Protein AF-V5WJ61-F1 (afdb_monomer_lite)

InterPro domains:
  IPR021301 Domain of unknown functionDUF2779 [PF11074] (364-499)

Organism: NCBI:txid1307761

Structure (mmCIF, N/CA/C/O backbone):
data_AF-V5WJ61-F1
#
_entry.id   AF-V5WJ61-F1
#
loop_
_atom_site.group_PDB
_atom_site.id
_atom_site.type_symbol
_atom_site.label_atom_id
_atom_site.label_alt_id
_atom_site.label_comp_id
_atom_site.label_asym_id
_atom_site.label_entity_id
_atom_site.label_seq_id
_atom_site.pdbx_PDB_ins_code
_atom_site.Cartn_x
_atom_site.Cartn_y
_atom_site.Cartn_z
_atom_site.occupancy
_atom_site.B_iso_or_equiv
_atom_site.auth_seq_id
_atom_site.auth_comp_id
_atom_site.auth_asym_id
_atom_site.auth_atom_id
_atom_site.pdbx_PDB_model_num
ATOM 1 N N . MET A 1 1 ? -23.974 1.846 -49.845 1.00 24.56 1 MET A N 1
ATOM 2 C CA . MET A 1 1 ? -22.714 2.057 -50.585 1.00 24.56 1 MET A CA 1
ATOM 3 C C . MET A 1 1 ? -21.833 2.917 -49.682 1.00 24.56 1 MET A C 1
ATOM 5 O O . MET A 1 1 ? -22.014 4.121 -49.675 1.00 24.56 1 MET A O 1
ATOM 9 N N . SER A 1 2 ? -21.248 2.388 -48.603 1.00 29.03 2 SER A N 1
ATOM 10 C CA . SER A 1 2 ? -20.031 1.552 -48.510 1.00 29.03 2 SER A CA 1
ATOM 11 C C . SER A 1 2 ? -18.806 2.216 -49.145 1.00 29.03 2 SER A C 1
ATOM 13 O O . SER A 1 2 ? -18.650 2.176 -50.360 1.00 29.03 2 SER A O 1
ATOM 15 N N . SER A 1 3 ? -17.948 2.793 -48.305 1.00 22.89 3 SER A N 1
ATOM 16 C CA . SER A 1 3 ? -16.557 3.114 -48.634 1.00 22.89 3 SER A CA 1
ATOM 17 C C . SER A 1 3 ? -15.669 2.648 -47.474 1.00 22.89 3 SER A C 1
ATOM 19 O O . SER A 1 3 ? -15.345 3.400 -46.558 1.00 22.89 3 SER A O 1
ATOM 21 N N . ASP A 1 4 ? -15.430 1.339 -47.487 1.00 23.56 4 ASP A N 1
ATOM 22 C CA . ASP A 1 4 ? -14.179 0.646 -47.176 1.00 23.56 4 ASP A CA 1
ATOM 23 C C . ASP A 1 4 ? -13.442 1.004 -45.877 1.00 23.56 4 ASP A C 1
ATOM 25 O O . ASP A 1 4 ? -12.429 1.700 -45.829 1.00 23.56 4 ASP A O 1
ATOM 29 N N . THR A 1 5 ? -13.925 0.390 -44.798 1.00 25.61 5 THR A N 1
ATOM 30 C CA . THR A 1 5 ? -13.146 0.068 -43.600 1.00 25.61 5 THR A CA 1
ATOM 31 C C . THR A 1 5 ? -12.092 -0.992 -43.928 1.00 25.61 5 THR A C 1
ATOM 33 O O . THR A 1 5 ? -12.432 -2.157 -44.127 1.00 25.61 5 THR A O 1
ATOM 36 N N . TYR A 1 6 ? -10.818 -0.597 -43.943 1.00 25.42 6 TYR A N 1
ATOM 37 C CA . TYR A 1 6 ? -9.672 -1.503 -44.062 1.00 25.42 6 TYR A CA 1
ATOM 38 C C . TYR A 1 6 ? -9.586 -2.458 -42.849 1.00 25.42 6 TYR A C 1
ATOM 40 O O . TYR A 1 6 ? -9.472 -1.986 -41.712 1.00 25.42 6 TYR A O 1
ATOM 48 N N . PRO A 1 7 ? -9.629 -3.786 -43.055 1.00 25.91 7 PRO A N 1
ATOM 49 C CA . PRO A 1 7 ? -9.477 -4.789 -42.007 1.00 25.91 7 PRO A CA 1
ATOM 50 C C . PRO A 1 7 ? -8.010 -5.231 -41.908 1.00 25.91 7 PRO A C 1
ATOM 52 O O . PRO A 1 7 ? -7.427 -5.593 -42.923 1.00 25.91 7 PRO A O 1
ATOM 55 N N . GLY A 1 8 ? -7.405 -5.252 -40.712 1.00 25.75 8 GLY A N 1
ATOM 56 C CA . GLY A 1 8 ? -6.069 -5.862 -40.610 1.00 25.75 8 GLY A CA 1
ATOM 57 C C . GLY A 1 8 ? -5.256 -5.752 -39.323 1.00 25.75 8 GLY A C 1
ATOM 58 O O . GLY A 1 8 ? -4.093 -6.127 -39.361 1.00 25.75 8 GLY A O 1
ATOM 59 N N . ILE A 1 9 ? -5.759 -5.238 -38.187 1.00 29.39 9 ILE A N 1
ATOM 60 C CA . ILE A 1 9 ? -4.860 -4.985 -37.037 1.00 29.39 9 ILE A CA 1
ATOM 61 C C . ILE A 1 9 ? -5.308 -5.670 -35.743 1.00 29.39 9 ILE A C 1
ATOM 63 O O . ILE A 1 9 ? -6.431 -5.484 -35.272 1.00 29.39 9 ILE A O 1
ATOM 67 N N . ARG A 1 10 ? -4.383 -6.432 -35.138 1.00 33.22 10 ARG A N 1
ATOM 68 C CA . ARG A 1 10 ? -4.451 -6.946 -33.761 1.00 33.22 10 ARG A CA 1
ATOM 69 C C . ARG A 1 10 ? -3.160 -6.568 -33.023 1.00 33.22 10 ARG A C 1
ATOM 71 O O . ARG A 1 10 ? -2.091 -7.058 -33.367 1.00 33.22 10 ARG A O 1
ATOM 78 N N . CYS A 1 11 ? -3.255 -5.713 -32.004 1.00 27.36 11 CYS A N 1
ATOM 79 C CA . CYS A 1 11 ? -2.147 -5.446 -31.082 1.00 27.36 11 CYS A CA 1
ATOM 80 C C . CYS A 1 11 ? -2.135 -6.541 -30.007 1.00 27.36 11 CYS A C 1
ATOM 82 O O .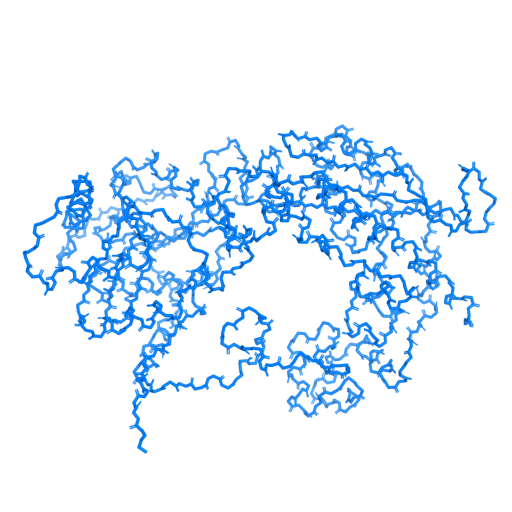 CYS A 1 11 ? -3.134 -6.729 -29.311 1.00 27.36 11 CYS A O 1
ATOM 84 N N . ILE A 1 12 ? -1.039 -7.291 -29.886 1.00 29.62 12 ILE A N 1
ATOM 85 C CA . ILE A 1 12 ? -0.895 -8.341 -28.869 1.00 29.62 12 ILE A CA 1
ATOM 86 C C . ILE A 1 12 ? -0.317 -7.704 -27.604 1.00 29.62 12 ILE A C 1
ATOM 88 O O . ILE A 1 12 ? 0.873 -7.797 -27.318 1.00 29.62 12 ILE A O 1
ATOM 92 N N . ASP A 1 13 ? -1.178 -7.036 -26.841 1.00 33.62 13 ASP A N 1
ATOM 93 C CA . ASP A 1 13 ? -0.792 -6.385 -25.581 1.00 33.62 13 ASP A CA 1
ATOM 94 C C . ASP A 1 13 ? -0.587 -7.380 -24.417 1.00 33.62 13 ASP A C 1
ATOM 96 O O . ASP A 1 13 ? -0.034 -7.010 -23.381 1.00 33.62 13 ASP A O 1
ATOM 100 N N . ASP A 1 14 ? -0.979 -8.652 -24.573 1.00 25.58 14 ASP A N 1
ATOM 101 C CA . ASP A 1 14 ? -0.898 -9.663 -23.502 1.00 25.58 14 ASP A CA 1
ATOM 102 C C . ASP A 1 14 ? 0.487 -10.327 -23.355 1.00 25.58 14 ASP A C 1
ATOM 104 O O . ASP A 1 14 ? 0.747 -11.005 -22.352 1.00 25.58 14 ASP A O 1
ATOM 108 N N . LEU A 1 15 ? 1.392 -10.127 -24.322 1.00 27.17 15 LEU A N 1
ATOM 109 C CA . LEU A 1 15 ? 2.761 -10.663 -24.283 1.00 27.17 15 LEU A CA 1
ATOM 110 C C . LEU A 1 15 ? 3.789 -9.644 -23.777 1.00 27.17 15 LEU A C 1
ATOM 112 O O . LEU A 1 15 ? 4.754 -10.029 -23.119 1.00 27.17 15 LEU A O 1
ATOM 116 N N . PHE A 1 16 ? 3.560 -8.349 -24.007 1.00 29.41 16 PHE A N 1
ATOM 117 C CA . PHE A 1 16 ? 4.491 -7.288 -23.632 1.00 29.41 16 PHE A CA 1
ATOM 118 C C . PHE A 1 16 ? 4.118 -6.686 -22.282 1.00 29.41 16 PHE A C 1
ATOM 120 O O . PHE A 1 16 ? 3.451 -5.657 -22.165 1.00 29.41 16 PHE A O 1
ATOM 127 N N . THR A 1 17 ? 4.609 -7.296 -21.207 1.00 30.17 17 THR A N 1
ATOM 128 C CA . THR A 1 17 ? 4.601 -6.649 -19.891 1.00 30.17 17 THR A CA 1
ATOM 129 C C . THR A 1 17 ? 5.649 -5.533 -19.849 1.00 30.17 17 THR A C 1
ATOM 131 O O . THR A 1 17 ? 6.685 -5.677 -19.205 1.00 30.17 17 THR A O 1
ATOM 134 N N . GLY A 1 18 ? 5.409 -4.410 -20.528 1.00 32.81 18 GLY A N 1
ATOM 135 C CA . GLY A 1 18 ? 6.318 -3.267 -20.433 1.00 32.81 18 GLY A CA 1
ATOM 136 C C . GLY A 1 18 ? 6.074 -2.119 -21.397 1.00 32.81 18 GLY A C 1
ATOM 137 O O . GLY A 1 18 ? 6.156 -0.977 -20.953 1.00 32.81 18 GLY A O 1
ATOM 138 N N . TRP A 1 19 ? 5.744 -2.418 -22.652 1.00 31.25 19 TRP A N 1
ATOM 139 C CA . TRP A 1 19 ? 5.625 -1.447 -23.737 1.00 31.25 19 TRP A CA 1
ATOM 140 C C . TRP A 1 19 ? 4.369 -1.774 -24.544 1.00 31.25 19 TRP A C 1
ATOM 142 O O . TRP A 1 19 ? 4.345 -2.745 -25.292 1.00 31.25 19 TRP A O 1
ATOM 152 N N . ARG A 1 20 ? 3.297 -1.000 -24.346 1.00 36.16 20 ARG A N 1
ATOM 153 C CA . ARG A 1 20 ? 2.112 -1.075 -25.207 1.00 36.16 20 ARG A CA 1
ATOM 154 C C . ARG A 1 20 ? 2.377 -0.196 -26.417 1.00 36.16 20 ARG A C 1
ATOM 156 O O . ARG A 1 20 ? 2.535 1.015 -26.271 1.00 36.16 20 ARG A O 1
ATOM 163 N N . CYS A 1 21 ? 2.487 -0.817 -27.584 1.00 35.22 21 CYS A N 1
ATOM 164 C CA . CYS A 1 21 ? 2.563 -0.105 -28.851 1.00 35.22 21 CYS A CA 1
ATOM 165 C C . CYS A 1 21 ? 1.252 0.686 -29.018 1.00 35.22 21 CYS A C 1
ATOM 167 O O . CYS A 1 21 ? 0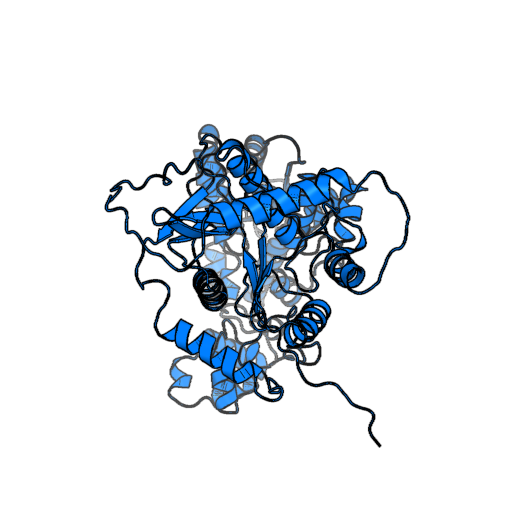.183 0.074 -28.934 1.00 35.22 21 CYS A O 1
ATOM 169 N N . PRO A 1 22 ? 1.275 2.021 -29.208 1.00 34.81 22 PRO A N 1
ATOM 170 C CA . PRO A 1 22 ? 0.063 2.776 -29.486 1.00 34.81 22 PRO A CA 1
ATOM 171 C C . PRO A 1 22 ? -0.679 2.114 -30.642 1.00 34.81 22 PRO A C 1
ATOM 173 O O . PRO A 1 22 ? -0.073 1.811 -31.668 1.00 34.81 22 PRO A O 1
ATOM 176 N N . ARG A 1 23 ? -1.988 1.892 -30.496 1.00 34.81 23 ARG A N 1
ATOM 177 C CA . ARG A 1 23 ? -2.818 1.237 -31.518 1.00 34.81 23 ARG A CA 1
ATOM 178 C C . ARG A 1 23 ? -2.552 1.799 -32.918 1.00 34.81 23 ARG A C 1
ATOM 180 O O . ARG A 1 23 ? -2.350 1.029 -33.836 1.00 34.81 23 ARG A O 1
ATOM 187 N N . GLN A 1 24 ? -2.425 3.117 -33.061 1.00 33.25 24 GLN A N 1
ATOM 188 C CA . GLN A 1 24 ? -2.111 3.770 -34.339 1.00 33.25 24 GLN A CA 1
ATOM 189 C C . GLN A 1 24 ? -0.717 3.435 -34.898 1.00 33.25 24 GLN A C 1
ATOM 191 O O . GLN A 1 24 ? -0.547 3.381 -36.112 1.00 33.25 24 GLN A O 1
ATOM 196 N N . LEU A 1 25 ? 0.272 3.204 -34.034 1.00 36.06 25 LEU A N 1
ATOM 197 C CA . LEU A 1 25 ? 1.623 2.805 -34.418 1.00 36.06 25 LEU A CA 1
ATOM 198 C C . LEU A 1 25 ? 1.655 1.335 -34.847 1.00 36.06 25 LEU A C 1
ATOM 200 O O . LEU A 1 25 ? 2.186 1.037 -35.910 1.00 36.06 25 LEU A O 1
ATOM 204 N N . ALA A 1 26 ? 1.019 0.438 -34.087 1.00 38.03 26 ALA A N 1
ATOM 205 C CA . ALA A 1 26 ? 0.820 -0.951 -34.503 1.00 38.03 26 ALA A CA 1
ATOM 206 C C . ALA A 1 26 ? 0.051 -1.003 -35.835 1.00 38.03 26 ALA A C 1
ATOM 208 O O . ALA A 1 26 ? 0.463 -1.675 -36.769 1.00 38.03 26 ALA A O 1
ATOM 209 N N . GLU A 1 27 ? -1.003 -0.195 -35.971 1.00 40.31 27 GLU A N 1
ATOM 210 C CA . GLU A 1 27 ? -1.819 -0.094 -37.181 1.00 40.31 27 GLU A CA 1
ATOM 211 C C . GLU A 1 27 ? -1.061 0.421 -38.419 1.00 40.31 27 GLU A C 1
ATOM 213 O O . GLU A 1 27 ? -1.450 0.114 -39.548 1.00 40.31 27 GLU A O 1
ATOM 218 N N . ARG A 1 28 ? -0.002 1.217 -38.234 1.00 37.81 28 ARG A N 1
ATOM 219 C CA . ARG A 1 28 ? 0.827 1.773 -39.318 1.00 37.81 28 ARG A CA 1
ATOM 220 C C . ARG A 1 28 ? 2.044 0.902 -39.628 1.00 37.81 28 ARG A C 1
ATOM 222 O O . ARG A 1 28 ? 2.340 0.685 -40.798 1.00 37.81 28 ARG A O 1
ATOM 229 N N . LEU A 1 29 ? 2.703 0.358 -38.606 1.00 38.97 29 LEU A N 1
ATOM 230 C CA . LEU A 1 29 ? 3.838 -0.551 -38.767 1.00 38.97 29 LEU A CA 1
ATOM 231 C C . LEU A 1 29 ? 3.404 -1.914 -39.325 1.00 38.97 29 LEU A C 1
ATOM 233 O O . LEU A 1 29 ? 4.125 -2.473 -40.141 1.00 38.97 29 LEU A O 1
ATOM 237 N N . THR A 1 30 ? 2.219 -2.426 -38.967 1.00 41.31 30 THR A N 1
ATOM 238 C CA . THR A 1 30 ? 1.666 -3.661 -39.555 1.00 41.31 30 THR A CA 1
ATOM 239 C C . THR A 1 30 ? 1.318 -3.479 -41.033 1.00 41.31 30 THR A C 1
ATOM 241 O O . THR A 1 30 ? 1.720 -4.311 -41.837 1.00 41.31 30 THR A O 1
ATOM 244 N N . ARG A 1 31 ? 0.680 -2.359 -41.413 1.00 42.31 31 ARG A N 1
ATOM 245 C CA . ARG A 1 31 ? 0.411 -2.028 -42.827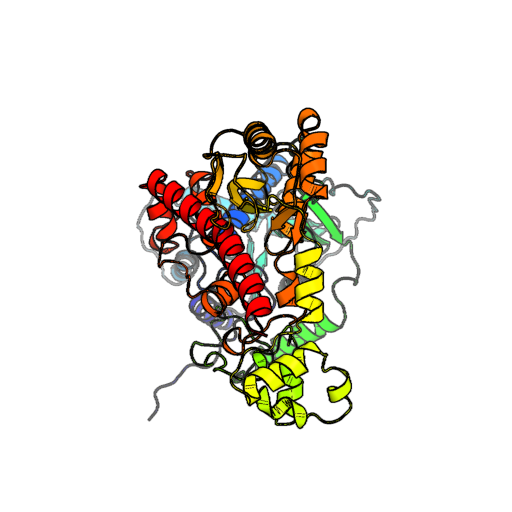 1.00 42.31 31 ARG A CA 1
ATOM 246 C C . ARG A 1 31 ? 1.687 -1.952 -43.666 1.00 42.31 31 ARG A C 1
ATOM 248 O O . ARG A 1 31 ? 1.716 -2.452 -44.779 1.00 42.31 31 ARG A O 1
ATOM 255 N N . ARG A 1 32 ? 2.769 -1.394 -43.117 1.00 42.38 32 ARG A N 1
ATOM 256 C CA . ARG A 1 32 ? 4.072 -1.390 -43.796 1.00 42.38 32 ARG A CA 1
ATOM 257 C C . ARG A 1 32 ? 4.782 -2.743 -43.772 1.00 42.38 32 ARG A C 1
ATOM 259 O O . ARG A 1 32 ? 5.449 -3.083 -44.735 1.00 42.38 32 ARG A O 1
ATOM 266 N N . ALA A 1 33 ? 4.638 -3.554 -42.729 1.00 40.34 33 ALA A N 1
ATOM 267 C CA . ALA A 1 33 ? 5.209 -4.902 -42.726 1.00 40.34 33 ALA A CA 1
ATOM 268 C C . ALA A 1 33 ? 4.568 -5.820 -43.792 1.00 40.34 33 ALA A C 1
ATOM 270 O O . ALA A 1 33 ? 5.209 -6.770 -44.234 1.00 40.34 33 ALA A O 1
ATOM 271 N N . GLU A 1 34 ? 3.339 -5.520 -44.229 1.00 44.22 34 GLU A N 1
ATOM 272 C CA . GLU A 1 34 ? 2.703 -6.134 -45.406 1.00 44.22 34 GLU A CA 1
ATOM 273 C C . GLU A 1 34 ? 3.315 -5.640 -46.736 1.00 44.22 34 GLU A C 1
ATOM 275 O O . GLU A 1 34 ? 3.381 -6.405 -47.696 1.00 44.22 34 GLU A O 1
ATOM 280 N N . GLU A 1 35 ? 3.819 -4.400 -46.791 1.00 38.62 35 GLU A N 1
ATOM 281 C CA . GLU A 1 35 ? 4.494 -3.804 -47.961 1.00 38.62 35 GLU A CA 1
ATOM 282 C C . GLU A 1 35 ? 5.950 -4.290 -48.135 1.00 38.62 35 GLU A C 1
ATOM 284 O O . GLU A 1 35 ? 6.489 -4.247 -49.241 1.00 38.62 35 GLU A O 1
ATOM 289 N N . PHE A 1 36 ? 6.585 -4.795 -47.069 1.00 41.25 36 PHE A N 1
ATOM 290 C CA . PHE A 1 36 ? 7.990 -5.218 -47.051 1.00 41.25 36 PHE A CA 1
ATOM 291 C C . PHE A 1 36 ? 8.140 -6.677 -46.565 1.00 41.25 36 PHE A C 1
ATOM 293 O O . PHE A 1 36 ? 8.354 -6.915 -45.377 1.00 41.25 36 PHE A O 1
ATOM 300 N N . PRO A 1 37 ? 8.116 -7.684 -47.462 1.00 43.66 37 PRO A N 1
ATOM 301 C CA . PRO A 1 37 ? 8.109 -9.108 -47.086 1.00 43.66 37 PRO A CA 1
ATOM 302 C C . PRO A 1 37 ? 9.445 -9.643 -46.520 1.00 43.66 37 PRO A C 1
ATOM 304 O O . PRO A 1 37 ? 9.531 -10.812 -46.134 1.00 43.66 37 PRO A O 1
ATOM 307 N N . GLY A 1 38 ? 10.490 -8.810 -46.486 1.00 40.03 38 GLY A N 1
ATOM 308 C CA . GLY A 1 38 ? 11.825 -9.131 -45.964 1.00 40.03 38 GLY A CA 1
ATOM 309 C C . GLY A 1 38 ? 11.979 -8.909 -44.453 1.00 40.03 38 GLY A C 1
ATOM 310 O O . GLY A 1 38 ? 11.011 -8.656 -43.738 1.00 40.03 38 GLY A O 1
ATOM 311 N N . SER A 1 39 ? 13.214 -9.022 -43.955 1.00 43.75 39 SER A N 1
ATOM 312 C CA . SER A 1 39 ? 13.566 -8.655 -42.574 1.00 43.75 39 SER A CA 1
ATOM 313 C C . SER A 1 39 ? 14.520 -7.467 -42.590 1.00 43.75 39 SER A C 1
ATOM 315 O O . SER A 1 39 ? 15.495 -7.492 -43.336 1.00 43.75 39 SER A O 1
ATOM 317 N N . TYR A 1 40 ? 14.237 -6.444 -41.785 1.00 49.53 40 TYR A N 1
ATOM 318 C CA . TYR A 1 40 ? 14.963 -5.173 -41.806 1.00 49.53 40 TYR A CA 1
ATOM 319 C C . TYR A 1 40 ? 15.186 -4.652 -40.387 1.00 49.53 40 TYR A C 1
ATOM 321 O O . TYR A 1 40 ? 14.299 -4.751 -39.531 1.00 49.53 40 TYR A O 1
ATOM 329 N N . TRP A 1 41 ? 16.360 -4.071 -40.153 1.00 51.47 41 TRP A N 1
ATOM 330 C CA . TRP A 1 41 ? 16.656 -3.301 -38.947 1.00 51.47 41 TRP A CA 1
ATOM 331 C C . TRP A 1 41 ? 16.198 -1.864 -39.145 1.00 51.47 41 TRP A C 1
ATOM 333 O O . TRP A 1 41 ? 16.422 -1.284 -40.204 1.00 51.47 41 TRP A O 1
ATOM 343 N N . LEU A 1 42 ? 15.541 -1.296 -38.138 1.00 45.09 42 LEU A N 1
ATOM 344 C CA . LEU A 1 42 ? 15.102 0.091 -38.198 1.00 45.09 42 LEU A CA 1
ATOM 345 C C . LEU A 1 42 ? 16.165 1.008 -37.591 1.00 45.09 42 LEU A C 1
ATOM 347 O O . LEU A 1 42 ? 16.563 0.834 -36.438 1.00 45.09 42 LEU A O 1
ATOM 351 N N . GLN A 1 43 ? 16.576 2.007 -38.371 1.00 43.69 43 GLN A N 1
ATOM 352 C CA . GLN A 1 43 ? 17.356 3.148 -37.907 1.00 43.69 43 GLN A CA 1
ATOM 353 C C . GLN A 1 43 ? 16.426 4.138 -37.223 1.00 43.69 43 GLN A C 1
ATOM 355 O O . GLN A 1 43 ? 15.284 4.339 -37.646 1.00 43.69 43 GLN A O 1
ATOM 360 N N . ALA A 1 44 ? 16.920 4.794 -36.183 1.00 40.50 44 ALA A N 1
ATOM 361 C CA . ALA A 1 44 ? 16.157 5.847 -35.567 1.00 40.50 44 ALA A CA 1
ATOM 362 C C . ALA A 1 44 ? 17.050 6.961 -35.026 1.00 40.50 44 ALA A C 1
ATOM 364 O O . ALA A 1 44 ? 18.180 6.742 -34.584 1.00 40.50 44 ALA A O 1
ATOM 365 N N . SER A 1 45 ? 16.541 8.182 -35.167 1.00 32.44 45 SER A N 1
ATOM 366 C CA . SER A 1 45 ? 17.257 9.414 -34.862 1.00 32.44 45 SER A CA 1
ATOM 367 C C . SER A 1 45 ? 17.466 9.557 -33.351 1.00 32.44 45 SER A C 1
ATOM 369 O O . SER A 1 45 ? 16.531 9.293 -32.591 1.00 32.44 45 SER A O 1
ATOM 371 N N . PRO A 1 46 ? 18.623 10.057 -32.881 1.00 30.14 46 PRO A N 1
ATOM 372 C CA . PRO A 1 46 ? 18.801 10.473 -31.492 1.00 30.14 46 PRO A CA 1
ATOM 373 C C . PRO A 1 46 ? 17.964 11.738 -31.225 1.00 30.14 46 PRO A C 1
ATOM 375 O O . PRO A 1 46 ? 18.451 12.864 -31.279 1.00 30.14 46 PRO A O 1
ATOM 378 N N . GLY A 1 47 ? 16.665 11.556 -31.007 1.00 29.52 47 GLY A N 1
ATOM 379 C CA . GLY A 1 47 ? 15.702 12.596 -30.663 1.00 29.52 47 GLY A CA 1
ATOM 380 C C . GLY A 1 47 ? 15.080 12.282 -29.312 1.00 29.52 47 GLY A C 1
ATOM 381 O O . GLY A 1 47 ? 14.786 11.127 -29.015 1.00 29.52 47 GLY A O 1
ATOM 382 N N . THR A 1 48 ? 14.934 13.304 -28.474 1.00 29.73 48 THR A N 1
ATOM 383 C CA . THR A 1 48 ? 14.517 13.239 -27.072 1.00 29.73 48 THR A CA 1
ATOM 384 C C . THR A 1 48 ? 13.284 12.355 -26.878 1.00 29.73 48 THR A C 1
ATOM 386 O O . THR A 1 48 ? 12.151 12.743 -27.150 1.00 29.73 48 THR A O 1
ATOM 389 N N . TYR A 1 49 ? 13.529 11.148 -26.379 1.00 36.75 49 TYR A N 1
ATOM 390 C CA . TYR A 1 49 ? 12.521 10.269 -25.810 1.00 36.75 49 TYR A CA 1
ATOM 391 C C . TYR A 1 49 ? 11.806 10.998 -24.718 1.00 36.75 49 TYR A C 1
ATOM 393 O O . TYR A 1 49 ? 12.477 11.707 -23.981 1.00 36.75 49 TYR A O 1
ATOM 401 N N . ILE A 1 50 ? 10.513 10.710 -24.598 1.00 39.47 50 ILE A N 1
ATOM 402 C CA . ILE A 1 50 ? 9.573 11.016 -23.516 1.00 39.47 50 ILE A CA 1
ATOM 403 C C . ILE A 1 50 ? 8.278 11.421 -24.245 1.00 39.47 50 ILE A C 1
ATOM 405 O O . ILE A 1 50 ? 7.761 12.523 -24.118 1.00 39.47 50 ILE A O 1
ATOM 409 N N . GLU A 1 51 ? 7.655 10.432 -24.910 1.00 38.25 51 GLU A N 1
ATOM 410 C CA . GLU A 1 51 ? 6.184 10.351 -24.983 1.00 38.25 51 GLU A CA 1
ATOM 411 C C . GLU A 1 51 ? 5.677 9.176 -24.132 1.00 38.25 51 GLU A C 1
ATOM 413 O O . GLU A 1 51 ? 6.171 8.053 -24.243 1.00 38.25 51 GLU A O 1
ATOM 418 N N . LYS A 1 52 ? 4.734 9.445 -23.216 1.00 39.44 52 LYS A N 1
ATOM 419 C CA . LYS A 1 52 ? 4.144 8.432 -22.341 1.00 39.44 52 LYS A CA 1
ATOM 420 C C . LYS A 1 52 ? 3.244 7.589 -23.238 1.00 39.44 52 LYS A C 1
ATOM 422 O O . LYS A 1 52 ? 2.284 8.142 -23.778 1.00 39.44 52 LYS A O 1
ATOM 427 N N . PRO A 1 53 ? 3.504 6.280 -23.407 1.00 41.81 53 PRO A N 1
ATOM 428 C CA . PRO A 1 53 ? 2.646 5.446 -24.233 1.00 41.81 53 PRO A CA 1
ATOM 429 C C . PRO A 1 53 ? 1.204 5.542 -23.732 1.00 41.81 53 PRO A C 1
ATOM 431 O O . PRO A 1 53 ? 0.952 5.457 -22.523 1.00 41.81 53 PRO A O 1
ATOM 434 N N . SER A 1 54 ? 0.249 5.706 -24.644 1.00 35.88 54 SER A N 1
ATOM 435 C CA . SER A 1 54 ? -1.173 5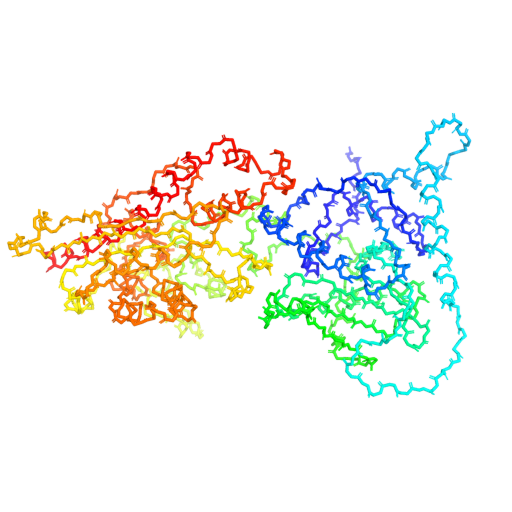.645 -24.316 1.00 35.88 54 SER A CA 1
ATOM 436 C C . SER A 1 54 ? -1.479 4.268 -23.709 1.00 35.88 54 SER A C 1
ATOM 438 O O . SER A 1 54 ? -1.389 3.239 -24.370 1.00 35.88 54 SER A O 1
ATOM 440 N N . GLY A 1 55 ? -1.777 4.238 -22.405 1.00 38.28 55 GLY A N 1
ATOM 441 C CA . GLY A 1 55 ? -1.986 2.998 -21.647 1.00 38.28 55 GLY A CA 1
ATOM 442 C C . GLY A 1 55 ? -0.767 2.462 -20.880 1.00 38.28 55 GLY A C 1
ATOM 443 O O . GLY A 1 55 ? -0.835 1.340 -20.372 1.00 38.28 55 GLY A O 1
ATOM 444 N N . ALA A 1 56 ? 0.324 3.229 -20.753 1.00 37.59 56 ALA A N 1
ATOM 445 C CA . ALA A 1 56 ? 1.339 2.982 -19.726 1.00 37.59 56 ALA A CA 1
ATOM 446 C C . ALA A 1 56 ? 0.708 3.030 -18.316 1.00 37.59 56 ALA A C 1
ATOM 448 O O . ALA A 1 56 ? -0.357 3.618 -18.125 1.00 37.59 56 ALA A O 1
ATOM 449 N N . GLY A 1 57 ? 1.351 2.392 -17.328 1.00 50.53 57 GLY A N 1
ATOM 450 C CA . GLY A 1 57 ? 0.944 2.478 -15.917 1.00 50.53 57 GLY A CA 1
ATOM 451 C C . GLY A 1 57 ? 0.948 3.920 -15.379 1.00 50.53 57 GLY A C 1
ATOM 452 O O . GLY A 1 57 ? 1.050 4.885 -16.139 1.00 50.53 57 GLY A O 1
ATOM 453 N N . SER A 1 58 ? 0.860 4.101 -14.058 1.00 65.12 58 SER A N 1
ATOM 454 C CA . SER A 1 58 ? 0.978 5.453 -13.487 1.00 65.12 58 SER A CA 1
ATOM 455 C C . SER A 1 58 ? 2.286 6.124 -13.941 1.00 65.12 58 SER A C 1
ATOM 457 O O . SER A 1 58 ? 3.288 5.443 -14.172 1.00 65.12 58 SER A O 1
ATOM 459 N N . THR A 1 59 ? 2.285 7.452 -14.100 1.00 67.56 59 THR A N 1
ATOM 460 C CA . THR A 1 59 ? 3.446 8.229 -14.583 1.00 67.56 59 THR A CA 1
ATOM 461 C C . THR A 1 59 ? 4.712 7.891 -13.794 1.00 67.56 59 THR A C 1
ATOM 463 O O . THR A 1 59 ? 5.756 7.617 -14.378 1.00 67.56 59 THR A O 1
ATOM 466 N N . HIS A 1 60 ? 4.581 7.760 -12.475 1.00 72.12 60 HIS A N 1
ATOM 467 C CA . HIS A 1 60 ? 5.625 7.266 -11.583 1.00 72.12 60 HIS A CA 1
ATOM 468 C C . HIS A 1 60 ? 6.240 5.921 -12.021 1.00 72.12 60 HIS A C 1
ATOM 470 O O . HIS A 1 60 ? 7.456 5.813 -12.135 1.00 72.12 60 HIS A O 1
ATOM 476 N N . GLN A 1 61 ? 5.432 4.896 -12.326 1.00 69.00 61 GLN A N 1
ATOM 477 C CA . GLN A 1 61 ? 5.960 3.588 -12.744 1.00 69.00 61 GLN A CA 1
ATOM 478 C C . GLN A 1 61 ? 6.766 3.676 -14.042 1.00 69.00 61 GLN A C 1
ATOM 480 O O . GLN A 1 61 ? 7.706 2.907 -14.238 1.00 69.00 61 GLN A O 1
ATOM 485 N N . PHE A 1 62 ? 6.382 4.575 -14.948 1.00 68.44 62 PHE A N 1
ATOM 486 C CA . PHE A 1 62 ? 7.146 4.832 -16.162 1.00 68.44 62 PHE A CA 1
ATOM 487 C C . PHE A 1 62 ? 8.485 5.511 -15.842 1.00 68.44 62 PHE A C 1
ATOM 489 O O . PHE A 1 62 ? 9.522 5.091 -16.352 1.00 68.44 62 PHE A O 1
ATOM 496 N N . LEU A 1 63 ? 8.482 6.518 -14.969 1.00 73.06 63 LEU A N 1
ATOM 497 C CA . LEU A 1 63 ? 9.693 7.226 -14.558 1.00 73.06 63 LEU A CA 1
ATOM 498 C C . LEU A 1 63 ? 10.681 6.314 -13.821 1.00 73.06 63 LEU A C 1
ATOM 500 O O . LEU A 1 63 ? 11.866 6.325 -14.142 1.00 73.06 63 LEU A O 1
ATOM 504 N N . GLU A 1 64 ? 10.197 5.465 -12.917 1.00 75.62 64 GLU A N 1
ATOM 505 C CA . GLU A 1 64 ? 11.020 4.469 -12.224 1.00 75.62 64 GLU A CA 1
ATOM 506 C C . GLU A 1 64 ? 11.647 3.465 -13.186 1.00 75.62 64 GLU A C 1
ATOM 508 O O . GLU A 1 64 ? 12.839 3.170 -13.110 1.00 75.62 64 GLU A O 1
ATOM 513 N N . LYS A 1 65 ? 10.867 2.968 -14.153 1.00 69.38 65 LYS A N 1
ATOM 514 C CA . LYS A 1 65 ? 11.410 2.115 -15.216 1.00 69.38 65 LYS A CA 1
ATOM 515 C C . LYS A 1 65 ? 12.499 2.838 -15.999 1.00 69.38 65 LYS A C 1
ATOM 517 O O . LYS A 1 65 ? 13.534 2.240 -16.263 1.00 69.38 65 LYS A O 1
ATOM 522 N N . THR A 1 66 ? 12.286 4.106 -16.339 1.00 70.31 66 THR A N 1
ATOM 523 C CA . THR A 1 66 ? 13.280 4.926 -17.041 1.00 70.31 66 THR A CA 1
ATOM 524 C C . THR A 1 66 ? 14.557 5.083 -16.215 1.00 70.31 66 THR A C 1
ATOM 526 O O . THR A 1 66 ? 15.642 4.892 -16.756 1.00 70.31 66 THR A O 1
ATOM 529 N N . ARG A 1 67 ? 14.457 5.342 -14.904 1.00 76.50 67 ARG A N 1
ATOM 530 C CA . ARG A 1 67 ? 15.619 5.394 -13.999 1.00 76.50 67 ARG A CA 1
ATOM 531 C C . ARG A 1 67 ? 16.384 4.074 -13.975 1.00 76.50 67 ARG A C 1
ATOM 533 O O . ARG A 1 67 ? 17.594 4.078 -14.174 1.00 76.50 67 ARG A O 1
ATOM 540 N N . VAL A 1 68 ? 15.682 2.954 -13.797 1.00 73.31 68 VAL A N 1
ATOM 541 C CA . VAL A 1 68 ? 16.284 1.609 -13.809 1.00 73.31 68 VAL A CA 1
ATOM 542 C C . VAL A 1 68 ? 16.993 1.327 -15.131 1.00 73.31 68 VAL A C 1
ATOM 544 O O . VAL A 1 68 ? 18.122 0.842 -15.130 1.00 73.31 68 VAL A O 1
ATOM 547 N N . LEU A 1 69 ? 16.354 1.648 -16.258 1.00 70.44 69 LEU A N 1
ATOM 548 C CA . LEU A 1 69 ? 16.941 1.456 -17.582 1.00 70.44 69 LEU A CA 1
ATOM 549 C C . LEU A 1 69 ? 18.159 2.359 -17.800 1.00 70.44 69 LEU A C 1
ATOM 551 O O . LEU A 1 69 ? 19.146 1.903 -18.359 1.00 70.44 69 LEU A O 1
ATOM 555 N N . ASN A 1 70 ? 18.137 3.609 -17.341 1.00 71.75 70 ASN A N 1
ATOM 556 C CA . ASN A 1 70 ? 19.282 4.510 -17.474 1.00 71.75 70 ASN A CA 1
ATOM 557 C C . ASN A 1 70 ? 20.487 4.045 -16.648 1.00 71.75 70 ASN A C 1
ATOM 559 O O . ASN A 1 70 ? 21.604 4.049 -17.164 1.00 71.75 70 ASN A O 1
ATOM 563 N N . GLU A 1 71 ? 20.271 3.586 -15.413 1.00 71.94 71 GLU A N 1
ATOM 564 C CA . GLU A 1 71 ? 21.355 3.019 -14.601 1.00 71.94 71 GLU A CA 1
ATOM 565 C C . GLU A 1 71 ? 21.911 1.745 -15.242 1.00 71.94 71 GLU A C 1
ATOM 567 O O . GLU A 1 71 ? 23.121 1.530 -15.303 1.00 71.94 71 GLU A O 1
ATOM 572 N N . PHE A 1 72 ? 21.027 0.933 -15.822 1.00 71.19 72 PHE A N 1
ATOM 573 C CA . PHE A 1 72 ? 21.437 -0.234 -16.580 1.00 71.19 72 PHE A CA 1
ATOM 574 C C . PHE A 1 72 ? 22.314 0.124 -17.792 1.00 71.19 72 PHE A C 1
ATOM 576 O O . PHE A 1 72 ? 23.371 -0.473 -17.997 1.00 71.19 72 PHE A O 1
ATOM 583 N N . ARG A 1 73 ? 21.913 1.131 -18.575 1.00 71.25 73 ARG A N 1
ATOM 584 C CA . ARG A 1 73 ? 22.679 1.623 -19.731 1.00 71.25 73 ARG A CA 1
ATOM 585 C C . ARG A 1 73 ? 24.062 2.110 -19.330 1.00 71.25 73 ARG A C 1
ATOM 587 O O . ARG A 1 73 ? 25.033 1.813 -20.020 1.00 71.25 73 ARG A O 1
ATOM 594 N N . LYS A 1 74 ? 24.158 2.832 -18.213 1.00 71.44 74 LYS A N 1
ATOM 595 C CA . LYS A 1 74 ? 25.435 3.295 -17.668 1.00 71.44 74 LYS A CA 1
ATOM 596 C C . LYS A 1 74 ? 26.366 2.115 -17.374 1.00 71.44 74 LYS A C 1
ATOM 598 O O . LYS A 1 74 ? 27.481 2.096 -17.885 1.00 71.44 74 LYS A O 1
ATOM 603 N N . ILE A 1 75 ? 25.875 1.102 -16.657 1.00 70.50 75 ILE A N 1
ATOM 604 C CA . ILE A 1 75 ? 26.656 -0.102 -16.334 1.00 70.50 75 ILE A CA 1
ATOM 605 C C . ILE A 1 75 ? 27.086 -0.848 -17.600 1.00 70.50 75 ILE A C 1
ATOM 607 O O . ILE A 1 75 ? 28.227 -1.294 -17.694 1.00 70.50 75 ILE A O 1
ATOM 611 N N . LEU A 1 76 ? 26.206 -0.969 -18.597 1.00 69.62 76 LEU A N 1
ATOM 612 C CA . LEU A 1 76 ? 26.571 -1.598 -19.864 1.00 69.62 76 LEU A CA 1
ATOM 613 C C . LEU A 1 76 ? 27.678 -0.854 -20.605 1.00 69.62 76 LEU A C 1
ATOM 615 O O . LEU A 1 76 ? 28.582 -1.500 -21.121 1.00 69.62 76 LEU A O 1
ATOM 619 N N . ARG A 1 77 ? 27.622 0.480 -20.658 1.00 69.69 77 ARG A N 1
ATOM 620 C CA . ARG A 1 77 ? 28.657 1.289 -21.318 1.00 69.69 77 ARG A CA 1
ATOM 621 C C . ARG A 1 77 ? 30.009 1.163 -20.621 1.00 69.69 77 ARG A C 1
ATOM 623 O O . ARG A 1 77 ? 31.028 1.099 -21.296 1.00 69.69 77 ARG A O 1
ATOM 630 N N . GLU A 1 78 ? 30.014 1.110 -19.290 1.00 70.56 78 GLU A N 1
ATOM 631 C CA . GLU A 1 78 ? 31.233 0.887 -18.504 1.00 70.56 78 GLU A CA 1
ATOM 632 C C . GLU A 1 78 ? 31.802 -0.521 -18.731 1.00 70.56 78 GLU A C 1
ATOM 634 O O . GLU A 1 78 ? 33.017 -0.700 -18.783 1.00 70.56 78 GLU A O 1
ATOM 639 N N . ARG A 1 79 ? 30.929 -1.521 -18.897 1.00 67.62 79 ARG A N 1
ATOM 640 C CA . ARG A 1 79 ? 31.319 -2.929 -19.023 1.00 67.62 79 ARG A CA 1
ATOM 641 C C . ARG A 1 79 ? 31.698 -3.359 -20.441 1.00 67.62 79 ARG A C 1
ATOM 643 O O . ARG A 1 79 ? 32.513 -4.266 -20.584 1.00 67.62 79 ARG A O 1
ATOM 650 N N . TYR A 1 80 ? 31.119 -2.736 -21.465 1.00 68.69 80 TYR A N 1
ATOM 651 C CA . TYR A 1 80 ? 31.313 -3.086 -22.874 1.00 68.69 80 TYR A CA 1
ATOM 652 C C . TYR A 1 80 ? 31.750 -1.862 -23.693 1.00 68.69 80 TYR A C 1
ATOM 654 O O . TYR A 1 80 ? 30.915 -1.196 -24.320 1.00 68.69 80 TYR A O 1
ATOM 662 N N . PRO A 1 81 ? 33.058 -1.549 -23.706 1.00 64.31 81 PRO A N 1
ATOM 663 C CA . PRO A 1 81 ? 33.601 -0.502 -24.561 1.00 64.31 81 PRO A CA 1
ATOM 664 C C . PRO A 1 81 ? 33.256 -0.784 -26.032 1.00 64.31 81 PRO A C 1
ATOM 666 O O . PRO A 1 81 ? 33.533 -1.867 -26.534 1.00 64.31 81 PRO A O 1
ATOM 669 N N . GLY A 1 82 ? 32.634 0.177 -26.721 1.00 66.12 82 GLY A N 1
ATOM 670 C CA . GLY A 1 82 ? 32.212 0.023 -28.122 1.00 66.12 82 GLY A CA 1
ATOM 671 C C . GLY A 1 82 ? 30.754 -0.403 -28.330 1.00 66.12 82 GLY A C 1
ATOM 672 O O . GLY A 1 82 ? 30.357 -0.624 -29.470 1.00 66.12 82 GLY A O 1
ATOM 673 N N . ILE A 1 83 ? 29.938 -0.499 -27.271 1.00 69.81 83 ILE A N 1
ATOM 674 C CA . ILE A 1 83 ? 28.490 -0.704 -27.414 1.00 69.81 83 ILE A CA 1
ATOM 675 C C . ILE A 1 83 ? 27.862 0.394 -28.294 1.00 69.81 83 ILE A C 1
ATOM 677 O O . ILE A 1 83 ? 28.065 1.588 -28.065 1.00 69.81 83 ILE A O 1
ATOM 681 N N . VAL A 1 84 ? 27.083 -0.016 -29.293 1.00 65.69 84 VAL A N 1
ATOM 682 C CA . VAL A 1 84 ? 26.336 0.875 -30.182 1.00 65.69 84 VAL A CA 1
ATOM 683 C C . VAL A 1 84 ? 24.919 1.003 -29.643 1.00 65.69 84 VAL A C 1
ATOM 685 O O . VAL A 1 84 ? 24.164 0.032 -29.574 1.00 65.69 84 VAL A O 1
ATOM 688 N N . GLU A 1 85 ? 24.546 2.210 -29.226 1.00 63.91 85 GLU A N 1
ATOM 689 C CA . GLU A 1 85 ? 23.178 2.494 -28.804 1.00 63.91 85 GLU A CA 1
ATOM 690 C C . GLU A 1 85 ? 22.365 3.002 -29.987 1.00 63.91 85 GLU A C 1
ATOM 692 O O . GLU A 1 85 ? 22.599 4.095 -30.505 1.00 63.91 85 GLU A O 1
ATOM 697 N N . VAL A 1 86 ? 21.389 2.197 -30.398 1.00 56.69 86 VAL A N 1
ATOM 698 C CA . VAL A 1 86 ? 20.383 2.612 -31.365 1.00 56.69 86 VAL A CA 1
ATOM 699 C C . VAL A 1 86 ? 19.286 3.292 -30.569 1.00 56.69 86 VAL A C 1
ATOM 701 O O . VAL A 1 86 ? 18.716 2.720 -29.640 1.00 56.69 86 VAL A O 1
ATOM 704 N N . TYR A 1 87 ? 19.010 4.548 -30.895 1.00 49.41 87 TYR A N 1
ATOM 705 C CA . TYR A 1 87 ? 17.914 5.270 -30.285 1.00 49.41 87 TYR A CA 1
ATOM 706 C C . TYR A 1 87 ? 16.696 5.204 -31.219 1.00 49.41 87 TYR A C 1
ATOM 708 O O . TYR A 1 87 ? 16.693 5.995 -32.151 1.00 49.41 87 TYR A O 1
ATOM 716 N N . PRO A 1 88 ? 15.646 4.380 -30.989 1.00 41.66 88 PRO A N 1
ATOM 717 C CA . PRO A 1 88 ? 14.287 4.704 -31.437 1.00 41.66 88 PRO A CA 1
ATOM 718 C C . PRO A 1 88 ? 13.885 6.162 -31.123 1.00 41.66 88 PRO A C 1
ATOM 720 O O . PRO A 1 88 ? 13.248 6.434 -30.114 1.00 41.66 88 PRO A O 1
ATOM 723 N N . GLY A 1 89 ? 14.237 7.124 -31.982 1.00 36.44 89 GLY A N 1
ATOM 724 C CA . GLY A 1 89 ? 13.667 8.471 -31.998 1.00 36.44 89 GLY A CA 1
ATOM 725 C C . GLY A 1 89 ? 12.135 8.443 -31.960 1.00 36.44 89 GLY A C 1
ATOM 726 O O . GLY A 1 89 ? 11.537 7.360 -32.015 1.00 36.44 89 GLY A O 1
ATOM 727 N N . PRO A 1 90 ? 11.465 9.609 -31.860 1.00 34.91 90 PRO A N 1
ATOM 728 C CA . PRO A 1 90 ? 10.011 9.637 -31.837 1.00 34.91 90 PRO A CA 1
ATOM 729 C C . PRO A 1 90 ? 9.495 8.751 -32.965 1.00 34.91 90 PRO A C 1
ATOM 731 O O . PRO A 1 90 ? 9.974 8.839 -34.092 1.00 34.91 90 PRO A O 1
ATOM 734 N N . TYR A 1 91 ? 8.571 7.843 -32.648 1.00 38.91 91 TYR A N 1
ATOM 735 C CA . TYR A 1 91 ? 8.117 6.815 -33.590 1.00 38.91 91 TYR A CA 1
ATOM 736 C C . TYR A 1 91 ? 7.635 7.403 -34.931 1.00 38.91 91 TYR A C 1
ATOM 738 O O . TYR A 1 91 ? 7.585 6.697 -35.930 1.00 38.91 91 TYR A O 1
ATOM 746 N N . GLN A 1 92 ? 7.322 8.700 -34.945 1.00 34.44 92 GLN A N 1
ATOM 747 C CA . GLN A 1 92 ? 7.044 9.524 -36.112 1.00 34.44 92 GLN A CA 1
ATOM 748 C C . GLN A 1 92 ? 8.264 9.716 -37.047 1.00 34.44 92 GLN A C 1
ATOM 750 O O . GLN A 1 92 ? 8.134 9.494 -38.246 1.00 34.44 92 GLN A O 1
ATOM 755 N N . ASP A 1 93 ? 9.458 10.008 -36.522 1.00 35.44 93 ASP A N 1
ATOM 756 C CA . ASP A 1 93 ? 10.700 10.175 -37.302 1.00 35.44 93 ASP A CA 1
ATOM 757 C C . ASP A 1 93 ? 11.151 8.855 -37.953 1.00 35.44 93 ASP A C 1
ATOM 759 O O . ASP A 1 93 ? 11.688 8.834 -39.059 1.00 35.44 93 ASP A O 1
ATOM 763 N N . LEU A 1 94 ? 10.880 7.738 -37.275 1.00 36.81 94 LEU A N 1
ATOM 764 C CA . LEU A 1 94 ? 11.132 6.365 -37.729 1.00 36.81 94 LEU A CA 1
ATOM 765 C C . LEU A 1 94 ? 10.279 6.003 -38.969 1.00 36.81 94 LEU A C 1
ATOM 767 O O . LEU A 1 94 ? 10.695 5.234 -39.840 1.00 36.81 94 LEU A O 1
ATOM 771 N N . LEU A 1 95 ? 9.089 6.605 -39.073 1.00 37.28 95 LEU A N 1
ATOM 772 C CA . LEU A 1 95 ? 8.190 6.495 -40.227 1.00 37.28 95 LEU A CA 1
ATOM 773 C C . LEU A 1 95 ? 8.611 7.425 -41.380 1.00 37.28 95 LEU A C 1
ATOM 775 O O . LEU A 1 95 ? 8.438 7.060 -42.546 1.00 37.28 95 LEU A O 1
ATOM 779 N N . ASP A 1 96 ? 9.188 8.589 -41.064 1.00 37.47 96 ASP A N 1
ATOM 780 C CA . ASP A 1 96 ? 9.608 9.602 -42.041 1.00 37.47 96 ASP A CA 1
ATOM 781 C C . ASP A 1 96 ? 10.966 9.281 -42.692 1.00 37.47 96 ASP A C 1
ATOM 783 O O . ASP A 1 96 ? 11.144 9.505 -43.893 1.00 37.47 96 ASP A O 1
ATOM 787 N N . ALA A 1 97 ? 11.919 8.703 -41.950 1.00 38.03 97 ALA A N 1
ATOM 788 C CA . ALA A 1 97 ? 13.220 8.279 -42.482 1.00 38.03 97 ALA A CA 1
ATOM 789 C C . ALA A 1 97 ? 13.074 7.204 -43.575 1.00 38.03 97 ALA A C 1
ATOM 791 O O . ALA A 1 97 ? 13.670 7.315 -44.643 1.00 38.03 97 ALA A O 1
ATOM 792 N N . THR A 1 98 ? 12.173 6.241 -43.368 1.00 35.50 98 THR A N 1
ATOM 793 C CA . THR A 1 98 ? 11.845 5.193 -44.351 1.00 35.50 98 THR A CA 1
ATOM 794 C C . THR A 1 98 ? 10.999 5.701 -45.526 1.00 35.50 98 THR A C 1
ATOM 796 O O . THR A 1 98 ? 10.877 5.022 -46.540 1.00 35.50 98 THR A O 1
ATOM 799 N N . ALA A 1 99 ? 10.412 6.902 -45.434 1.00 32.62 99 ALA A N 1
ATOM 800 C CA . ALA A 1 99 ? 9.733 7.544 -46.561 1.00 32.62 99 ALA A CA 1
ATOM 801 C C . ALA A 1 99 ? 10.723 8.224 -47.530 1.00 32.62 99 ALA A C 1
ATOM 803 O O . ALA A 1 99 ? 10.471 8.269 -48.735 1.00 32.62 99 ALA A O 1
ATOM 804 N N . ARG A 1 100 ? 11.868 8.722 -47.037 1.00 36.06 100 ARG A N 1
ATOM 805 C CA . ARG A 1 100 ? 12.857 9.464 -47.846 1.00 36.06 100 ARG A CA 1
ATOM 806 C C . ARG A 1 100 ? 13.626 8.601 -48.846 1.00 36.06 100 ARG A C 1
ATOM 808 O O . ARG A 1 100 ? 14.047 9.121 -49.870 1.00 36.06 100 ARG A O 1
ATOM 815 N N . GLU A 1 101 ? 13.739 7.298 -48.619 1.00 38.53 101 GLU A N 1
ATOM 816 C CA . GLU A 1 101 ? 14.393 6.382 -49.570 1.00 38.53 101 GLU A CA 1
ATOM 817 C C . GLU A 1 101 ? 13.549 6.093 -50.824 1.00 38.53 101 GLU A C 1
ATOM 819 O O . GLU A 1 101 ? 14.054 5.562 -51.809 1.00 38.53 101 GLU A O 1
ATOM 824 N N . SER A 1 102 ? 12.276 6.503 -50.828 1.00 37.03 102 SER A N 1
ATOM 825 C CA . SER A 1 102 ? 11.361 6.330 -51.964 1.00 37.03 102 SER A CA 1
ATOM 826 C C . SER A 1 102 ? 11.233 7.560 -52.882 1.00 37.03 102 SER A C 1
ATOM 828 O O . SER A 1 102 ? 10.504 7.507 -53.873 1.00 37.03 102 SER A O 1
ATOM 830 N N . GLY A 1 103 ? 11.948 8.661 -52.607 1.00 31.84 103 GLY A N 1
ATOM 831 C CA . GLY A 1 103 ? 11.849 9.911 -53.372 1.00 31.84 103 GLY A CA 1
ATOM 832 C C . GLY A 1 103 ? 13.208 10.558 -53.634 1.00 31.84 103 GLY A C 1
ATOM 833 O O . GLY A 1 103 ? 13.918 10.930 -52.707 1.00 31.84 103 GLY A O 1
ATOM 834 N N . GLY A 1 104 ? 13.564 10.698 -54.914 1.00 33.66 104 GLY A N 1
ATOM 835 C CA . GLY A 1 104 ? 14.862 11.195 -55.367 1.00 33.66 104 GLY A CA 1
ATOM 836 C C . GLY A 1 104 ? 15.262 12.594 -54.872 1.00 33.66 104 GLY A C 1
ATOM 837 O O . GLY A 1 104 ? 14.429 13.461 -54.626 1.00 33.66 104 GLY A O 1
ATOM 838 N N . SER A 1 105 ? 16.586 12.770 -54.777 1.00 33.72 105 SER A N 1
ATOM 839 C CA . SER A 1 105 ? 17.377 14.012 -54.726 1.00 33.72 105 SER A CA 1
ATOM 840 C C . SER A 1 105 ? 16.641 15.308 -54.339 1.00 33.72 105 SER A C 1
ATOM 842 O O . SER A 1 105 ? 16.145 16.036 -55.199 1.00 33.72 105 SER A O 1
ATOM 844 N N . GLY A 1 106 ? 16.698 15.664 -53.055 1.00 28.72 106 GLY A N 1
ATOM 845 C CA . GLY A 1 106 ? 16.399 17.008 -52.562 1.00 28.72 106 GLY A CA 1
ATOM 846 C C . GLY A 1 106 ? 17.538 17.520 -51.684 1.00 28.72 106 GLY A C 1
ATOM 847 O O . GLY A 1 106 ? 17.714 17.068 -50.557 1.00 28.72 106 GLY A O 1
ATOM 848 N N . SER A 1 107 ? 18.331 18.454 -52.207 1.00 32.75 107 SER A N 1
ATOM 849 C CA . SER A 1 107 ? 19.406 19.137 -51.486 1.00 32.75 107 SER A CA 1
ATOM 850 C C . SER A 1 107 ? 18.839 20.077 -50.416 1.00 32.75 107 SER A C 1
ATOM 852 O O . SER A 1 107 ? 18.234 21.097 -50.744 1.00 32.75 107 SER A O 1
ATOM 854 N N . GLY A 1 108 ? 19.080 19.770 -49.143 1.00 27.23 108 GLY A N 1
ATOM 855 C CA . GLY A 1 108 ? 18.794 20.657 -48.016 1.00 27.23 108 GLY A CA 1
ATOM 856 C C . GLY A 1 108 ? 19.682 20.291 -46.834 1.00 27.23 108 GLY A C 1
ATOM 857 O O . GLY A 1 108 ? 19.421 19.316 -46.138 1.00 27.23 108 GLY A O 1
ATOM 858 N N . GLY A 1 109 ? 20.774 21.033 -46.651 1.00 33.84 109 GLY A N 1
ATOM 859 C CA . GLY A 1 109 ? 21.764 20.763 -45.614 1.00 33.84 109 GLY A CA 1
ATOM 860 C C . GLY A 1 109 ? 21.247 21.040 -44.202 1.00 33.84 109 GLY A C 1
ATOM 861 O O . GLY A 1 109 ? 20.734 22.120 -43.918 1.00 33.84 109 GLY A O 1
ATOM 862 N N . SER A 1 110 ? 21.484 20.099 -43.290 1.00 28.25 110 SER A N 1
ATOM 863 C CA . SER A 1 110 ? 21.576 20.365 -41.856 1.00 28.25 110 SER A CA 1
ATOM 864 C C . SER A 1 110 ? 22.747 19.561 -41.279 1.00 28.25 110 SER A C 1
ATOM 866 O O . SER A 1 110 ? 22.959 18.393 -41.601 1.00 28.25 110 SER A O 1
ATOM 868 N N . LYS A 1 111 ? 23.562 20.208 -40.441 1.00 28.50 111 LYS A N 1
ATOM 869 C CA . LYS A 1 111 ? 24.788 19.663 -39.824 1.00 28.50 111 LYS A CA 1
ATOM 870 C C . LYS A 1 111 ? 24.526 18.571 -38.757 1.00 28.50 111 LYS A C 1
ATOM 872 O O . LYS A 1 111 ? 25.328 18.409 -37.847 1.00 28.50 111 LYS A O 1
ATOM 877 N N . GLN A 1 112 ? 23.423 17.825 -38.854 1.00 30.03 112 GLN A N 1
ATOM 878 C CA . GLN A 1 112 ? 23.076 16.687 -37.984 1.00 30.03 112 GLN A CA 1
ATOM 879 C C . GLN A 1 112 ? 23.291 15.313 -38.651 1.00 30.03 112 GLN A C 1
ATOM 881 O O . GLN A 1 112 ? 23.168 14.292 -37.985 1.00 30.03 112 GLN A O 1
ATOM 886 N N . GLY A 1 113 ? 23.645 15.267 -39.943 1.00 24.62 113 GLY A N 1
ATOM 887 C CA . GLY A 1 113 ? 23.756 14.015 -40.708 1.00 24.62 113 GLY A CA 1
ATOM 888 C C . GLY A 1 113 ? 25.007 13.160 -40.454 1.00 24.62 113 GLY A C 1
ATOM 889 O O . GLY A 1 113 ? 24.974 11.969 -40.742 1.00 24.62 113 GLY A O 1
ATOM 890 N N . HIS A 1 114 ? 26.092 13.717 -39.899 1.00 25.47 114 HIS A N 1
ATOM 891 C CA . HIS A 1 114 ? 27.359 12.975 -39.785 1.00 25.47 114 HIS A CA 1
ATOM 892 C C . HIS A 1 114 ? 27.347 11.885 -38.701 1.00 25.47 114 HIS A C 1
ATOM 894 O O . HIS A 1 114 ? 27.781 10.776 -38.976 1.00 25.47 114 HIS A O 1
ATOM 900 N N . GLY A 1 115 ? 26.746 12.127 -37.530 1.00 27.27 115 GLY A N 1
ATOM 901 C CA . GLY A 1 115 ? 26.660 11.098 -36.479 1.00 27.27 115 GLY A CA 1
ATOM 902 C C . GLY A 1 115 ? 25.632 9.988 -36.753 1.00 27.27 115 GLY A C 1
ATOM 903 O O . GLY A 1 115 ? 25.686 8.930 -36.136 1.00 27.27 115 GLY A O 1
ATOM 904 N N . ILE A 1 116 ? 24.685 10.213 -37.674 1.00 27.53 116 ILE A N 1
ATOM 905 C CA . ILE A 1 116 ? 23.584 9.281 -37.983 1.00 27.53 116 ILE A CA 1
ATOM 906 C C . ILE A 1 116 ? 24.030 8.194 -38.977 1.00 27.53 116 ILE A C 1
ATOM 908 O O . ILE A 1 116 ? 23.721 7.021 -38.770 1.00 27.53 116 ILE A O 1
ATOM 912 N N . GLN A 1 117 ? 24.806 8.561 -40.006 1.00 29.66 117 GLN A N 1
ATOM 913 C CA . GLN A 1 117 ? 25.399 7.610 -40.963 1.00 29.66 117 GLN A CA 1
ATOM 914 C C . GLN A 1 117 ? 26.507 6.747 -40.331 1.00 29.66 117 GLN A C 1
ATOM 916 O O . GLN A 1 117 ? 26.699 5.592 -40.715 1.00 29.66 117 GLN A O 1
ATOM 921 N N . GLU A 1 118 ? 27.216 7.284 -39.334 1.00 32.97 118 GLU A N 1
ATOM 922 C CA . GLU A 1 118 ? 28.245 6.558 -38.578 1.00 32.97 118 GLU A CA 1
ATOM 923 C C . GLU A 1 118 ? 27.647 5.445 -37.695 1.00 32.97 118 GLU A C 1
ATOM 925 O O . GLU A 1 118 ? 28.191 4.343 -37.655 1.00 32.97 118 GLU A O 1
ATOM 930 N N . LEU A 1 119 ? 26.495 5.677 -37.049 1.00 33.72 119 LEU A N 1
ATOM 931 C CA . LEU A 1 119 ? 25.789 4.667 -36.237 1.00 33.72 119 LEU A CA 1
ATOM 932 C C . LEU A 1 119 ? 25.188 3.531 -37.083 1.00 33.72 119 LEU A C 1
ATOM 934 O O . LEU A 1 119 ? 25.156 2.376 -36.651 1.00 33.72 119 LEU A O 1
ATOM 938 N N . GLU A 1 120 ? 24.717 3.856 -38.287 1.00 41.53 120 GLU A N 1
ATOM 939 C CA . GLU A 1 120 ? 24.187 2.903 -39.268 1.00 41.53 120 GLU A CA 1
ATOM 940 C C . GLU A 1 120 ? 25.288 1.999 -39.814 1.00 41.53 120 GLU A C 1
ATOM 942 O O . GLU A 1 120 ? 25.156 0.773 -39.773 1.00 41.53 120 GLU A O 1
ATOM 947 N N . SER A 1 121 ? 26.399 2.610 -40.236 1.00 46.25 121 SER A N 1
ATOM 948 C CA . SER A 1 121 ? 27.585 1.883 -40.678 1.00 46.25 121 SER A CA 1
ATOM 949 C C . SER A 1 121 ? 28.080 0.978 -39.558 1.00 46.25 121 SER A C 1
ATOM 951 O O . SER A 1 121 ? 28.217 -0.209 -39.793 1.00 46.25 121 SER A O 1
ATOM 953 N N . ALA A 1 122 ? 28.198 1.471 -38.321 1.00 42.88 122 ALA A N 1
ATOM 954 C CA . ALA A 1 122 ? 28.648 0.664 -37.187 1.00 42.88 122 ALA A CA 1
ATOM 955 C C . ALA A 1 122 ? 27.699 -0.500 -36.842 1.00 42.88 122 ALA A C 1
ATOM 957 O O . ALA A 1 122 ? 28.161 -1.596 -36.546 1.00 42.88 122 ALA A O 1
ATOM 958 N N . THR A 1 123 ? 26.375 -0.309 -36.894 1.00 46.81 123 THR A N 1
ATOM 959 C CA . THR A 1 123 ? 25.405 -1.380 -36.584 1.00 46.81 123 THR A CA 1
ATOM 960 C C . THR A 1 123 ? 25.404 -2.464 -37.662 1.00 46.81 123 THR A C 1
ATOM 962 O O . THR A 1 123 ? 25.464 -3.653 -37.348 1.00 46.81 123 THR A O 1
ATOM 965 N N . LEU A 1 124 ? 25.347 -2.068 -38.937 1.00 53.69 124 LEU A N 1
ATOM 966 C CA . LEU A 1 124 ? 25.367 -2.999 -40.066 1.00 53.69 124 LEU A CA 1
ATOM 967 C C . LEU A 1 124 ? 26.737 -3.659 -40.228 1.00 53.69 124 LEU A C 1
ATOM 969 O O . LEU A 1 124 ? 26.804 -4.841 -40.549 1.00 53.69 124 LEU A O 1
ATOM 973 N N . GLU A 1 125 ? 27.817 -2.931 -39.958 1.00 52.78 125 GLU A N 1
ATOM 974 C CA . GLU A 1 125 ? 29.176 -3.456 -39.927 1.00 52.78 125 GLU A CA 1
ATOM 975 C C . GLU A 1 125 ? 29.334 -4.474 -38.799 1.00 52.78 125 GLU A C 1
ATOM 977 O O . GLU A 1 125 ? 29.805 -5.569 -39.076 1.00 52.78 125 GLU A O 1
ATOM 982 N N . LEU A 1 126 ? 28.855 -4.206 -37.579 1.00 54.53 126 LEU A N 1
ATOM 983 C CA . LEU A 1 126 ? 28.871 -5.189 -36.489 1.00 54.53 126 LEU A CA 1
ATOM 984 C C . LEU A 1 126 ? 28.054 -6.439 -36.827 1.00 54.53 126 LEU A C 1
ATOM 986 O O . LEU A 1 126 ? 28.552 -7.553 -36.692 1.00 54.53 126 LEU A O 1
ATOM 990 N N . LEU A 1 127 ? 26.826 -6.283 -37.329 1.00 54.19 127 LEU A N 1
ATOM 991 C CA . LEU A 1 127 ? 25.987 -7.419 -37.732 1.00 54.19 127 LEU A CA 1
ATOM 992 C C . LEU A 1 127 ? 26.599 -8.220 -38.896 1.00 54.19 127 LEU A C 1
ATOM 994 O O . LEU A 1 127 ? 26.472 -9.445 -38.932 1.00 54.19 127 LEU A O 1
ATOM 998 N N . SER A 1 128 ? 27.277 -7.543 -39.826 1.00 57.88 128 SER A N 1
ATOM 999 C CA . SER A 1 128 ? 28.007 -8.150 -40.945 1.00 57.88 128 SER A CA 1
ATOM 1000 C C . SER A 1 128 ? 29.276 -8.873 -40.474 1.00 57.88 128 SER A C 1
ATOM 1002 O O . SER A 1 128 ? 29.496 -10.027 -40.840 1.00 57.88 128 SER A O 1
ATOM 1004 N N . GLN A 1 129 ? 30.062 -8.253 -39.582 1.00 56.66 129 GLN A N 1
ATOM 1005 C CA . GLN A 1 129 ? 31.240 -8.835 -38.923 1.00 56.66 129 GLN A CA 1
ATOM 1006 C C . GLN A 1 129 ? 30.873 -10.062 -38.080 1.00 56.66 129 GLN A C 1
ATOM 1008 O O . GLN A 1 129 ? 31.651 -11.014 -37.986 1.00 56.66 129 GLN A O 1
ATOM 1013 N N . TRP A 1 130 ? 29.675 -10.082 -37.491 1.00 58.19 130 TRP A N 1
ATOM 1014 C CA . TRP A 1 130 ? 29.176 -11.239 -36.749 1.00 58.19 130 TRP A CA 1
ATOM 1015 C C . TRP A 1 130 ? 28.790 -12.414 -37.646 1.00 58.19 130 TRP A C 1
ATOM 1017 O O . TRP A 1 130 ? 28.630 -13.518 -37.130 1.00 58.19 130 TRP A O 1
ATOM 1027 N N . GLY A 1 131 ? 28.736 -12.225 -38.970 1.00 48.47 131 GLY A N 1
ATOM 1028 C CA . GLY A 1 131 ? 28.693 -13.323 -39.928 1.00 48.47 131 GLY A CA 1
ATOM 1029 C C . GLY A 1 131 ? 27.451 -14.197 -39.791 1.00 48.47 131 GLY A C 1
ATOM 1030 O O . GLY A 1 131 ? 27.562 -15.420 -39.794 1.00 48.47 131 GLY A O 1
ATOM 1031 N N . ALA A 1 132 ? 26.261 -13.596 -39.704 1.00 38.50 132 ALA A N 1
ATOM 1032 C CA . ALA A 1 132 ? 25.000 -14.327 -39.840 1.00 38.50 132 ALA A CA 1
ATOM 1033 C C . ALA A 1 132 ? 24.790 -14.780 -41.307 1.00 38.50 132 ALA A C 1
ATOM 1035 O O . ALA A 1 132 ? 23.931 -14.275 -42.023 1.00 38.50 132 ALA A O 1
ATOM 1036 N N . SER A 1 133 ? 25.621 -15.717 -41.768 1.00 32.47 133 SER A N 1
ATOM 1037 C CA . SER A 1 133 ? 25.528 -16.449 -43.036 1.00 32.47 133 SER A CA 1
ATOM 1038 C C . SER A 1 133 ? 25.780 -17.947 -42.753 1.00 32.47 133 SER A C 1
ATOM 1040 O O . SER A 1 133 ? 26.528 -18.253 -41.826 1.00 32.47 133 SER A O 1
ATOM 1042 N N . PRO A 1 134 ? 25.157 -18.901 -43.483 1.00 27.14 134 PRO A N 1
ATOM 1043 C CA . PRO A 1 134 ? 24.773 -20.244 -43.004 1.00 27.14 134 PRO A CA 1
ATOM 1044 C C . PRO A 1 134 ? 25.873 -21.271 -42.686 1.00 27.14 134 PRO A C 1
ATOM 1046 O O . PRO A 1 134 ? 25.566 -22.460 -42.584 1.00 27.14 134 PRO A O 1
ATOM 1049 N N . HIS A 1 135 ? 27.137 -20.886 -42.546 1.00 25.86 135 HIS A N 1
ATOM 1050 C CA . HIS A 1 135 ? 28.222 -21.848 -42.376 1.00 25.86 135 HIS A CA 1
ATOM 1051 C C . HIS A 1 135 ? 28.720 -21.907 -40.935 1.00 25.86 135 HIS A C 1
ATOM 1053 O O . HIS A 1 135 ? 29.487 -21.085 -40.448 1.00 25.86 135 HIS A O 1
ATOM 1059 N N . THR A 1 136 ? 28.221 -22.944 -40.271 1.00 29.05 136 THR A N 1
ATOM 1060 C CA . THR A 1 136 ? 28.663 -23.473 -38.990 1.00 29.05 136 THR A CA 1
ATOM 1061 C C . THR A 1 136 ? 30.085 -24.022 -39.107 1.00 29.05 136 THR A C 1
ATOM 1063 O O . THR A 1 136 ? 30.303 -25.024 -39.779 1.00 29.05 136 THR A O 1
ATOM 1066 N N . GLU A 1 137 ? 31.026 -23.453 -38.359 1.00 24.84 137 GLU A N 1
ATOM 1067 C CA . GLU A 1 137 ? 32.108 -24.238 -37.762 1.00 24.84 137 GLU A CA 1
ATOM 1068 C C . GLU A 1 137 ? 31.999 -24.105 -36.244 1.00 24.84 137 GLU A C 1
ATOM 1070 O O . GLU A 1 137 ? 32.155 -23.034 -35.659 1.00 24.84 137 GLU A O 1
ATOM 1075 N N . ALA A 1 138 ? 31.629 -25.214 -35.603 1.00 27.03 138 ALA A N 1
ATOM 1076 C CA . ALA A 1 138 ? 31.510 -25.309 -34.162 1.00 27.03 138 ALA A CA 1
ATOM 1077 C C . ALA A 1 138 ? 32.906 -25.236 -33.529 1.00 27.03 138 ALA A C 1
ATOM 1079 O O . ALA A 1 138 ? 33.665 -26.203 -33.567 1.00 27.03 138 ALA A O 1
ATOM 1080 N N . LEU A 1 139 ? 33.231 -24.109 -32.897 1.00 24.67 139 LEU A N 1
ATOM 1081 C CA . LEU A 1 139 ? 34.341 -24.057 -31.954 1.00 24.67 139 LEU A CA 1
ATOM 1082 C C . LEU A 1 139 ? 33.934 -24.820 -30.687 1.00 24.67 139 LEU A C 1
ATOM 1084 O O . LEU A 1 139 ? 33.096 -24.385 -29.895 1.00 24.67 139 LEU A O 1
ATOM 1088 N N . HIS A 1 140 ? 34.510 -26.010 -30.526 1.00 26.55 140 HIS A N 1
ATOM 1089 C CA . HIS A 1 140 ? 34.422 -26.798 -29.307 1.00 26.55 140 HIS A CA 1
ATOM 1090 C C . HIS A 1 140 ? 35.235 -26.126 -28.197 1.00 26.55 140 HIS A C 1
ATOM 1092 O O . HIS A 1 140 ? 36.456 -26.221 -28.151 1.00 26.55 140 HIS A O 1
ATOM 1098 N N . GLY A 1 141 ? 34.533 -25.482 -27.272 1.00 25.17 141 GLY A N 1
ATOM 1099 C CA . GLY A 1 141 ? 35.061 -25.067 -25.981 1.00 25.17 141 GLY A CA 1
ATOM 1100 C C . GLY A 1 141 ? 33.896 -24.847 -25.030 1.00 25.17 141 GLY A C 1
ATOM 1101 O O . GLY A 1 141 ? 33.008 -24.050 -25.311 1.00 25.17 141 GLY A O 1
ATOM 1102 N N . THR A 1 142 ? 33.845 -25.598 -23.935 1.00 29.03 142 THR A N 1
ATOM 1103 C CA . THR A 1 142 ? 32.898 -25.394 -22.834 1.00 29.03 142 THR A CA 1
ATOM 1104 C C . THR A 1 142 ? 33.512 -24.423 -21.826 1.00 29.03 142 THR A C 1
ATOM 1106 O O . THR A 1 142 ? 34.447 -24.821 -21.131 1.00 29.03 142 THR A O 1
ATOM 1109 N N . PRO A 1 143 ? 33.009 -23.182 -21.670 1.00 31.31 143 PRO A N 1
ATOM 1110 C CA . PRO A 1 143 ? 33.300 -22.395 -20.485 1.00 31.31 143 PRO A CA 1
ATOM 1111 C C . PRO A 1 143 ? 32.303 -22.824 -19.406 1.00 31.31 143 PRO A C 1
ATOM 1113 O O . PRO A 1 143 ? 31.142 -22.387 -19.383 1.00 31.31 143 PRO A O 1
ATOM 1116 N N . ASP A 1 144 ? 32.756 -23.731 -18.547 1.00 30.27 144 ASP A N 1
ATOM 1117 C CA . ASP A 1 144 ? 32.156 -24.011 -17.245 1.00 30.27 144 ASP A CA 1
ATOM 1118 C C . ASP A 1 144 ? 32.544 -22.889 -16.273 1.00 30.27 144 ASP A C 1
ATOM 1120 O O . ASP A 1 144 ? 33.414 -23.042 -15.422 1.00 30.27 144 ASP A O 1
ATOM 1124 N N . SER A 1 145 ? 31.906 -21.726 -16.401 1.00 29.50 145 SER A N 1
ATOM 1125 C CA . SER A 1 145 ? 31.854 -20.745 -15.317 1.00 29.50 145 SER A CA 1
ATOM 1126 C C . SER A 1 145 ? 30.508 -19.996 -15.319 1.00 29.50 145 SER A C 1
ATOM 1128 O O . SER A 1 145 ? 29.912 -19.782 -16.382 1.00 29.50 145 SER A O 1
ATOM 1130 N N . PRO A 1 146 ? 29.966 -19.657 -14.131 1.00 29.77 146 PRO A N 1
ATOM 1131 C CA . PRO A 1 146 ? 28.716 -18.910 -13.966 1.00 29.77 146 PRO A CA 1
ATOM 1132 C C . PRO A 1 146 ? 28.883 -17.396 -14.155 1.00 29.77 146 PRO A C 1
ATOM 1134 O O . PRO A 1 146 ? 27.916 -16.651 -13.996 1.00 29.77 146 PRO A O 1
ATOM 1137 N N . GLU A 1 147 ? 30.078 -16.927 -14.498 1.00 34.38 147 GLU A N 1
ATOM 1138 C CA . GLU A 1 147 ? 30.320 -15.518 -14.757 1.00 34.38 147 GLU A CA 1
ATOM 1139 C C . GLU A 1 147 ? 29.911 -15.160 -16.188 1.00 34.38 147 GLU A C 1
ATOM 1141 O O . GLU A 1 147 ? 29.896 -15.988 -17.104 1.00 34.38 147 GLU A O 1
ATOM 1146 N N . PHE A 1 148 ? 29.478 -13.908 -16.335 1.00 38.09 148 PHE A N 1
ATOM 1147 C CA . PHE A 1 148 ? 29.320 -13.193 -17.599 1.00 38.09 148 PHE A CA 1
ATOM 1148 C C . PHE A 1 148 ? 30.346 -13.734 -18.599 1.00 38.09 148 PHE A C 1
ATOM 1150 O O . PHE A 1 148 ? 31.534 -13.692 -18.291 1.00 38.09 148 PHE A O 1
ATOM 1157 N N . SER A 1 149 ? 29.935 -14.294 -19.746 1.00 38.53 149 SER A N 1
ATOM 1158 C CA . SER A 1 149 ? 30.956 -14.643 -20.738 1.00 38.53 149 SER A CA 1
ATOM 1159 C C . SER A 1 149 ? 31.741 -13.368 -21.003 1.00 38.53 149 SER A C 1
ATOM 1161 O O . SER A 1 149 ? 31.113 -12.351 -21.310 1.00 38.53 149 SER A O 1
ATOM 1163 N N . GLU A 1 150 ? 33.060 -13.430 -20.826 1.00 40.22 150 GLU A N 1
ATOM 1164 C CA . GLU A 1 150 ? 34.049 -12.375 -21.076 1.00 40.22 150 GLU A CA 1
ATOM 1165 C C . GLU A 1 150 ? 34.105 -12.012 -22.570 1.00 40.22 150 GLU A C 1
ATOM 1167 O O . GLU A 1 150 ? 35.153 -11.939 -23.198 1.00 40.22 150 GLU A O 1
ATOM 1172 N N . SER A 1 151 ? 32.946 -11.829 -23.186 1.00 44.88 151 SER A N 1
ATOM 1173 C CA . SER A 1 151 ? 32.813 -11.216 -24.482 1.00 44.88 151 SER A CA 1
ATOM 1174 C C . SER A 1 151 ? 32.991 -9.725 -24.258 1.00 44.88 151 SER A C 1
ATOM 1176 O O . SER A 1 151 ? 32.063 -9.038 -23.835 1.00 44.88 151 SER A O 1
ATOM 1178 N N . THR A 1 152 ? 34.191 -9.232 -24.539 1.00 48.38 152 THR A N 1
ATOM 1179 C CA . THR A 1 152 ? 34.471 -7.805 -24.735 1.00 48.38 152 THR A CA 1
ATOM 1180 C C . THR A 1 152 ? 33.907 -7.291 -26.062 1.00 48.38 152 THR A C 1
ATOM 1182 O O . THR A 1 152 ? 34.074 -6.114 -26.370 1.00 48.38 152 THR A O 1
ATOM 1185 N N . GLU A 1 153 ? 33.242 -8.154 -26.843 1.00 55.41 153 GLU A N 1
ATOM 1186 C CA . GLU A 1 153 ? 32.623 -7.772 -28.106 1.00 55.41 153 GLU A CA 1
ATOM 1187 C C . GLU A 1 153 ? 31.571 -6.671 -27.879 1.00 55.41 153 GLU A C 1
ATOM 1189 O O . GLU A 1 153 ? 30.743 -6.776 -26.958 1.00 55.41 153 GLU A O 1
ATOM 1194 N N . PRO A 1 154 ? 31.576 -5.631 -28.726 1.00 62.66 154 PRO A N 1
ATOM 1195 C CA . PRO A 1 154 ? 30.565 -4.583 -28.703 1.00 62.66 154 PRO A CA 1
ATOM 1196 C C . PRO A 1 154 ? 29.157 -5.178 -28.873 1.00 62.66 154 PRO A C 1
ATOM 1198 O O . PRO A 1 154 ? 28.976 -6.265 -29.413 1.00 62.66 154 PRO A O 1
ATOM 1201 N N . GLY A 1 155 ? 28.136 -4.487 -28.370 1.00 72.50 155 GLY A N 1
ATOM 1202 C CA . GLY A 1 155 ? 26.734 -4.913 -28.454 1.00 72.50 155 GLY A CA 1
ATOM 1203 C C . GLY A 1 155 ? 25.846 -3.840 -29.073 1.00 72.50 155 GLY A C 1
ATOM 1204 O O . GLY A 1 155 ? 26.252 -2.687 -29.167 1.00 72.50 155 GLY A O 1
ATOM 1205 N N . ILE A 1 156 ? 24.625 -4.206 -29.455 1.00 70.75 156 ILE A N 1
ATOM 1206 C CA . ILE A 1 156 ? 23.588 -3.278 -29.920 1.00 70.75 156 ILE A CA 1
ATOM 1207 C C . ILE A 1 156 ? 22.546 -3.118 -28.814 1.00 70.75 156 ILE A C 1
ATOM 1209 O O . ILE A 1 156 ? 21.956 -4.105 -28.370 1.00 70.75 156 ILE A O 1
ATOM 1213 N N . LEU A 1 157 ? 22.297 -1.882 -28.389 1.00 70.50 157 LEU A N 1
ATOM 1214 C CA . LEU A 1 157 ? 21.307 -1.531 -27.369 1.00 70.50 157 LEU A CA 1
ATOM 1215 C C . LEU A 1 157 ? 20.066 -0.872 -28.006 1.00 70.50 157 LEU A C 1
ATOM 1217 O O . LEU A 1 157 ? 20.207 0.009 -28.850 1.00 70.50 157 LEU A O 1
ATOM 1221 N N . ASN A 1 158 ? 18.866 -1.274 -27.567 1.00 66.88 158 ASN A N 1
ATOM 1222 C CA . ASN A 1 158 ? 17.534 -0.900 -28.080 1.00 66.88 158 ASN A CA 1
ATOM 1223 C C . ASN A 1 158 ? 17.342 -1.117 -29.601 1.00 66.88 158 ASN A C 1
ATOM 1225 O O . ASN A 1 158 ? 16.807 -0.261 -30.309 1.00 66.88 158 ASN A O 1
ATOM 1229 N N . GLY A 1 159 ? 17.755 -2.276 -30.114 1.00 66.25 159 GLY A N 1
ATOM 1230 C CA . GLY A 1 159 ? 17.529 -2.641 -31.511 1.00 66.25 159 GLY A CA 1
ATOM 1231 C C . GLY A 1 159 ? 16.044 -2.850 -31.827 1.00 66.25 159 GLY A C 1
ATOM 1232 O O . GLY A 1 159 ? 15.300 -3.430 -31.033 1.00 66.25 159 GLY A O 1
ATOM 1233 N N . VAL A 1 160 ? 15.607 -2.424 -33.013 1.00 63.56 160 VAL A N 1
ATOM 1234 C CA . VAL A 1 160 ? 14.263 -2.719 -33.527 1.00 63.56 160 VAL A CA 1
ATOM 1235 C C . VAL A 1 160 ? 14.379 -3.444 -34.859 1.00 63.56 160 VAL A C 1
ATOM 1237 O O . VAL A 1 160 ? 15.026 -2.951 -35.782 1.00 63.56 160 VAL A O 1
ATOM 1240 N N . MET A 1 161 ? 13.729 -4.604 -34.966 1.00 63.50 161 MET A N 1
ATOM 1241 C CA . MET A 1 161 ? 13.667 -5.376 -36.207 1.00 63.50 161 MET A CA 1
ATOM 1242 C C . MET A 1 161 ? 12.219 -5.583 -36.639 1.00 63.50 161 MET A C 1
ATOM 1244 O O . MET A 1 161 ? 11.364 -5.947 -35.828 1.00 63.50 161 MET A O 1
ATOM 1248 N N . ILE A 1 162 ? 11.957 -5.414 -37.932 1.00 61.62 162 ILE A N 1
ATOM 1249 C CA . ILE A 1 162 ? 10.723 -5.876 -38.568 1.00 61.62 162 ILE A CA 1
ATOM 1250 C C . ILE A 1 162 ? 11.032 -7.166 -39.315 1.00 61.62 162 ILE A C 1
ATOM 1252 O O . ILE A 1 162 ? 11.984 -7.223 -40.089 1.00 61.62 162 ILE A O 1
ATOM 1256 N N . SER A 1 163 ? 10.237 -8.210 -39.091 1.00 59.66 163 SER A N 1
ATOM 1257 C CA . SER A 1 163 ? 10.360 -9.470 -39.825 1.00 59.66 163 SER A CA 1
ATOM 1258 C C . SER A 1 163 ? 9.003 -10.139 -39.987 1.00 59.66 163 SER A C 1
ATOM 1260 O O . SER A 1 163 ? 8.349 -10.455 -38.994 1.00 59.66 163 SER A O 1
ATOM 1262 N N . ARG A 1 164 ? 8.579 -10.374 -41.237 1.00 60.28 164 ARG A N 1
ATOM 1263 C CA . ARG A 1 164 ? 7.364 -11.146 -41.578 1.00 60.28 164 ARG A CA 1
ATOM 1264 C C . ARG A 1 164 ? 6.118 -10.719 -40.779 1.00 60.28 164 ARG A C 1
ATOM 1266 O O . ARG A 1 164 ? 5.477 -11.543 -40.133 1.00 60.28 164 ARG A O 1
ATOM 1273 N N . GLY A 1 165 ? 5.808 -9.420 -40.756 1.00 56.78 165 GLY A N 1
ATOM 1274 C CA . GLY A 1 165 ? 4.657 -8.893 -40.004 1.00 56.78 165 GLY A CA 1
ATOM 1275 C C . GLY A 1 165 ? 4.878 -8.723 -38.493 1.00 56.78 165 GLY A C 1
ATOM 1276 O O . GLY A 1 165 ? 3.969 -8.287 -37.788 1.00 56.78 165 GLY A O 1
ATOM 1277 N N . ARG A 1 166 ? 6.068 -9.050 -37.972 1.00 61.31 166 ARG A N 1
ATOM 1278 C CA . ARG A 1 166 ? 6.440 -8.889 -36.558 1.00 61.31 166 ARG A CA 1
ATOM 1279 C C . ARG A 1 166 ? 7.298 -7.651 -36.368 1.00 61.31 166 ARG A C 1
ATOM 1281 O O . ARG A 1 166 ? 8.163 -7.370 -37.190 1.00 61.31 166 ARG A O 1
ATOM 1288 N N . ILE A 1 167 ? 7.117 -6.988 -35.232 1.00 61.31 167 ILE A N 1
ATOM 1289 C CA . ILE A 1 167 ? 8.022 -5.950 -34.735 1.00 61.31 167 ILE A CA 1
ATOM 1290 C C . ILE A 1 167 ? 8.668 -6.509 -33.473 1.00 61.31 167 ILE A C 1
ATOM 1292 O O . ILE A 1 167 ? 7.968 -6.944 -32.553 1.00 61.31 167 ILE A O 1
ATOM 1296 N N . LEU A 1 168 ? 9.994 -6.545 -33.453 1.00 66.62 168 LEU A N 1
ATOM 1297 C CA . LEU A 1 168 ? 10.783 -7.047 -32.340 1.00 66.62 168 LEU A CA 1
ATOM 1298 C C . LEU A 1 168 ? 11.538 -5.883 -31.709 1.00 66.62 168 LEU A C 1
ATOM 1300 O O . LEU A 1 168 ? 12.378 -5.266 -32.359 1.00 66.62 168 LEU A O 1
ATOM 1304 N N . PHE A 1 169 ? 11.240 -5.619 -30.441 1.00 68.62 169 PHE A N 1
ATOM 1305 C CA . PHE A 1 169 ? 11.991 -4.686 -29.610 1.00 68.62 169 PHE A CA 1
ATOM 1306 C C . PHE A 1 169 ? 13.026 -5.481 -28.821 1.00 68.62 169 PHE A C 1
ATOM 1308 O O . PHE A 1 169 ? 12.670 -6.333 -28.007 1.00 68.62 169 PHE A O 1
ATOM 1315 N N . LEU A 1 170 ? 14.299 -5.250 -29.115 1.00 72.25 170 LEU A N 1
ATOM 1316 C CA . LEU A 1 170 ? 15.423 -5.999 -28.573 1.00 72.25 170 LEU A CA 1
ATOM 1317 C C . LEU A 1 170 ? 16.221 -5.081 -27.658 1.00 72.25 170 LEU A C 1
ATOM 1319 O O . LEU A 1 170 ? 16.805 -4.099 -28.111 1.00 72.25 170 LEU A O 1
ATOM 1323 N N . ASP A 1 171 ? 16.239 -5.398 -26.365 1.00 75.50 171 ASP A N 1
ATOM 1324 C CA . ASP A 1 171 ? 16.875 -4.518 -25.391 1.00 75.50 171 ASP A CA 1
ATOM 1325 C C . ASP A 1 171 ? 18.406 -4.500 -25.557 1.00 75.50 171 ASP A C 1
ATOM 1327 O O . ASP A 1 171 ? 18.972 -3.431 -25.751 1.00 75.50 171 ASP A O 1
ATOM 1331 N N . LEU A 1 172 ? 19.077 -5.658 -25.531 1.00 77.69 172 LEU A N 1
ATOM 1332 C CA . LEU A 1 172 ? 20.511 -5.800 -25.819 1.00 77.69 172 LEU A CA 1
ATOM 1333 C C . LEU A 1 172 ? 20.759 -7.026 -26.707 1.00 77.69 172 LEU A C 1
ATOM 1335 O O . LEU A 1 172 ? 20.258 -8.116 -26.418 1.00 77.69 172 LEU A O 1
ATOM 1339 N N . ILE A 1 173 ? 21.568 -6.851 -27.750 1.00 80.81 173 ILE A N 1
ATOM 1340 C CA . ILE A 1 173 ? 22.001 -7.896 -28.681 1.00 80.81 173 ILE A CA 1
ATOM 1341 C C . ILE A 1 173 ? 23.525 -7.923 -28.701 1.00 80.81 173 ILE A C 1
ATOM 1343 O O . ILE A 1 173 ? 24.168 -6.882 -28.812 1.00 80.81 173 ILE A O 1
ATOM 1347 N N . GLN A 1 174 ? 24.106 -9.109 -28.616 1.00 82.06 174 GLN A N 1
ATOM 1348 C CA . GLN A 1 174 ? 25.547 -9.317 -28.697 1.00 82.06 174 GLN A CA 1
ATOM 1349 C C . GLN A 1 174 ? 25.848 -10.550 -29.534 1.00 82.06 174 GLN A C 1
ATOM 1351 O O . GLN A 1 174 ? 24.970 -11.390 -29.759 1.00 82.06 174 GLN A O 1
ATOM 1356 N N . ARG A 1 175 ? 27.108 -10.704 -29.931 1.00 78.56 175 ARG A N 1
ATOM 1357 C CA . ARG A 1 175 ? 27.581 -11.978 -30.454 1.00 78.56 175 ARG A CA 1
ATOM 1358 C C . ARG A 1 175 ? 27.579 -13.027 -29.339 1.00 78.56 175 ARG A C 1
ATOM 1360 O O . ARG A 1 175 ? 28.115 -12.821 -28.253 1.00 78.56 175 ARG A O 1
ATOM 1367 N N . GLY A 1 176 ? 26.913 -14.140 -29.596 1.00 69.81 176 GLY A N 1
ATOM 1368 C CA . GLY A 1 176 ? 26.892 -15.314 -28.742 1.00 69.81 176 GLY A CA 1
ATOM 1369 C C . GLY A 1 176 ? 28.204 -16.086 -28.822 1.00 69.81 176 GLY A C 1
ATOM 1370 O O . GLY A 1 176 ? 28.969 -15.970 -29.780 1.00 69.81 176 GLY A O 1
ATOM 1371 N N . ALA A 1 177 ? 28.446 -16.925 -27.815 1.00 64.94 177 ALA A N 1
ATOM 1372 C CA . ALA A 1 177 ? 29.673 -17.716 -27.713 1.00 64.94 177 ALA A CA 1
ATOM 1373 C C . ALA A 1 177 ? 29.868 -18.719 -28.869 1.00 64.94 177 ALA A C 1
ATOM 1375 O O . ALA A 1 177 ? 30.978 -19.211 -29.055 1.00 64.94 177 ALA A O 1
ATOM 1376 N N . TYR A 1 178 ? 28.815 -19.028 -29.637 1.00 65.44 178 TYR A N 1
ATOM 1377 C CA . TYR A 1 178 ? 28.865 -19.943 -30.781 1.00 65.44 178 TYR A CA 1
ATOM 1378 C C . TYR A 1 178 ? 28.713 -19.221 -32.128 1.00 65.44 178 TYR A C 1
ATOM 1380 O O . TYR A 1 178 ? 28.416 -19.860 -33.136 1.00 65.44 178 TYR A O 1
ATOM 1388 N N . GLY A 1 179 ? 28.916 -17.900 -32.151 1.00 66.62 179 GLY A N 1
ATOM 1389 C CA . GLY A 1 179 ? 28.863 -17.079 -33.360 1.00 66.62 179 GLY A CA 1
ATOM 1390 C C . GLY A 1 179 ? 27.463 -16.615 -33.772 1.00 66.62 179 GLY A C 1
ATOM 1391 O O . GLY A 1 179 ? 27.368 -15.770 -34.655 1.00 66.62 179 GLY A O 1
ATOM 1392 N N . GLY A 1 180 ? 26.394 -17.106 -33.134 1.00 73.38 180 GLY A N 1
ATOM 1393 C CA . GLY A 1 180 ? 25.030 -16.598 -33.295 1.00 73.38 180 GLY A CA 1
ATOM 1394 C C . GLY A 1 180 ? 24.764 -15.347 -32.451 1.00 73.38 180 GLY A C 1
ATOM 1395 O O . GLY A 1 180 ? 25.681 -14.709 -31.949 1.00 73.38 180 GLY A O 1
ATOM 1396 N N . LEU A 1 181 ? 23.496 -14.979 -32.273 1.00 79.81 181 LEU A N 1
ATOM 1397 C CA . LEU A 1 181 ? 23.070 -13.852 -31.442 1.00 79.81 181 LEU A CA 1
ATOM 1398 C C . LEU A 1 181 ? 22.808 -14.290 -29.997 1.00 79.81 181 LEU A C 1
ATOM 1400 O O . LEU A 1 181 ? 22.101 -15.266 -29.745 1.00 79.81 181 LEU A O 1
ATOM 1404 N N . SER A 1 182 ? 23.312 -13.515 -29.046 1.00 80.12 182 SER A N 1
ATOM 1405 C CA . SER A 1 182 ? 22.890 -13.517 -27.648 1.00 80.12 182 SER A CA 1
ATOM 1406 C C . SER A 1 182 ? 21.965 -12.325 -27.427 1.00 80.12 182 SER A C 1
ATOM 1408 O O . SER A 1 182 ? 22.367 -11.183 -27.654 1.00 80.12 182 SER A O 1
ATOM 1410 N N . ILE A 1 183 ? 20.725 -12.572 -27.001 1.00 81.75 183 ILE A N 1
ATOM 1411 C CA . ILE A 1 183 ? 19.770 -11.506 -26.673 1.00 81.75 183 ILE A CA 1
ATOM 1412 C C . ILE A 1 183 ? 19.551 -11.427 -25.167 1.00 81.75 183 ILE A C 1
ATOM 1414 O O . ILE A 1 183 ? 19.415 -12.445 -24.489 1.00 81.75 183 ILE A O 1
ATOM 1418 N N . THR A 1 184 ? 19.476 -10.214 -24.635 1.00 78.75 184 THR A N 1
ATOM 1419 C CA . THR A 1 184 ? 19.244 -9.969 -23.210 1.00 78.75 184 THR A CA 1
ATOM 1420 C C . THR A 1 184 ? 18.054 -9.040 -23.041 1.00 78.75 184 THR A C 1
ATOM 1422 O O . THR A 1 184 ? 18.102 -7.900 -23.487 1.00 78.75 184 THR A O 1
ATOM 1425 N N . LEU A 1 185 ? 16.995 -9.528 -22.389 1.00 75.88 185 LEU A N 1
ATOM 1426 C CA . LEU A 1 185 ? 15.813 -8.753 -22.022 1.00 75.88 185 LEU A CA 1
ATOM 1427 C C . LEU A 1 185 ? 16.054 -8.030 -20.699 1.00 75.88 185 LEU A C 1
ATOM 1429 O O . LEU A 1 185 ? 16.491 -8.645 -19.726 1.00 75.88 185 LEU A O 1
ATOM 1433 N N . LEU A 1 186 ? 15.671 -6.763 -20.622 1.00 73.69 186 LEU A N 1
ATOM 1434 C CA . LEU A 1 186 ? 15.850 -5.916 -19.448 1.00 73.69 186 LEU A CA 1
ATOM 1435 C C . LEU A 1 186 ? 14.526 -5.695 -18.747 1.00 73.69 186 LEU A C 1
ATOM 1437 O O . LEU A 1 186 ? 13.563 -5.195 -19.334 1.00 73.69 186 LEU A O 1
ATOM 1441 N N . LYS A 1 187 ? 14.455 -6.054 -17.465 1.00 74.94 187 LYS A N 1
ATOM 1442 C CA . LYS A 1 187 ? 13.220 -5.935 -16.690 1.00 74.94 187 LYS A CA 1
ATOM 1443 C C . LYS A 1 187 ? 13.480 -5.238 -15.362 1.00 74.94 187 LYS A C 1
ATOM 1445 O O . LYS A 1 187 ? 14.190 -5.746 -14.502 1.00 74.94 187 LYS A O 1
ATOM 1450 N N . ALA A 1 188 ? 12.799 -4.109 -15.156 1.00 69.00 188 ALA A N 1
ATOM 1451 C CA . ALA A 1 188 ? 12.684 -3.442 -13.858 1.00 69.00 188 ALA A CA 1
ATOM 1452 C C . ALA A 1 188 ? 11.786 -4.264 -12.911 1.00 69.00 188 ALA A C 1
ATOM 1454 O O . ALA A 1 188 ? 10.636 -3.922 -12.630 1.00 69.00 188 ALA A O 1
ATOM 1455 N N . ALA A 1 189 ? 12.282 -5.425 -12.498 1.00 68.69 189 ALA A N 1
ATOM 1456 C CA . ALA A 1 189 ? 11.600 -6.395 -11.656 1.00 68.69 189 ALA A CA 1
ATOM 1457 C C . ALA A 1 189 ? 12.615 -7.099 -10.755 1.00 68.69 189 ALA A C 1
ATOM 1459 O O . ALA A 1 189 ? 13.776 -7.203 -11.112 1.00 68.69 189 ALA A O 1
ATOM 1460 N N . SER A 1 190 ? 12.170 -7.627 -9.617 1.00 67.31 190 SER A N 1
ATOM 1461 C CA . SER A 1 190 ? 13.021 -8.376 -8.676 1.00 67.31 190 SER A CA 1
ATOM 1462 C C . SER A 1 190 ? 13.047 -9.890 -8.925 1.00 67.31 190 SER A C 1
ATOM 1464 O O . SER A 1 190 ? 13.684 -10.640 -8.188 1.00 67.31 190 SER A O 1
ATOM 1466 N N . LYS A 1 191 ? 12.303 -10.367 -9.931 1.00 69.00 191 LYS A N 1
ATOM 1467 C CA . LYS A 1 191 ? 12.270 -11.771 -10.361 1.00 69.00 191 LYS A CA 1
ATOM 1468 C C . LYS A 1 191 ? 11.749 -11.905 -11.784 1.00 69.00 191 LYS A C 1
ATOM 1470 O O . LYS A 1 191 ? 10.947 -11.080 -12.236 1.00 69.00 191 LYS A O 1
ATOM 1475 N N . VAL A 1 192 ? 12.115 -13.002 -12.439 1.00 71.56 192 VAL A N 1
ATOM 1476 C CA . VAL A 1 192 ? 11.561 -13.377 -13.743 1.00 71.56 192 VAL A CA 1
ATOM 1477 C C . VAL A 1 192 ? 10.089 -13.788 -13.611 1.00 71.56 192 VAL A C 1
ATOM 1479 O O . VAL A 1 192 ? 9.686 -14.437 -12.644 1.00 71.56 192 VAL A O 1
ATOM 1482 N N . LYS A 1 193 ? 9.265 -13.362 -14.574 1.00 68.81 193 LYS A N 1
ATOM 1483 C CA . LYS A 1 193 ? 7.823 -13.638 -14.655 1.00 68.81 193 LYS A CA 1
ATOM 1484 C C . LYS A 1 193 ? 7.511 -14.379 -15.951 1.00 68.81 193 LYS A C 1
ATOM 1486 O O . LYS A 1 193 ? 8.179 -14.149 -16.954 1.00 68.81 193 LYS A O 1
ATOM 1491 N N . ASP A 1 194 ? 6.421 -15.145 -15.969 1.00 68.06 194 ASP A N 1
ATOM 1492 C CA . ASP A 1 194 ? 5.946 -15.861 -17.167 1.00 68.06 194 ASP A CA 1
ATOM 1493 C C . ASP A 1 194 ? 5.724 -14.938 -18.378 1.00 68.06 194 ASP A C 1
ATOM 1495 O O . ASP A 1 194 ? 5.853 -15.360 -19.522 1.00 68.06 194 ASP A O 1
ATOM 1499 N N . GLY A 1 195 ? 5.406 -13.657 -18.151 1.00 67.31 195 GLY A N 1
ATOM 1500 C CA . GLY A 1 195 ? 5.356 -12.650 -19.218 1.00 67.31 195 GLY A CA 1
ATOM 1501 C C . GLY A 1 195 ? 6.700 -12.473 -19.930 1.00 67.31 195 GLY A C 1
ATOM 1502 O O . GLY A 1 195 ? 6.749 -12.519 -21.151 1.00 67.31 195 GLY A O 1
ATOM 1503 N N . TYR A 1 196 ? 7.798 -12.375 -19.176 1.00 72.12 196 TYR A N 1
ATOM 1504 C CA . TYR A 1 196 ? 9.145 -12.180 -19.731 1.00 72.12 196 TYR A CA 1
ATOM 1505 C C . TYR A 1 196 ? 9.621 -13.413 -20.494 1.00 72.12 196 TYR A C 1
ATOM 1507 O O . TYR A 1 196 ? 10.307 -13.298 -21.499 1.00 72.12 196 TYR A O 1
ATOM 1515 N N . VAL A 1 197 ? 9.210 -14.597 -20.039 1.00 68.81 197 VAL A N 1
ATOM 1516 C CA . VAL A 1 197 ? 9.461 -15.865 -20.732 1.00 68.81 197 VAL A CA 1
ATOM 1517 C C . VAL A 1 197 ? 8.783 -15.891 -22.097 1.00 68.81 197 VAL A C 1
ATOM 1519 O O . VAL A 1 197 ? 9.383 -16.288 -23.094 1.00 68.81 197 VAL A O 1
ATOM 1522 N N . ARG A 1 198 ? 7.520 -15.463 -22.143 1.00 68.38 198 ARG A N 1
ATOM 1523 C CA . ARG A 1 198 ? 6.757 -15.402 -23.387 1.00 68.38 198 ARG A CA 1
ATOM 1524 C C . ARG A 1 198 ? 7.329 -14.359 -24.350 1.00 68.38 198 ARG A C 1
ATOM 1526 O O . ARG A 1 198 ? 7.430 -14.634 -25.540 1.00 68.38 198 ARG A O 1
ATOM 1533 N N . GLU A 1 199 ? 7.767 -13.216 -23.832 1.00 72.88 199 GLU A N 1
ATOM 1534 C CA . GLU A 1 199 ? 8.464 -12.179 -24.599 1.00 72.88 199 GLU A CA 1
ATOM 1535 C C . GLU A 1 199 ? 9.796 -12.687 -25.175 1.00 72.88 199 GLU A C 1
ATOM 1537 O O . GLU A 1 199 ? 10.043 -12.562 -26.370 1.00 72.88 199 GLU A O 1
ATOM 1542 N N . ALA A 1 200 ? 10.618 -13.348 -24.359 1.00 74.12 200 ALA A N 1
ATOM 1543 C CA . ALA A 1 200 ? 11.872 -13.966 -24.783 1.00 74.12 200 ALA A CA 1
ATOM 1544 C C . ALA A 1 200 ? 11.671 -14.968 -25.933 1.00 74.12 200 ALA A C 1
ATOM 1546 O O . ALA A 1 200 ? 12.418 -14.963 -26.913 1.00 74.12 200 ALA A O 1
ATOM 1547 N N . ALA A 1 201 ? 10.631 -15.800 -25.845 1.00 72.69 201 ALA A N 1
ATOM 1548 C CA . ALA A 1 201 ? 10.285 -16.743 -26.901 1.00 72.69 201 ALA A CA 1
ATOM 1549 C C . ALA A 1 201 ? 9.795 -16.049 -28.183 1.00 72.69 201 ALA A C 1
ATOM 1551 O O . ALA A 1 201 ? 10.174 -16.469 -29.275 1.00 72.69 201 ALA A O 1
ATOM 1552 N N . TRP A 1 202 ? 8.997 -14.981 -28.061 1.00 74.31 202 TRP A N 1
ATOM 1553 C CA . TRP A 1 202 ? 8.555 -14.166 -29.197 1.00 74.31 202 TRP A CA 1
ATOM 1554 C C . TRP A 1 202 ? 9.743 -13.557 -29.953 1.00 74.31 202 TRP A C 1
ATOM 1556 O O . TRP A 1 202 ? 9.832 -13.683 -31.174 1.00 74.31 202 TRP A O 1
ATOM 1566 N N . LEU A 1 203 ? 10.689 -12.957 -29.224 1.00 76.31 203 LEU A N 1
ATOM 1567 C CA . LEU A 1 203 ? 11.883 -12.336 -29.800 1.00 76.31 203 LEU A CA 1
ATOM 1568 C C . LEU A 1 203 ? 12.803 -13.369 -30.462 1.00 76.31 203 LEU A C 1
ATOM 1570 O O . LEU A 1 203 ? 13.231 -13.169 -31.596 1.00 76.31 203 LEU A O 1
ATOM 1574 N N . SER A 1 204 ? 13.055 -14.499 -29.795 1.00 76.06 204 SER A N 1
ATOM 1575 C CA . SER A 1 204 ? 13.899 -15.571 -30.334 1.00 76.06 204 SER A CA 1
ATOM 1576 C C . SER A 1 204 ? 13.320 -16.169 -31.620 1.00 76.06 204 SER A C 1
ATOM 1578 O O . SER A 1 204 ? 14.027 -16.250 -32.622 1.00 76.06 204 SER A O 1
ATOM 1580 N N . GLN A 1 205 ? 12.026 -16.506 -31.645 1.00 74.12 205 GLN A N 1
ATOM 1581 C CA . GLN A 1 205 ? 11.381 -17.034 -32.854 1.00 74.12 205 GLN A CA 1
ATOM 1582 C C . GLN A 1 205 ? 11.310 -15.996 -33.976 1.00 74.12 205 GLN A C 1
ATOM 1584 O O . GLN A 1 205 ? 11.435 -16.350 -35.149 1.00 74.12 205 GLN A O 1
ATOM 1589 N N . GLY A 1 206 ? 11.122 -14.721 -33.631 1.00 73.19 206 GLY A N 1
ATOM 1590 C CA . GLY A 1 206 ? 11.191 -13.611 -34.574 1.00 73.19 206 GLY A CA 1
ATOM 1591 C C . GLY A 1 206 ? 12.554 -13.517 -35.262 1.00 73.19 206 GLY A C 1
ATOM 1592 O O . GLY A 1 206 ? 12.610 -13.469 -36.487 1.00 73.19 206 GLY A O 1
ATOM 1593 N N . LEU A 1 207 ? 13.641 -13.565 -34.490 1.00 74.69 207 LEU A N 1
ATOM 1594 C CA . LEU A 1 207 ? 15.015 -13.535 -35.002 1.00 74.69 207 LEU A CA 1
ATOM 1595 C C . LEU A 1 207 ? 15.355 -14.768 -35.844 1.00 74.69 207 LEU A C 1
ATOM 1597 O O . LEU A 1 207 ? 15.908 -14.631 -36.932 1.00 74.69 207 LEU A O 1
ATOM 1601 N N . THR A 1 208 ? 14.958 -15.963 -35.404 1.00 75.81 208 THR A N 1
ATOM 1602 C CA . THR A 1 208 ? 15.163 -17.192 -36.185 1.00 75.81 208 THR A CA 1
ATOM 1603 C C . THR A 1 208 ? 14.386 -17.176 -37.499 1.00 75.81 208 THR A C 1
ATOM 1605 O O . THR A 1 208 ? 14.924 -17.567 -38.532 1.00 75.81 208 THR A O 1
ATOM 1608 N N . ALA A 1 209 ? 13.148 -16.671 -37.506 1.00 67.69 209 ALA A N 1
ATOM 1609 C CA . ALA A 1 209 ? 12.373 -16.516 -38.738 1.00 67.69 209 ALA A CA 1
ATOM 1610 C C . ALA A 1 209 ? 12.988 -15.490 -39.709 1.00 67.69 209 ALA A C 1
ATOM 1612 O O . ALA A 1 209 ? 12.804 -15.622 -40.921 1.00 67.69 209 ALA A O 1
ATOM 1613 N N . ALA A 1 210 ? 13.730 -14.512 -39.183 1.00 67.56 210 ALA A N 1
ATOM 1614 C CA . ALA A 1 210 ? 14.513 -13.553 -39.956 1.00 67.56 210 ALA A CA 1
ATOM 1615 C C . ALA A 1 210 ? 15.852 -14.117 -40.473 1.00 67.56 210 ALA A C 1
ATOM 1617 O O . ALA A 1 210 ? 16.547 -13.430 -41.214 1.00 67.56 210 ALA A O 1
ATOM 1618 N N . GLY A 1 211 ? 16.206 -15.359 -40.119 1.00 71.38 211 GLY A N 1
ATOM 1619 C CA . GLY A 1 211 ? 17.434 -16.027 -40.562 1.00 71.38 211 GLY A CA 1
ATOM 1620 C C . GLY A 1 211 ? 18.606 -15.940 -39.581 1.00 71.38 211 GLY A C 1
ATOM 1621 O O . GLY A 1 211 ? 19.677 -16.458 -39.884 1.00 71.38 211 GLY A O 1
ATOM 1622 N N . TYR A 1 212 ? 18.422 -15.344 -38.399 1.00 74.69 212 TYR A N 1
ATOM 1623 C CA . TYR A 1 212 ? 19.470 -15.275 -37.381 1.00 74.69 212 TYR A CA 1
ATOM 1624 C C . TYR A 1 212 ? 19.500 -16.533 -36.507 1.00 74.69 212 TYR A C 1
ATOM 1626 O O . TYR A 1 212 ? 18.483 -16.955 -35.948 1.00 74.69 212 TYR A O 1
ATOM 1634 N N . GLN A 1 213 ? 20.691 -17.098 -36.309 1.00 75.62 213 GLN A N 1
ATOM 1635 C CA . GLN A 1 213 ? 20.912 -18.086 -35.257 1.00 75.62 213 GLN A CA 1
ATOM 1636 C C . GLN A 1 213 ? 20.898 -17.376 -33.899 1.00 75.62 213 GLN A C 1
ATOM 1638 O O . GLN A 1 213 ? 21.632 -16.413 -33.711 1.00 75.62 213 GLN A O 1
ATOM 1643 N N . VAL A 1 214 ? 20.082 -17.845 -32.954 1.00 77.12 214 VAL A N 1
ATOM 1644 C CA . VAL A 1 214 ? 20.054 -17.337 -31.573 1.00 77.12 214 VAL A CA 1
ATOM 1645 C C . VAL A 1 214 ? 20.691 -18.383 -30.662 1.00 77.12 214 VAL A C 1
ATOM 1647 O O . VAL A 1 214 ? 20.184 -19.500 -30.552 1.00 77.12 214 VAL A O 1
ATOM 1650 N N . ASP A 1 215 ? 21.803 -18.027 -30.029 1.00 71.12 215 ASP A N 1
ATOM 1651 C CA . ASP A 1 215 ? 22.584 -18.915 -29.164 1.00 71.12 215 ASP A CA 1
ATOM 1652 C C . ASP A 1 215 ? 22.114 -18.872 -27.707 1.00 71.12 215 ASP A C 1
ATOM 1654 O O . ASP A 1 215 ? 21.996 -19.916 -27.063 1.00 71.12 215 ASP A O 1
ATOM 1658 N N . ASP A 1 216 ? 21.839 -17.666 -27.204 1.00 71.19 216 ASP A N 1
ATOM 1659 C CA . ASP A 1 216 ? 21.515 -17.396 -25.805 1.00 71.19 216 ASP A CA 1
ATOM 1660 C C . ASP A 1 216 ? 20.336 -16.413 -25.701 1.00 71.19 216 ASP A C 1
ATOM 1662 O O . ASP A 1 216 ? 20.239 -15.437 -26.451 1.00 71.19 216 ASP A O 1
ATOM 1666 N N . VAL A 1 217 ? 19.453 -16.652 -24.726 1.00 75.19 217 VAL A N 1
ATOM 1667 C CA . VAL A 1 217 ? 18.401 -15.706 -24.328 1.00 75.19 217 VAL A CA 1
ATOM 1668 C C . VAL A 1 217 ? 18.491 -15.481 -22.827 1.00 75.19 217 VAL A C 1
ATOM 1670 O O . VAL A 1 217 ? 18.271 -16.393 -22.025 1.00 75.19 217 VAL A O 1
ATOM 1673 N N . ASN A 1 218 ? 18.811 -14.253 -22.445 1.00 73.75 218 ASN A N 1
ATOM 1674 C CA . ASN A 1 218 ? 19.023 -13.851 -21.065 1.00 73.75 218 ASN A CA 1
ATOM 1675 C C . ASN A 1 218 ? 17.882 -12.946 -20.609 1.00 73.75 218 ASN A C 1
ATOM 1677 O O . ASN A 1 218 ? 17.380 -12.122 -21.372 1.00 73.75 218 ASN A O 1
ATOM 1681 N N . VAL A 1 219 ? 17.492 -13.066 -19.343 1.00 73.69 219 VAL A N 1
ATOM 1682 C CA . VAL A 1 219 ? 16.646 -12.064 -18.691 1.00 73.69 219 VAL A CA 1
ATOM 1683 C C . VAL A 1 219 ? 17.454 -11.442 -17.572 1.00 73.69 219 VAL A C 1
ATOM 1685 O O . VAL A 1 219 ? 17.825 -12.113 -16.605 1.00 73.69 219 VAL A O 1
ATOM 1688 N N . LEU A 1 220 ? 17.712 -10.151 -17.715 1.00 74.00 220 LEU A N 1
ATOM 1689 C CA . LEU A 1 220 ? 18.319 -9.342 -16.687 1.00 74.00 220 LEU A CA 1
ATOM 1690 C C . LEU A 1 220 ? 17.242 -8.646 -15.867 1.00 74.00 220 LEU A C 1
ATOM 1692 O O . LEU A 1 220 ? 16.321 -8.021 -16.401 1.00 74.00 220 LEU A O 1
ATOM 1696 N N . TYR A 1 221 ? 17.370 -8.752 -14.554 1.00 74.19 221 TYR A N 1
ATOM 1697 C CA . TYR A 1 221 ? 16.439 -8.158 -13.617 1.00 74.19 221 TYR A CA 1
ATOM 1698 C C . TYR A 1 221 ? 17.188 -7.639 -12.389 1.00 74.19 221 TYR A C 1
ATOM 1700 O O . TYR A 1 221 ? 18.367 -7.921 -12.181 1.00 74.19 221 TYR A O 1
ATOM 1708 N N . LEU A 1 222 ? 16.519 -6.812 -11.599 1.00 70.62 222 LEU A N 1
ATOM 1709 C CA . LEU A 1 222 ? 17.119 -6.172 -10.439 1.00 70.62 222 LEU A CA 1
ATOM 1710 C C . LEU A 1 222 ? 17.465 -7.205 -9.358 1.00 70.62 222 LEU A C 1
ATOM 1712 O O . LEU A 1 222 ? 16.648 -8.075 -9.034 1.00 70.62 222 LEU A O 1
ATOM 1716 N N . ASN A 1 223 ? 18.665 -7.089 -8.788 1.00 69.38 223 ASN A N 1
ATOM 1717 C CA . ASN A 1 223 ? 19.101 -7.942 -7.691 1.00 69.38 223 ASN A CA 1
ATOM 1718 C C . ASN A 1 223 ? 18.365 -7.548 -6.405 1.00 69.38 223 ASN A C 1
ATOM 1720 O O . ASN A 1 223 ? 18.589 -6.478 -5.853 1.00 69.38 223 ASN A O 1
ATOM 1724 N N . LYS A 1 224 ? 17.495 -8.425 -5.900 1.00 65.31 224 LYS A N 1
ATOM 1725 C CA . LYS A 1 224 ? 16.731 -8.174 -4.665 1.00 65.31 224 LYS A CA 1
ATOM 1726 C C . LYS A 1 224 ? 17.618 -7.977 -3.427 1.00 65.31 224 LYS A C 1
ATOM 1728 O O . LYS A 1 224 ? 17.168 -7.356 -2.470 1.00 65.31 224 LYS A O 1
ATOM 1733 N N . ASP A 1 225 ? 18.832 -8.527 -3.448 1.00 61.97 225 ASP A N 1
ATOM 1734 C CA . ASP A 1 225 ? 19.769 -8.496 -2.328 1.00 61.97 225 ASP A CA 1
ATOM 1735 C C . ASP A 1 225 ? 20.724 -7.298 -2.427 1.00 61.97 225 ASP A C 1
ATOM 1737 O O . ASP A 1 225 ? 21.618 -7.188 -1.599 1.00 61.97 225 ASP A O 1
ATOM 1741 N N . TYR A 1 226 ? 20.520 -6.406 -3.409 1.00 59.78 226 TYR A N 1
ATOM 1742 C CA . TYR A 1 226 ? 21.345 -5.234 -3.698 1.00 59.78 226 TYR A CA 1
ATOM 1743 C C . TYR A 1 226 ? 21.616 -4.377 -2.452 1.00 59.78 226 TYR A C 1
ATOM 1745 O O . TYR A 1 226 ? 20.753 -3.598 -2.029 1.00 59.78 226 TYR A O 1
ATOM 1753 N N . PRO A 1 227 ? 22.834 -4.433 -1.886 1.00 53.22 227 PRO A N 1
ATOM 1754 C CA . PRO A 1 227 ? 23.326 -3.351 -1.068 1.00 53.22 227 PRO A CA 1
ATOM 1755 C C . PRO A 1 227 ? 23.843 -2.269 -2.020 1.00 53.22 227 PRO A C 1
ATOM 1757 O O . PRO A 1 227 ? 24.663 -2.541 -2.897 1.00 53.22 227 PRO A O 1
ATOM 1760 N N . ARG A 1 228 ? 23.419 -1.021 -1.803 1.00 49.56 228 ARG A N 1
ATOM 1761 C CA . ARG A 1 228 ? 23.839 0.190 -2.541 1.00 49.56 228 ARG A CA 1
ATOM 1762 C C . ARG A 1 228 ? 25.371 0.374 -2.689 1.00 49.56 228 ARG A C 1
ATOM 1764 O O . ARG A 1 228 ? 25.802 1.222 -3.458 1.00 49.56 228 ARG A O 1
ATOM 1771 N N . ASN A 1 229 ? 26.179 -0.442 -2.000 1.00 44.72 229 ASN A N 1
ATOM 1772 C CA . ASN A 1 229 ? 27.647 -0.450 -2.016 1.00 44.72 229 ASN A CA 1
ATOM 1773 C C . ASN A 1 229 ? 28.284 -1.596 -2.835 1.00 44.72 229 ASN A C 1
ATOM 1775 O O . ASN A 1 229 ? 29.479 -1.844 -2.689 1.00 44.72 229 ASN A O 1
ATOM 1779 N N . SER A 1 230 ? 27.526 -2.318 -3.665 1.00 50.03 230 SER A N 1
ATOM 1780 C CA . SER A 1 230 ? 28.078 -3.314 -4.599 1.00 50.03 230 SER A CA 1
ATOM 1781 C C . SER A 1 230 ? 27.858 -2.885 -6.049 1.00 50.03 230 SER A C 1
ATOM 1783 O O . SER A 1 230 ? 26.854 -2.255 -6.368 1.00 50.03 230 SER A O 1
ATOM 1785 N N . SER A 1 231 ? 28.770 -3.261 -6.944 1.00 48.06 231 SER A N 1
ATOM 1786 C CA . SER A 1 231 ? 28.638 -3.080 -8.398 1.00 48.06 231 SER A CA 1
ATOM 1787 C C . SER A 1 231 ? 27.570 -3.992 -9.035 1.00 48.06 231 SER A C 1
ATOM 1789 O O . SER A 1 231 ? 27.339 -3.932 -10.241 1.00 48.06 231 SER A O 1
ATOM 1791 N N . GLU A 1 232 ? 26.886 -4.824 -8.242 1.00 55.16 232 GLU A N 1
ATOM 1792 C CA . GLU A 1 232 ? 25.965 -5.868 -8.700 1.00 55.16 232 GLU A CA 1
ATOM 1793 C C . GLU A 1 232 ? 24.493 -5.484 -8.474 1.00 55.16 232 GLU A C 1
ATOM 1795 O O . GLU A 1 232 ? 23.721 -6.188 -7.816 1.00 55.16 232 GLU A O 1
ATOM 1800 N N . ILE A 1 233 ? 24.082 -4.353 -9.063 1.00 54.06 233 ILE A N 1
ATOM 1801 C CA . ILE A 1 233 ? 22.685 -3.857 -9.062 1.00 54.06 233 ILE A CA 1
ATOM 1802 C C . ILE A 1 233 ? 21.710 -4.873 -9.693 1.00 54.06 233 ILE A C 1
ATOM 1804 O O . ILE A 1 233 ? 20.499 -4.853 -9.449 1.00 54.06 233 ILE A O 1
ATOM 1808 N N . PHE A 1 234 ? 22.233 -5.802 -10.492 1.00 58.16 234 PHE A N 1
ATOM 1809 C CA . PHE A 1 234 ? 21.454 -6.717 -11.313 1.00 58.16 234 PHE A CA 1
ATOM 1810 C C . PHE A 1 234 ? 21.803 -8.177 -11.044 1.00 58.16 234 PHE A C 1
ATOM 1812 O O . PHE A 1 234 ? 22.961 -8.540 -10.860 1.00 58.16 234 PHE A O 1
ATOM 1819 N N . SER A 1 235 ? 20.779 -9.026 -11.077 1.00 54.56 235 SER A N 1
ATOM 1820 C CA . SER A 1 235 ? 20.922 -10.474 -11.172 1.00 54.56 235 SER A CA 1
ATOM 1821 C C . SER A 1 235 ? 20.616 -10.910 -12.598 1.00 54.56 235 SER A C 1
ATOM 1823 O O . SER A 1 235 ? 19.710 -10.386 -13.252 1.00 54.56 235 SER A O 1
ATOM 1825 N N . ILE A 1 236 ? 21.355 -11.906 -13.078 1.00 55.94 236 ILE A N 1
ATOM 1826 C CA . ILE A 1 236 ? 21.180 -12.448 -14.424 1.00 55.94 236 ILE A CA 1
ATOM 1827 C C . ILE A 1 236 ? 20.597 -13.844 -14.314 1.00 55.94 236 ILE A C 1
ATOM 1829 O O . ILE A 1 236 ? 21.197 -14.721 -13.695 1.00 55.94 236 ILE A O 1
ATOM 1833 N N . GLN A 1 237 ? 19.466 -14.085 -14.972 1.00 53.94 237 GLN A N 1
ATOM 1834 C CA . GLN A 1 237 ? 19.059 -15.447 -15.284 1.00 53.94 237 GLN A CA 1
ATOM 1835 C C . GLN A 1 237 ? 19.453 -15.751 -16.730 1.00 53.94 237 GLN A C 1
ATOM 1837 O O . GLN A 1 237 ? 18.724 -15.433 -17.671 1.00 53.94 237 GLN A O 1
ATOM 1842 N N . ARG A 1 238 ? 20.630 -16.370 -16.888 1.00 53.25 238 ARG A N 1
ATOM 1843 C CA . ARG A 1 238 ? 21.101 -16.932 -18.161 1.00 53.25 238 ARG A CA 1
ATOM 1844 C C . ARG A 1 238 ? 20.395 -18.252 -18.441 1.00 53.25 238 ARG A C 1
ATOM 1846 O O . ARG A 1 238 ? 20.119 -19.025 -17.521 1.00 53.25 238 ARG A O 1
ATOM 1853 N N . GLN A 1 239 ? 20.136 -18.536 -19.710 1.00 55.62 239 GLN A N 1
ATOM 1854 C CA . GLN A 1 239 ? 19.815 -19.882 -20.172 1.00 55.62 239 GLN A CA 1
ATOM 1855 C C . GLN A 1 239 ? 20.704 -20.201 -21.373 1.00 55.62 239 GLN A C 1
ATOM 1857 O O . GLN A 1 239 ? 20.505 -19.639 -22.446 1.00 55.62 239 GLN A O 1
ATOM 1862 N N . LYS A 1 240 ? 21.681 -21.097 -21.180 1.00 42.22 240 LYS A N 1
ATOM 1863 C CA . LYS A 1 240 ? 22.441 -21.695 -22.288 1.00 42.22 240 LYS A CA 1
ATOM 1864 C C . LYS A 1 240 ? 21.539 -22.689 -23.033 1.00 42.22 240 LYS A C 1
ATOM 1866 O O . LYS A 1 240 ? 20.659 -23.276 -22.398 1.00 42.22 240 LYS A O 1
ATOM 1871 N N . LYS A 1 241 ? 21.758 -22.864 -24.346 1.00 38.03 241 LYS A N 1
ATOM 1872 C CA . LYS A 1 241 ? 21.079 -23.820 -25.256 1.00 38.03 241 LYS A CA 1
ATOM 1873 C C . LYS A 1 241 ? 20.259 -24.909 -24.538 1.00 38.03 241 LYS A C 1
ATOM 1875 O O . LYS A 1 241 ? 20.823 -25.848 -23.982 1.00 38.03 241 LYS A O 1
ATOM 1880 N N . GLY A 1 242 ? 18.928 -24.823 -24.635 1.00 39.41 242 GLY A N 1
ATOM 1881 C CA . GLY A 1 242 ? 18.050 -25.971 -24.393 1.00 39.41 242 GLY A CA 1
ATOM 1882 C C . GLY A 1 242 ? 16.747 -25.691 -23.641 1.00 39.41 242 GLY A C 1
ATOM 1883 O O . GLY A 1 242 ? 16.667 -25.816 -22.424 1.00 39.41 242 GLY A O 1
ATOM 1884 N N . HIS A 1 243 ? 15.682 -25.446 -24.405 1.00 40.34 243 HIS A N 1
ATOM 1885 C CA . HIS A 1 243 ? 14.334 -26.003 -24.194 1.00 40.34 243 HIS A CA 1
ATOM 1886 C C . HIS A 1 243 ? 13.509 -25.682 -22.929 1.00 40.34 243 HIS A C 1
ATOM 1888 O O . HIS A 1 243 ? 12.310 -25.945 -22.956 1.00 40.34 243 HIS A O 1
ATOM 1894 N N . LYS A 1 244 ? 14.034 -25.105 -21.839 1.00 41.91 244 LYS A N 1
ATOM 1895 C CA . LYS A 1 244 ? 13.215 -24.929 -20.615 1.00 41.91 244 LYS A CA 1
ATOM 1896 C C . LYS A 1 244 ? 12.281 -23.718 -20.606 1.00 41.91 244 LYS A C 1
ATOM 1898 O O . LYS A 1 244 ? 11.281 -23.766 -19.891 1.00 41.91 244 LYS A O 1
ATOM 1903 N N . PHE A 1 245 ? 12.542 -22.675 -21.399 1.00 43.47 245 PHE A N 1
ATOM 1904 C CA . PHE A 1 245 ? 11.592 -21.558 -21.531 1.00 43.47 245 PHE A CA 1
ATOM 1905 C C . PHE A 1 245 ? 10.574 -21.748 -22.652 1.00 43.47 245 PHE A C 1
ATOM 1907 O O . PHE A 1 245 ? 9.418 -21.376 -22.472 1.00 43.47 245 PHE A O 1
ATOM 1914 N N . MET A 1 246 ? 10.934 -22.416 -23.751 1.00 48.97 246 MET A N 1
ATOM 1915 C CA . MET A 1 246 ? 9.951 -22.889 -24.726 1.00 48.97 246 MET A CA 1
ATOM 1916 C C . MET A 1 246 ? 9.304 -24.171 -24.206 1.00 48.97 246 MET A C 1
ATOM 1918 O O . MET A 1 246 ? 9.583 -25.271 -24.678 1.00 48.97 246 MET A O 1
ATOM 1922 N N . LYS A 1 247 ? 8.385 -24.029 -23.244 1.00 45.09 247 LYS A N 1
ATOM 1923 C CA . LYS A 1 247 ? 7.309 -25.019 -23.129 1.00 45.09 247 LYS A CA 1
ATOM 1924 C C . LYS A 1 247 ? 6.710 -25.190 -24.528 1.00 45.09 247 LYS A C 1
ATOM 1926 O O . LYS A 1 247 ? 6.532 -24.190 -25.227 1.00 45.09 247 LYS A O 1
ATOM 1931 N N . ALA A 1 248 ? 6.394 -26.422 -24.926 1.00 48.34 248 ALA A N 1
ATOM 1932 C CA . ALA A 1 248 ? 5.698 -26.705 -26.187 1.00 48.34 248 ALA A CA 1
ATOM 1933 C C . ALA A 1 248 ? 4.475 -25.778 -26.392 1.00 48.34 248 ALA A C 1
ATOM 1935 O O . ALA A 1 248 ? 4.188 -25.352 -27.509 1.00 48.34 248 ALA A O 1
ATOM 1936 N N . ASP A 1 249 ? 3.853 -25.364 -25.284 1.00 51.59 249 ASP A N 1
ATOM 1937 C CA . ASP A 1 249 ? 2.765 -24.390 -25.212 1.00 51.59 249 ASP A CA 1
ATOM 1938 C C . ASP A 1 249 ? 3.078 -23.031 -25.861 1.00 51.59 249 ASP A C 1
ATOM 1940 O O . ASP A 1 249 ? 2.178 -22.439 -26.442 1.00 51.59 249 ASP A O 1
ATOM 1944 N N . ILE A 1 250 ? 4.318 -22.523 -25.806 1.00 52.06 250 ILE A N 1
ATOM 1945 C CA . ILE A 1 250 ? 4.659 -21.197 -26.354 1.00 52.06 250 ILE A CA 1
ATOM 1946 C C . ILE A 1 250 ? 4.832 -21.242 -27.870 1.00 52.06 250 ILE A C 1
ATOM 1948 O O . ILE A 1 250 ? 4.361 -20.342 -28.553 1.00 52.06 250 ILE A O 1
ATOM 1952 N N . ALA A 1 251 ? 5.457 -22.287 -28.417 1.00 55.59 251 ALA A N 1
ATOM 1953 C CA . ALA A 1 251 ? 5.507 -22.472 -29.869 1.00 55.59 251 ALA A CA 1
ATOM 1954 C C . ALA A 1 251 ? 4.089 -22.633 -30.442 1.00 55.59 251 ALA A C 1
ATOM 1956 O O . ALA A 1 251 ? 3.750 -21.997 -31.435 1.00 55.59 251 ALA A O 1
ATOM 1957 N N . ALA A 1 252 ? 3.234 -23.398 -29.756 1.00 59.25 252 ALA A N 1
ATOM 1958 C CA . ALA A 1 252 ? 1.823 -23.525 -30.107 1.00 59.25 252 ALA A CA 1
ATOM 1959 C C . ALA A 1 252 ? 1.040 -22.207 -29.940 1.00 59.25 252 ALA A C 1
ATOM 1961 O O . ALA A 1 252 ? 0.129 -21.939 -30.718 1.00 59.25 252 ALA A O 1
ATOM 1962 N N . GLU A 1 253 ? 1.367 -21.376 -28.944 1.00 56.19 253 GLU A N 1
ATOM 1963 C CA . GLU A 1 253 ? 0.776 -20.043 -28.758 1.00 56.19 253 GLU A CA 1
ATOM 1964 C C . GLU A 1 253 ? 1.191 -19.084 -29.877 1.00 56.19 253 GLU A C 1
ATOM 1966 O O . GLU A 1 253 ? 0.335 -18.410 -30.438 1.00 56.19 253 GLU A O 1
ATOM 1971 N N . VAL A 1 254 ? 2.477 -19.055 -30.247 1.00 58.06 254 VAL A N 1
ATOM 1972 C CA . VAL A 1 254 ? 2.975 -18.229 -31.357 1.00 58.06 254 VAL A CA 1
ATOM 1973 C C . VAL A 1 254 ? 2.345 -18.672 -32.672 1.00 58.06 254 VAL A C 1
ATOM 1975 O O . VAL A 1 254 ? 1.827 -17.827 -33.391 1.00 58.06 254 VAL A O 1
ATOM 1978 N N . GLN A 1 255 ? 2.277 -19.977 -32.945 1.00 63.50 255 GLN A N 1
ATOM 1979 C CA . GLN A 1 255 ? 1.569 -20.498 -34.118 1.00 63.50 255 GLN A CA 1
ATOM 1980 C C . GLN A 1 255 ? 0.076 -20.146 -34.096 1.00 63.50 255 GLN A C 1
ATOM 1982 O O . GLN A 1 255 ? -0.481 -19.777 -35.127 1.00 63.50 255 GLN A O 1
ATOM 1987 N N . ARG A 1 256 ? -0.588 -20.212 -32.931 1.00 59.91 256 ARG A N 1
ATOM 1988 C CA . ARG A 1 256 ? -1.986 -19.769 -32.783 1.00 59.91 256 ARG A CA 1
ATOM 1989 C C . ARG A 1 256 ? -2.145 -18.281 -33.076 1.00 59.91 256 ARG A C 1
ATOM 1991 O O . ARG A 1 256 ? -3.109 -17.900 -33.732 1.00 59.91 256 ARG A O 1
ATOM 1998 N N . ILE A 1 257 ? -1.216 -17.456 -32.607 1.00 55.69 257 ILE A N 1
ATOM 1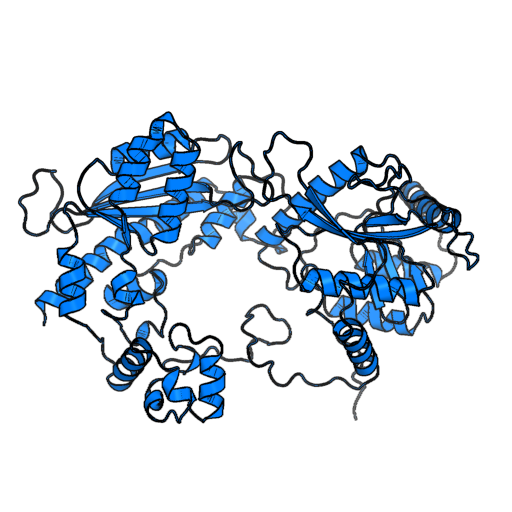999 C CA . ILE A 1 257 ? -1.179 -16.021 -32.883 1.00 55.69 257 ILE A CA 1
ATOM 2000 C C . ILE A 1 257 ? -0.977 -15.770 -34.381 1.00 55.69 257 ILE A C 1
ATOM 2002 O O . ILE A 1 257 ? -1.742 -15.012 -34.964 1.00 55.69 257 ILE A O 1
ATOM 2006 N N . GLU A 1 258 ? -0.006 -16.425 -35.017 1.00 58.94 258 GLU A N 1
ATOM 2007 C CA . GLU A 1 258 ? 0.256 -16.310 -36.458 1.00 58.94 258 GLU A CA 1
ATOM 2008 C C . GLU A 1 258 ? -0.952 -16.741 -37.296 1.00 58.94 258 GLU A C 1
ATOM 2010 O O . GLU A 1 258 ? -1.375 -16.018 -38.196 1.00 58.94 258 GLU A O 1
ATOM 2015 N N . ALA A 1 259 ? -1.577 -17.870 -36.954 1.00 61.59 259 ALA A N 1
ATOM 2016 C CA . ALA A 1 259 ? -2.808 -18.324 -37.597 1.00 61.59 259 ALA A CA 1
ATOM 2017 C C . ALA A 1 259 ? -3.966 -17.324 -37.399 1.00 61.59 259 ALA A C 1
ATOM 2019 O O . ALA A 1 259 ? -4.787 -17.117 -38.297 1.00 61.59 259 ALA A O 1
ATOM 2020 N N . ALA A 1 260 ? -4.023 -16.663 -36.239 1.00 53.84 260 ALA A N 1
ATOM 2021 C CA . ALA A 1 260 ? -5.008 -15.628 -35.950 1.00 53.84 260 ALA A CA 1
ATOM 2022 C C . ALA A 1 260 ? -4.736 -14.299 -36.680 1.00 53.84 260 ALA A C 1
ATOM 2024 O O . ALA A 1 260 ? -5.696 -13.568 -36.935 1.00 53.84 260 ALA A O 1
ATOM 2025 N N . LEU A 1 261 ? -3.480 -13.986 -37.032 1.00 51.28 261 LEU A N 1
ATOM 2026 C CA . LEU A 1 261 ? -3.120 -12.821 -37.856 1.00 51.28 261 LEU A CA 1
ATOM 2027 C C . LEU A 1 261 ? -3.640 -12.968 -39.296 1.00 51.28 261 LEU A C 1
ATOM 2029 O O . LEU A 1 261 ? -4.065 -11.980 -39.881 1.00 51.28 261 LEU A O 1
ATOM 2033 N N . GLY A 1 262 ? -3.703 -14.194 -39.828 1.00 49.34 262 GLY A N 1
ATOM 2034 C CA . GLY A 1 262 ? -4.295 -14.492 -41.142 1.00 49.34 262 GLY A CA 1
ATOM 2035 C C . GLY A 1 262 ? -5.829 -14.593 -41.169 1.00 49.34 262 GLY A C 1
ATOM 2036 O O . GLY A 1 262 ? -6.401 -14.887 -42.215 1.00 49.34 262 GLY A O 1
ATOM 2037 N N . SER A 1 263 ? -6.511 -14.386 -40.035 1.00 45.78 263 SER A N 1
ATOM 2038 C CA . SER A 1 263 ? -7.969 -14.543 -39.898 1.00 45.78 263 SER A CA 1
ATOM 2039 C C . SER A 1 263 ? -8.675 -13.194 -39.665 1.00 45.78 263 SER A C 1
ATOM 2041 O O . SER A 1 263 ? -8.159 -12.371 -38.896 1.00 45.78 263 SER A O 1
ATOM 2043 N N . PRO A 1 264 ? -9.889 -12.963 -40.218 1.00 44.19 264 PRO A N 1
ATOM 2044 C CA . PRO A 1 264 ? -10.640 -11.720 -40.013 1.00 44.19 264 PRO A CA 1
ATOM 2045 C C . PRO A 1 264 ? -10.827 -11.413 -38.516 1.00 44.19 264 PRO A C 1
ATOM 2047 O O . PRO A 1 264 ? -10.890 -12.342 -37.702 1.00 44.19 264 PRO A O 1
ATOM 2050 N N . PRO A 1 265 ? -10.860 -10.127 -38.115 1.00 44.62 265 PRO A N 1
ATOM 2051 C CA . PRO A 1 265 ? -10.783 -9.724 -36.714 1.00 44.62 265 PRO A CA 1
ATOM 2052 C C . PRO A 1 265 ? -11.900 -10.361 -35.880 1.00 44.62 265 PRO A C 1
ATOM 2054 O O . PRO A 1 265 ? -13.085 -10.125 -36.104 1.00 44.62 265 PRO A O 1
ATOM 2057 N N . TYR A 1 266 ? -11.504 -11.162 -34.890 1.00 40.09 266 TYR A N 1
ATOM 2058 C CA . TYR A 1 266 ? -12.411 -11.705 -33.885 1.00 40.09 266 TYR A CA 1
ATOM 2059 C C . TYR A 1 266 ? -12.830 -10.571 -32.942 1.00 40.09 266 TYR A C 1
ATOM 2061 O O . TYR A 1 266 ? -11.976 -9.967 -32.287 1.00 40.09 266 TYR A O 1
ATOM 2069 N N . ARG A 1 267 ? -14.133 -10.268 -32.855 1.00 39.06 267 ARG A N 1
ATOM 2070 C CA . ARG A 1 267 ? -14.662 -9.437 -31.764 1.00 39.06 267 ARG A CA 1
ATOM 2071 C C . ARG A 1 267 ? -14.419 -10.191 -30.465 1.00 39.06 267 ARG A C 1
ATOM 2073 O O . ARG A 1 267 ? -15.000 -11.248 -30.247 1.00 39.06 267 ARG A O 1
ATOM 2080 N N . ILE A 1 268 ? -13.562 -9.651 -29.605 1.00 41.12 268 ILE A N 1
ATOM 2081 C CA . ILE A 1 268 ? -13.394 -10.164 -28.247 1.00 41.12 268 ILE A CA 1
ATOM 2082 C C . ILE A 1 268 ? -14.668 -9.811 -27.471 1.00 41.12 268 ILE A C 1
ATOM 2084 O O . ILE A 1 268 ? -14.766 -8.757 -26.847 1.00 41.12 268 ILE A O 1
ATOM 2088 N N . GLU A 1 269 ? -15.675 -10.676 -27.543 1.00 37.00 269 GLU A N 1
ATOM 2089 C CA . GLU A 1 269 ? -16.858 -10.587 -26.693 1.00 37.00 269 GLU A CA 1
ATOM 2090 C C . GLU A 1 269 ? -16.464 -10.957 -25.261 1.00 37.00 269 GLU A C 1
ATOM 2092 O O . GLU A 1 269 ? -16.448 -12.120 -24.882 1.00 37.00 269 GLU A O 1
ATOM 2097 N N . SER A 1 270 ? -16.103 -9.941 -24.475 1.00 41.53 270 SER A N 1
ATOM 2098 C CA . SER A 1 270 ? -15.820 -9.992 -23.034 1.00 41.53 270 SER A CA 1
ATOM 2099 C C . SER A 1 270 ? -14.794 -11.053 -22.596 1.00 41.53 270 SER A C 1
ATOM 2101 O O . SER A 1 270 ? -15.068 -12.245 -22.524 1.00 41.53 270 SER A O 1
ATOM 2103 N N . ILE A 1 271 ? -13.598 -10.626 -22.189 1.00 43.12 271 ILE A N 1
ATOM 2104 C CA . ILE A 1 271 ? -12.655 -11.531 -21.516 1.00 43.12 271 ILE A CA 1
ATOM 2105 C C . ILE A 1 271 ? -13.174 -11.767 -20.086 1.00 43.12 271 ILE A C 1
ATOM 2107 O O . ILE A 1 271 ? -13.193 -10.813 -19.293 1.00 43.12 271 ILE A O 1
ATOM 2111 N N . PRO A 1 272 ? -13.572 -12.997 -19.699 1.00 37.84 272 PRO A N 1
ATOM 2112 C CA . PRO A 1 272 ? -14.043 -13.268 -18.348 1.00 37.84 272 PRO A CA 1
ATOM 2113 C C . PRO A 1 272 ? -12.921 -12.982 -17.343 1.00 37.84 272 PRO A C 1
ATOM 2115 O O . PRO A 1 272 ? -11.931 -13.703 -17.274 1.00 37.84 272 PRO A O 1
ATOM 2118 N N . GLY A 1 273 ? -13.073 -11.917 -16.552 1.00 38.91 273 GLY A N 1
ATOM 2119 C CA . GLY A 1 273 ? -12.062 -11.493 -15.578 1.00 38.91 273 GLY A CA 1
ATOM 2120 C C . GLY A 1 273 ? -11.198 -10.291 -15.980 1.00 38.91 273 GLY A C 1
ATOM 2121 O O . GLY A 1 273 ? -10.345 -9.915 -15.175 1.00 38.91 273 GLY A O 1
ATOM 2122 N N . CYS A 1 274 ? -11.430 -9.635 -17.132 1.00 44.78 274 CYS A N 1
ATOM 2123 C CA . CYS A 1 274 ? -10.853 -8.306 -17.409 1.00 44.78 274 CYS A CA 1
ATOM 2124 C C . CYS A 1 274 ? -11.387 -7.306 -16.369 1.00 44.78 274 CYS A C 1
ATOM 2126 O O . CYS A 1 274 ? -12.557 -6.941 -16.395 1.00 44.78 274 CYS A O 1
ATOM 2128 N N . ARG A 1 275 ? -10.541 -6.889 -15.417 1.00 44.94 275 ARG A N 1
ATOM 2129 C CA . ARG A 1 275 ? -10.857 -5.855 -14.406 1.00 44.94 275 ARG A CA 1
ATOM 2130 C C . ARG A 1 275 ? -10.054 -4.565 -14.602 1.00 44.94 275 ARG A C 1
ATOM 2132 O O . ARG A 1 275 ? -10.015 -3.726 -13.708 1.00 44.94 275 ARG A O 1
ATOM 2139 N N . SER A 1 276 ? -9.354 -4.427 -15.726 1.00 40.75 276 SER A N 1
ATOM 2140 C CA . SER A 1 276 ? -8.494 -3.272 -15.977 1.00 40.75 276 SER A CA 1
ATOM 2141 C C . SER A 1 276 ? -9.339 -2.109 -16.495 1.00 40.75 276 SER A C 1
ATOM 2143 O O . SER A 1 276 ? -9.773 -2.111 -17.643 1.00 40.75 276 SER A O 1
ATOM 2145 N N . SER A 1 277 ? -9.536 -1.102 -15.641 1.00 38.72 277 SER A N 1
ATOM 2146 C CA . SER A 1 277 ? -10.097 0.212 -15.999 1.00 38.72 277 SER A CA 1
ATOM 2147 C C . SER A 1 277 ? -9.223 0.991 -16.991 1.00 38.72 277 SER A C 1
ATOM 2149 O O . SER A 1 277 ? -9.663 1.977 -17.565 1.00 38.72 277 SER A O 1
ATOM 2151 N N . SER A 1 278 ? -7.987 0.536 -17.201 1.00 39.16 278 SER A N 1
ATOM 2152 C CA . SER A 1 278 ? -6.997 1.083 -18.129 1.00 39.16 278 SER A CA 1
ATOM 2153 C C . SER A 1 278 ? -6.827 0.235 -19.397 1.00 39.16 278 SER A C 1
ATOM 2155 O O . SER A 1 278 ? -5.857 0.412 -20.137 1.00 39.16 278 SER A O 1
ATOM 2157 N N . CYS A 1 279 ? -7.722 -0.728 -19.648 1.00 42.47 279 CYS A N 1
ATOM 2158 C CA . CYS A 1 279 ? -7.671 -1.540 -20.855 1.00 42.47 279 CYS A CA 1
ATOM 2159 C C . CYS A 1 279 ? -8.318 -0.783 -22.028 1.00 42.47 279 CYS A C 1
ATOM 2161 O O . CYS A 1 279 ? -9.534 -0.578 -22.006 1.00 42.47 279 CYS A O 1
ATOM 2163 N N . PRO A 1 280 ? -7.556 -0.429 -23.080 1.00 38.59 280 PRO A N 1
ATOM 2164 C CA . PRO A 1 280 ? -8.086 0.280 -24.247 1.00 38.59 280 PRO A CA 1
ATOM 2165 C C . PRO A 1 280 ? -9.084 -0.557 -25.068 1.00 38.59 280 PRO A C 1
ATOM 2167 O O . PRO A 1 280 ? -9.794 -0.005 -25.903 1.00 38.59 280 PRO A O 1
ATOM 2170 N N . PHE A 1 281 ? -9.165 -1.872 -24.819 1.00 41.31 281 PHE A N 1
ATOM 2171 C CA . PHE A 1 281 ? -10.109 -2.791 -25.465 1.00 41.31 281 PHE A CA 1
ATOM 2172 C C . PHE A 1 281 ? -11.366 -3.075 -24.633 1.00 41.31 281 PHE A C 1
ATOM 2174 O O . PHE A 1 281 ? -12.413 -3.346 -25.210 1.00 41.31 281 PHE A O 1
ATOM 2181 N N . CYS A 1 282 ? -11.285 -3.031 -23.294 1.00 46.88 282 CYS A N 1
ATOM 2182 C CA . CYS A 1 282 ? -12.431 -3.350 -22.428 1.00 46.88 282 CYS A CA 1
ATOM 2183 C C . CYS A 1 282 ? -13.399 -2.157 -22.258 1.00 46.88 282 CYS A C 1
ATOM 2185 O O . CYS A 1 282 ? -14.504 -2.392 -21.774 1.00 46.88 282 CYS A O 1
ATOM 2187 N N . GLY A 1 283 ? -13.003 -0.946 -22.697 1.00 40.47 283 GLY A N 1
ATOM 2188 C CA . GLY A 1 283 ? -13.855 0.230 -22.928 1.00 40.47 283 GLY A CA 1
ATOM 2189 C C . GLY A 1 283 ? -14.632 0.766 -21.714 1.00 40.47 283 GLY A C 1
ATOM 2190 O O . GLY A 1 283 ? -14.933 0.064 -20.756 1.00 40.47 283 GLY A O 1
ATOM 2191 N N . SER A 1 284 ? -15.034 2.032 -21.776 1.00 43.75 284 SER A N 1
ATOM 2192 C CA . SER A 1 284 ? -15.966 2.680 -20.835 1.00 43.75 284 SER A CA 1
ATOM 2193 C C . SER A 1 284 ? -17.392 2.099 -20.856 1.00 43.75 284 SER A C 1
ATOM 2195 O O . SER A 1 284 ? -18.258 2.570 -20.126 1.00 43.75 284 SER A O 1
ATOM 2197 N N . GLU A 1 285 ? -17.650 1.094 -21.698 1.00 42.56 285 GLU A N 1
ATOM 2198 C CA . GLU A 1 285 ? -18.968 0.495 -21.938 1.00 42.56 285 GLU A CA 1
ATOM 2199 C C . GLU A 1 285 ? -19.297 -0.690 -21.017 1.00 42.56 285 GLU A C 1
ATOM 2201 O O . GLU A 1 285 ? -20.416 -1.191 -21.051 1.00 42.56 285 GLU A O 1
ATOM 2206 N N . ASN A 1 286 ? -18.367 -1.134 -20.163 1.00 47.97 286 ASN A N 1
ATOM 2207 C CA . ASN A 1 286 ? -18.697 -2.053 -19.072 1.00 47.97 286 ASN A CA 1
ATOM 2208 C C . ASN A 1 286 ? -19.128 -1.238 -17.842 1.00 47.97 286 ASN A C 1
ATOM 2210 O O . ASN A 1 286 ? -18.254 -0.734 -17.128 1.00 47.97 286 ASN A O 1
ATOM 2214 N N . PRO A 1 287 ? -20.440 -1.086 -17.562 1.00 52.28 287 PRO A N 1
ATOM 2215 C CA . PRO A 1 287 ? -20.884 -0.354 -16.387 1.00 52.28 287 PRO A CA 1
ATOM 2216 C C . PRO A 1 287 ? -20.287 -0.981 -15.128 1.00 52.28 287 PRO A C 1
ATOM 2218 O O . PRO A 1 287 ? -20.261 -2.207 -14.965 1.00 52.28 287 PRO A O 1
ATOM 2221 N N . LEU A 1 288 ? -19.798 -0.126 -14.226 1.00 58.09 288 LEU A N 1
ATOM 2222 C CA . LEU A 1 288 ? -19.340 -0.576 -12.920 1.00 58.09 288 LEU A CA 1
ATOM 2223 C C . LEU A 1 288 ? -20.479 -1.344 -12.228 1.00 58.09 288 LEU A C 1
ATOM 2225 O O . LEU A 1 288 ? -21.637 -0.927 -12.313 1.00 58.09 288 LEU A O 1
ATOM 2229 N N . PRO A 1 289 ? -20.177 -2.447 -11.523 1.00 69.38 289 PRO A N 1
ATOM 2230 C CA . PRO A 1 289 ? -21.200 -3.224 -10.844 1.00 69.38 289 PRO A CA 1
ATOM 2231 C C . PRO A 1 289 ? -22.008 -2.351 -9.874 1.00 69.38 289 PRO A C 1
ATOM 2233 O O . PRO A 1 289 ? -21.456 -1.786 -8.924 1.00 69.38 289 PRO A O 1
ATOM 2236 N N . GLY A 1 290 ? -23.318 -2.253 -10.108 1.00 77.62 290 GLY A N 1
ATOM 2237 C CA . GLY A 1 290 ? -24.232 -1.478 -9.268 1.00 77.62 290 GLY A CA 1
ATOM 2238 C C . GLY A 1 290 ? -24.343 -2.021 -7.832 1.00 77.62 290 GLY A C 1
ATOM 2239 O O . GLY A 1 290 ? -23.788 -3.079 -7.508 1.00 77.62 290 GLY A O 1
ATOM 2240 N N . PRO A 1 291 ? -25.026 -1.302 -6.923 1.00 83.62 291 PRO A N 1
ATOM 2241 C CA . PRO A 1 291 ? -25.347 -1.807 -5.586 1.00 83.62 291 PRO A CA 1
ATOM 2242 C C . PRO A 1 291 ? -25.975 -3.208 -5.633 1.00 83.62 291 PRO A C 1
ATOM 2244 O O . PRO A 1 291 ? -26.833 -3.499 -6.470 1.00 83.62 291 PRO A O 1
ATOM 2247 N N . GLY A 1 292 ? -25.491 -4.102 -4.769 1.00 85.12 292 GLY A N 1
ATOM 2248 C CA . GLY A 1 292 ? -25.977 -5.477 -4.681 1.00 85.12 292 GLY A CA 1
ATOM 2249 C C . GLY A 1 292 ? -25.581 -6.426 -5.814 1.00 85.12 292 GLY A C 1
ATOM 2250 O O . GLY A 1 292 ? -26.079 -7.553 -5.824 1.00 85.12 292 GLY A O 1
ATOM 2251 N N . ASP A 1 293 ? -24.738 -6.030 -6.775 1.00 91.69 293 ASP A N 1
ATOM 2252 C CA . ASP A 1 293 ? -24.205 -6.947 -7.796 1.00 91.69 293 ASP A CA 1
ATOM 2253 C C . ASP A 1 293 ? -23.270 -8.004 -7.173 1.00 91.69 293 ASP A C 1
ATOM 2255 O O . ASP A 1 293 ? -22.444 -7.709 -6.307 1.00 91.69 293 ASP A O 1
ATOM 2259 N N . ILE A 1 294 ? -23.359 -9.251 -7.642 1.00 91.31 294 ILE A N 1
ATOM 2260 C CA . ILE A 1 294 ? -22.614 -10.399 -7.099 1.00 91.31 294 ILE A CA 1
ATOM 2261 C C . ILE A 1 294 ? -21.082 -10.260 -7.166 1.00 91.31 294 ILE A C 1
ATOM 2263 O O . ILE A 1 294 ? -20.358 -10.881 -6.387 1.00 91.31 294 ILE A O 1
ATOM 2267 N N . SER A 1 295 ? -20.545 -9.434 -8.066 1.00 87.56 295 SER A N 1
ATOM 2268 C CA . SER A 1 295 ? -19.107 -9.140 -8.130 1.00 87.56 295 SER A CA 1
ATOM 2269 C C . SER A 1 295 ? -18.593 -8.309 -6.958 1.00 87.56 295 SER A C 1
ATOM 2271 O O . SER A 1 295 ? -17.387 -8.346 -6.692 1.00 87.56 295 SER A O 1
ATOM 2273 N N . ARG A 1 296 ? -19.495 -7.653 -6.215 1.00 89.38 296 ARG A N 1
ATOM 2274 C CA . ARG A 1 296 ? -19.221 -6.937 -4.958 1.00 89.38 296 ARG A CA 1
ATOM 2275 C C . ARG A 1 296 ? -19.181 -7.865 -3.736 1.00 89.38 296 ARG A C 1
ATOM 2277 O O . ARG A 1 296 ? -19.007 -7.394 -2.614 1.00 89.38 296 ARG A O 1
ATOM 2284 N N . LEU A 1 297 ? -19.298 -9.186 -3.919 1.00 91.88 297 LEU A N 1
ATOM 2285 C CA . LEU A 1 297 ? -18.976 -10.136 -2.853 1.00 91.88 297 LEU A CA 1
ATOM 2286 C C . LEU A 1 297 ? -17.538 -9.918 -2.363 1.00 91.88 297 LEU A C 1
ATOM 2288 O O . LEU A 1 297 ? -16.596 -9.767 -3.150 1.00 91.88 297 LEU A O 1
ATOM 2292 N N . HIS A 1 298 ? -17.369 -9.921 -1.047 1.00 93.38 298 HIS A N 1
ATOM 2293 C CA . HIS A 1 298 ? -16.074 -9.772 -0.410 1.00 93.38 298 HIS A CA 1
ATOM 2294 C C . HIS A 1 298 ? -15.138 -10.886 -0.867 1.00 93.38 298 HIS A C 1
ATOM 2296 O O . HIS A 1 298 ? -15.493 -12.058 -0.818 1.00 93.38 298 HIS A O 1
ATOM 2302 N N . ARG A 1 299 ? -13.937 -10.526 -1.337 1.00 89.50 299 ARG A N 1
ATOM 2303 C CA . ARG A 1 299 ? -12.955 -11.488 -1.878 1.00 89.50 299 ARG A CA 1
ATOM 2304 C C . ARG A 1 299 ? -13.554 -12.407 -2.956 1.00 89.50 299 ARG A C 1
ATOM 2306 O O . ARG A 1 299 ? -13.187 -13.576 -3.063 1.00 89.50 299 ARG A O 1
ATOM 2313 N N . SER A 1 300 ? -14.440 -11.862 -3.797 1.00 82.75 300 SER A N 1
ATOM 2314 C CA . SER A 1 300 ? -15.144 -12.629 -4.826 1.00 82.75 300 SER A CA 1
ATOM 2315 C C . SER A 1 300 ? -14.221 -13.324 -5.825 1.00 82.75 300 SER A C 1
ATOM 2317 O O . SER A 1 300 ? -14.569 -14.396 -6.301 1.00 82.75 300 SER A O 1
ATOM 2319 N N . GLY A 1 301 ? -13.053 -12.770 -6.169 1.00 79.69 301 GLY A N 1
ATOM 2320 C CA . GLY A 1 301 ? -12.121 -13.396 -7.119 1.00 79.69 301 GLY A CA 1
ATOM 2321 C C . GLY A 1 301 ? -12.830 -13.942 -8.372 1.00 79.69 301 GLY A C 1
ATOM 2322 O O . GLY A 1 301 ? -13.597 -13.230 -9.021 1.00 79.69 301 GLY A O 1
ATOM 2323 N N . GLY A 1 302 ? -12.622 -15.225 -8.687 1.00 82.31 302 GLY A N 1
ATOM 2324 C CA . GLY A 1 302 ? -13.357 -15.937 -9.746 1.00 82.31 302 GLY A CA 1
ATOM 2325 C C . GLY A 1 302 ? -14.709 -16.541 -9.322 1.00 82.31 302 GLY A C 1
ATOM 2326 O O . GLY A 1 302 ? -15.390 -17.139 -10.153 1.00 82.31 302 GLY A O 1
ATOM 2327 N N . LEU A 1 303 ? -15.103 -16.438 -8.047 1.00 88.69 303 LEU A N 1
ATOM 2328 C CA . LEU A 1 303 ? -16.384 -16.938 -7.527 1.00 88.69 303 LEU A CA 1
ATOM 2329 C C . LEU A 1 303 ? -17.568 -16.195 -8.151 1.00 88.69 303 LEU A C 1
ATOM 2331 O O . LEU A 1 303 ? -18.530 -16.844 -8.543 1.00 88.69 303 LEU A O 1
ATOM 2335 N N . ALA A 1 304 ? -17.477 -14.872 -8.311 1.00 88.31 304 ALA A N 1
ATOM 2336 C CA . ALA A 1 304 ? -18.544 -14.077 -8.925 1.00 88.31 304 ALA A CA 1
ATOM 2337 C C . ALA A 1 304 ? -18.894 -14.567 -10.339 1.00 88.31 304 ALA A C 1
ATOM 2339 O O . ALA A 1 304 ? -20.064 -14.774 -10.643 1.00 88.31 304 ALA A O 1
ATOM 2340 N N . SER A 1 305 ? -17.893 -14.835 -11.184 1.00 86.00 305 SER A N 1
ATOM 2341 C CA . SER A 1 305 ? -18.125 -15.371 -12.533 1.00 86.00 305 SER A CA 1
ATOM 2342 C C . SER A 1 305 ? -18.792 -16.750 -12.501 1.00 86.00 305 SER A C 1
ATOM 2344 O O . SER A 1 305 ? -19.684 -17.024 -13.298 1.00 86.00 305 SER A O 1
ATOM 2346 N N . LYS A 1 306 ? -18.414 -17.608 -11.544 1.00 90.69 306 LYS A N 1
ATOM 2347 C CA . LYS A 1 306 ? -19.023 -18.938 -11.363 1.00 90.69 306 LYS A CA 1
ATOM 2348 C C . LYS A 1 306 ? -20.468 -18.856 -10.867 1.00 90.69 306 LYS A C 1
ATOM 2350 O O . LYS A 1 306 ? -21.286 -19.673 -11.270 1.00 90.69 306 LYS A O 1
ATOM 2355 N N . LEU A 1 307 ? -20.779 -17.882 -10.013 1.00 91.00 307 LEU A N 1
ATOM 2356 C CA . LEU A 1 307 ? -22.141 -17.624 -9.539 1.00 91.00 307 LEU A CA 1
ATOM 2357 C C . LEU A 1 307 ? -23.029 -17.102 -10.672 1.00 91.00 307 LEU A C 1
ATOM 2359 O O . LEU A 1 307 ? -24.132 -17.612 -10.859 1.00 91.00 307 LEU A O 1
ATOM 2363 N N . ARG A 1 308 ? -22.512 -16.187 -11.502 1.00 90.94 308 ARG A N 1
ATOM 2364 C CA . ARG A 1 308 ? -23.217 -15.715 -12.703 1.00 90.94 308 ARG A CA 1
ATOM 2365 C C . ARG A 1 308 ? -23.526 -16.842 -13.684 1.00 90.94 308 ARG A C 1
ATOM 2367 O O . ARG A 1 308 ? -24.620 -16.868 -14.230 1.00 90.94 308 ARG A O 1
ATOM 2374 N N . ALA A 1 309 ? -22.623 -17.812 -13.843 1.00 88.38 309 ALA A N 1
ATOM 2375 C CA . ALA A 1 309 ? -22.876 -19.002 -14.660 1.00 88.38 309 ALA A CA 1
ATOM 2376 C C . ALA A 1 309 ? -24.025 -19.889 -14.127 1.00 88.38 309 ALA A C 1
ATOM 2378 O O . ALA A 1 309 ? -24.584 -20.676 -14.881 1.00 88.38 309 ALA A O 1
ATOM 2379 N N . GLN A 1 310 ? -24.408 -19.754 -12.849 1.00 92.94 310 GLN A N 1
ATOM 2380 C CA . GLN A 1 310 ? -25.617 -20.368 -12.276 1.00 92.94 310 GLN A CA 1
ATOM 2381 C C . GLN A 1 310 ? -26.848 -19.439 -12.308 1.00 92.94 310 GLN A C 1
ATOM 2383 O O . GLN A 1 310 ? -27.864 -19.759 -11.697 1.00 92.94 310 GLN A O 1
ATOM 2388 N N . GLY A 1 311 ? -26.768 -18.286 -12.979 1.00 91.06 311 GLY A N 1
ATOM 2389 C CA . GLY A 1 311 ? -27.832 -17.280 -13.022 1.00 91.06 311 GLY A CA 1
ATOM 2390 C C . GLY A 1 311 ? -27.886 -16.349 -11.805 1.00 91.06 311 GLY A C 1
ATOM 2391 O O . GLY A 1 311 ? -28.790 -15.526 -11.714 1.00 91.06 311 GLY A O 1
ATOM 2392 N N . ILE A 1 312 ? -26.928 -16.436 -10.876 1.00 94.06 312 ILE A N 1
ATOM 2393 C CA . ILE A 1 312 ? -26.903 -15.606 -9.663 1.00 94.06 312 ILE A CA 1
ATOM 2394 C C . ILE A 1 312 ? -26.131 -14.326 -9.961 1.00 94.06 312 ILE A C 1
ATOM 2396 O O . ILE A 1 312 ? -24.900 -14.326 -10.036 1.00 94.06 312 ILE A O 1
ATOM 2400 N N . THR A 1 313 ? -26.862 -13.229 -10.137 1.00 91.12 313 THR A N 1
ATOM 2401 C CA . THR A 1 313 ? -26.305 -11.918 -10.505 1.00 91.12 313 THR A CA 1
ATOM 2402 C C . THR A 1 313 ? -26.327 -10.914 -9.354 1.00 91.12 313 THR A C 1
ATOM 2404 O O . THR A 1 313 ? -25.565 -9.946 -9.385 1.00 91.12 313 THR A O 1
ATOM 2407 N N . ARG A 1 314 ? -27.118 -11.159 -8.300 1.00 94.25 314 ARG A N 1
ATOM 2408 C CA . ARG A 1 314 ? -27.235 -10.291 -7.119 1.00 94.25 314 ARG A CA 1
ATOM 2409 C C . ARG A 1 314 ? -26.820 -10.997 -5.832 1.00 94.25 314 ARG A C 1
ATOM 2411 O O . ARG A 1 314 ? -27.049 -12.191 -5.663 1.00 94.25 314 ARG A O 1
ATOM 2418 N N . VAL A 1 315 ? -26.275 -10.234 -4.885 1.00 95.25 315 VAL A N 1
ATOM 2419 C CA . VAL A 1 315 ? -25.873 -10.724 -3.554 1.00 95.25 315 VAL A CA 1
ATOM 2420 C C . VAL A 1 315 ? -27.071 -11.260 -2.760 1.00 95.25 315 VAL A C 1
ATOM 2422 O O . VAL A 1 315 ? -26.946 -12.298 -2.119 1.00 95.25 315 VAL A O 1
ATOM 2425 N N . LYS A 1 316 ? -28.248 -10.629 -2.863 1.00 95.56 316 LYS A N 1
ATOM 2426 C CA . LYS A 1 316 ? -29.496 -11.116 -2.241 1.00 95.56 316 LYS A CA 1
ATOM 2427 C C . LYS A 1 316 ? -29.968 -12.482 -2.762 1.00 95.56 316 LYS A C 1
ATOM 2429 O O . LYS A 1 316 ? -30.663 -13.201 -2.055 1.00 95.56 316 LYS A O 1
ATOM 2434 N N . ASP A 1 317 ? -29.537 -12.872 -3.961 1.00 96.12 317 ASP A N 1
ATOM 2435 C CA . ASP A 1 317 ? -29.905 -14.147 -4.586 1.00 96.12 317 ASP A CA 1
ATOM 2436 C C . ASP A 1 317 ? -28.894 -15.261 -4.251 1.00 96.12 317 ASP A C 1
ATOM 2438 O O . ASP A 1 317 ? -28.993 -16.381 -4.750 1.00 96.12 317 ASP A O 1
ATOM 2442 N N . LEU A 1 318 ? -27.911 -14.987 -3.381 1.00 96.31 318 LEU A N 1
ATOM 2443 C CA . LEU A 1 318 ? -26.867 -15.945 -3.005 1.00 96.31 318 LEU A CA 1
ATOM 2444 C C . LEU A 1 318 ? -27.432 -17.244 -2.406 1.00 96.31 318 LEU A C 1
ATOM 2446 O O . LEU A 1 318 ? -26.818 -18.299 -2.558 1.00 96.31 318 LEU A O 1
ATOM 2450 N N . HIS A 1 319 ? -28.608 -17.198 -1.772 1.00 95.88 319 HIS A N 1
ATOM 2451 C CA . HIS A 1 319 ? -29.296 -18.379 -1.241 1.00 95.88 319 HIS A CA 1
ATOM 2452 C C . HIS A 1 319 ? -29.693 -19.407 -2.318 1.00 95.88 319 HIS A C 1
ATOM 2454 O O . HIS A 1 319 ? -29.875 -20.580 -1.988 1.00 95.88 319 HIS A O 1
ATOM 2460 N N . LEU A 1 320 ? -29.758 -19.011 -3.596 1.00 96.88 320 LEU A N 1
ATOM 2461 C CA . LEU A 1 320 ? -30.090 -19.882 -4.732 1.00 96.88 320 LEU A CA 1
ATOM 2462 C C . LEU A 1 320 ? -28.901 -20.718 -5.240 1.00 96.88 320 LEU A C 1
ATOM 2464 O O . LEU A 1 320 ? -29.058 -21.529 -6.156 1.00 96.88 320 LEU A O 1
ATOM 2468 N N . VAL A 1 321 ? -27.704 -20.543 -4.667 1.00 96.44 321 VAL A N 1
ATOM 2469 C CA . VAL A 1 321 ? -26.485 -21.248 -5.092 1.00 96.44 321 VAL A CA 1
ATOM 2470 C C . VAL A 1 321 ? -26.606 -22.766 -4.958 1.00 96.44 321 VAL A C 1
ATOM 2472 O O . VAL A 1 321 ? -26.944 -23.309 -3.902 1.00 96.44 321 VAL A O 1
ATOM 2475 N N . LYS A 1 322 ? -26.256 -23.475 -6.034 1.00 96.19 322 LYS A N 1
ATOM 2476 C CA . LYS A 1 322 ? -26.324 -24.939 -6.109 1.00 96.19 322 LYS A CA 1
ATOM 2477 C C . LYS A 1 322 ? -24.954 -25.586 -5.836 1.00 96.19 322 LYS A C 1
ATOM 2479 O O . LYS A 1 322 ? -23.909 -24.982 -6.120 1.00 96.19 322 LYS A O 1
ATOM 2484 N N . PRO A 1 323 ? -24.908 -26.815 -5.285 1.00 94.31 323 PRO A N 1
ATOM 2485 C CA . PRO A 1 323 ? -23.673 -27.594 -5.183 1.00 94.31 323 PRO A CA 1
ATOM 2486 C C . PRO A 1 323 ? -22.987 -27.798 -6.552 1.00 94.31 323 PRO A C 1
ATOM 2488 O O . PRO A 1 323 ? -23.672 -27.831 -7.571 1.00 94.31 323 PRO A O 1
ATOM 2491 N N . PRO A 1 324 ? -21.645 -27.916 -6.599 1.00 92.88 324 PRO A N 1
ATOM 2492 C CA . PRO A 1 324 ? -20.716 -27.862 -5.466 1.00 92.88 324 PRO A CA 1
ATOM 2493 C C . PRO A 1 324 ? -20.350 -26.428 -5.038 1.00 92.88 324 PRO A C 1
ATOM 2495 O O . PRO A 1 324 ? -19.640 -26.237 -4.053 1.00 92.88 324 PRO A O 1
ATOM 2498 N N . LEU A 1 325 ? -20.825 -25.394 -5.745 1.00 92.75 325 LEU A N 1
ATOM 2499 C CA . LEU A 1 325 ? -20.410 -24.005 -5.513 1.00 92.75 325 LEU A CA 1
ATOM 2500 C C . LEU A 1 325 ? -20.831 -23.475 -4.136 1.00 92.75 325 LEU A C 1
ATOM 2502 O O . LEU A 1 325 ? -20.085 -22.705 -3.533 1.00 92.75 325 LEU A O 1
ATOM 2506 N N . LYS A 1 326 ? -21.959 -23.962 -3.602 1.00 93.94 326 LYS A N 1
ATOM 2507 C CA . LYS A 1 326 ? -22.440 -23.654 -2.244 1.00 93.94 326 LYS A CA 1
ATOM 2508 C C . LYS A 1 326 ? -21.376 -23.886 -1.160 1.00 93.94 326 LYS A C 1
ATOM 2510 O O . LYS A 1 326 ? -21.276 -23.096 -0.230 1.00 93.94 326 LYS A O 1
ATOM 2515 N N . GLN A 1 327 ? -20.522 -24.900 -1.321 1.00 93.06 327 GLN A N 1
ATOM 2516 C CA . GLN A 1 327 ? -19.445 -25.228 -0.372 1.00 93.06 327 GLN A CA 1
ATOM 2517 C C . GLN A 1 327 ? -18.309 -24.188 -0.369 1.00 93.06 327 GLN A C 1
ATOM 2519 O O . GLN A 1 327 ? -17.506 -24.130 0.560 1.00 93.06 327 GLN A O 1
ATOM 2524 N N . LYS A 1 328 ? -18.226 -23.351 -1.411 1.00 93.81 328 LYS A N 1
ATOM 2525 C CA . LYS A 1 328 ? -17.236 -22.271 -1.525 1.00 93.81 328 LYS A CA 1
ATOM 2526 C C . LYS A 1 328 ? -17.726 -20.958 -0.912 1.00 93.81 328 LYS A C 1
ATOM 2528 O O . LYS A 1 328 ? -16.936 -20.020 -0.807 1.00 93.81 328 LYS A O 1
ATOM 2533 N N . ILE A 1 329 ? -18.993 -20.879 -0.501 1.00 95.56 329 ILE A N 1
ATOM 2534 C CA . ILE A 1 329 ? -19.557 -19.691 0.141 1.00 95.56 329 ILE A CA 1
ATOM 2535 C C . ILE A 1 329 ? -19.121 -19.655 1.608 1.00 95.56 329 ILE A C 1
ATOM 2537 O O . ILE A 1 329 ? -19.329 -20.606 2.355 1.00 95.56 329 ILE A O 1
ATOM 2541 N N . LYS A 1 330 ? -18.469 -18.562 2.012 1.00 95.00 330 LYS A N 1
ATOM 2542 C CA . LYS A 1 330 ? -17.921 -18.366 3.356 1.00 95.00 330 LYS A CA 1
ATOM 2543 C C . LYS A 1 330 ? -18.936 -17.673 4.276 1.00 95.00 330 LYS A C 1
ATOM 2545 O O . LYS A 1 330 ? -19.826 -16.997 3.762 1.00 95.00 330 LYS A O 1
ATOM 2550 N N . PRO A 1 331 ? -18.784 -17.771 5.613 1.00 94.75 331 PRO A N 1
ATOM 2551 C CA . PRO A 1 331 ? -19.693 -17.130 6.568 1.00 94.75 331 PRO A CA 1
ATOM 2552 C C . PRO A 1 331 ? -19.931 -15.639 6.297 1.00 94.75 331 PRO A C 1
ATOM 2554 O O . PRO A 1 331 ? -21.068 -15.185 6.315 1.00 94.75 331 PRO A O 1
ATOM 2557 N N . TYR A 1 332 ? -18.884 -14.890 5.944 1.00 94.50 332 TYR A N 1
ATOM 2558 C CA . TYR A 1 332 ? -19.008 -13.468 5.618 1.00 94.50 332 TYR A CA 1
ATOM 2559 C C . TYR A 1 332 ? -19.855 -13.194 4.365 1.00 94.50 332 TYR A C 1
ATOM 2561 O O . TYR A 1 332 ? -20.562 -12.196 4.329 1.00 94.50 332 TYR A O 1
ATOM 2569 N N . HIS A 1 333 ? -19.890 -14.083 3.367 1.00 95.69 333 HIS A N 1
ATOM 2570 C CA . HIS A 1 333 ? -20.788 -13.901 2.220 1.00 95.69 333 HIS A CA 1
ATOM 2571 C C . HIS A 1 333 ? -22.264 -14.004 2.629 1.00 95.69 333 HIS A C 1
ATOM 2573 O O . HIS A 1 333 ? -23.100 -13.290 2.083 1.00 95.69 333 HIS A O 1
ATOM 2579 N N . TRP A 1 334 ? -22.584 -14.868 3.599 1.00 96.38 334 TRP A N 1
ATOM 2580 C CA . TRP A 1 334 ? -23.944 -14.980 4.130 1.00 96.38 334 TRP A CA 1
ATOM 2581 C C . TRP A 1 334 ? -24.357 -13.733 4.910 1.00 96.38 334 TRP A C 1
ATOM 2583 O O . TRP A 1 334 ? -25.503 -13.310 4.803 1.00 96.38 334 TRP A O 1
ATOM 2593 N N . ILE A 1 335 ? -23.411 -13.092 5.600 1.00 96.75 335 ILE A N 1
ATOM 2594 C CA . ILE A 1 335 ? -23.637 -11.798 6.254 1.00 96.75 335 ILE A CA 1
ATOM 2595 C C . ILE A 1 335 ? -23.915 -10.712 5.212 1.00 96.75 335 ILE A C 1
ATOM 2597 O O . ILE A 1 335 ? -24.867 -9.958 5.376 1.00 96.75 335 ILE A O 1
ATOM 2601 N N . GLN A 1 336 ? -23.169 -10.667 4.099 1.00 96.00 336 GLN A N 1
ATOM 2602 C CA . GLN A 1 336 ? -23.480 -9.726 3.011 1.00 96.00 336 GLN A CA 1
ATOM 2603 C C . GLN A 1 336 ? -24.856 -9.976 2.400 1.00 96.00 336 GLN A C 1
ATOM 2605 O O . GLN A 1 336 ? -25.576 -9.026 2.119 1.00 96.00 336 GLN A O 1
ATOM 2610 N N . HIS A 1 337 ? -25.217 -11.243 2.194 1.00 96.69 337 HIS A N 1
ATOM 2611 C CA . HIS A 1 337 ? -26.544 -11.631 1.725 1.00 96.69 337 HIS A CA 1
ATOM 2612 C C . HIS A 1 337 ? -27.640 -11.142 2.678 1.00 96.69 337 HIS A C 1
ATOM 2614 O O . HIS A 1 337 ? -28.604 -10.534 2.226 1.00 96.69 337 HIS A O 1
ATOM 2620 N N . GLN A 1 338 ? -27.476 -11.351 3.986 1.00 96.94 338 GLN A N 1
ATOM 2621 C CA . GLN A 1 338 ? -28.433 -10.891 4.991 1.00 96.94 338 GLN A CA 1
ATOM 2622 C C . GLN A 1 338 ? -28.527 -9.360 5.041 1.00 96.94 338 GLN A C 1
ATOM 2624 O O . GLN A 1 338 ? -29.631 -8.821 5.029 1.00 96.94 338 GLN A O 1
ATOM 2629 N N . ALA A 1 339 ? -27.388 -8.667 5.022 1.00 96.38 339 ALA A N 1
ATOM 2630 C CA . ALA A 1 339 ? -27.318 -7.209 5.003 1.00 96.38 339 ALA A CA 1
ATOM 2631 C C . ALA A 1 339 ? -28.021 -6.607 3.777 1.00 96.38 339 ALA A C 1
ATOM 2633 O O . ALA A 1 339 ? -28.779 -5.651 3.904 1.00 96.38 339 ALA A O 1
ATOM 2634 N N . GLU A 1 340 ? -27.800 -7.188 2.593 1.00 95.25 340 GLU A N 1
ATOM 2635 C CA . GLU A 1 340 ? -28.436 -6.759 1.343 1.00 95.25 340 GLU A CA 1
ATOM 2636 C C . GLU A 1 340 ? -29.943 -7.054 1.340 1.00 95.25 340 GLU A C 1
ATOM 2638 O O . GLU A 1 340 ? -30.723 -6.248 0.844 1.00 95.25 340 GLU A O 1
ATOM 2643 N N . LEU A 1 341 ? -30.370 -8.193 1.900 1.00 95.25 341 LEU A N 1
ATOM 2644 C CA . LEU A 1 341 ? -31.791 -8.534 2.017 1.00 95.25 341 LEU A CA 1
ATOM 2645 C C . LEU A 1 341 ? -32.544 -7.585 2.950 1.00 95.25 341 LEU A C 1
ATOM 2647 O O . LEU A 1 341 ? -33.683 -7.228 2.662 1.00 95.25 341 LEU A O 1
ATOM 2651 N N . GLN A 1 342 ? -31.929 -7.214 4.071 1.00 95.06 342 GLN A N 1
ATOM 2652 C CA . GLN A 1 342 ? -32.555 -6.375 5.093 1.00 95.06 342 GLN A CA 1
ATOM 2653 C C . GLN A 1 342 ? -32.374 -4.879 4.818 1.00 95.06 342 GLN A C 1
ATOM 2655 O O . GLN A 1 342 ? -33.102 -4.069 5.384 1.00 95.06 342 GLN A O 1
ATOM 2660 N N . GLY A 1 343 ? -31.405 -4.501 3.979 1.00 93.94 343 GLY A N 1
ATOM 2661 C CA . GLY A 1 343 ? -31.009 -3.104 3.790 1.00 93.94 343 GLY A CA 1
ATOM 2662 C C . GLY A 1 343 ? -30.453 -2.470 5.069 1.00 93.94 343 GLY A C 1
ATOM 2663 O O . GLY A 1 343 ? -30.557 -1.261 5.246 1.00 93.94 343 GLY A O 1
ATOM 2664 N N . GLN A 1 344 ? -29.921 -3.286 5.985 1.00 93.12 344 GLN A N 1
ATOM 2665 C CA . GLN A 1 344 ? -29.519 -2.871 7.328 1.00 93.12 344 GLN A CA 1
ATOM 2666 C C . GLN A 1 344 ? -28.162 -3.450 7.717 1.00 93.12 344 GLN A C 1
ATOM 2668 O O . GLN A 1 344 ? -27.746 -4.519 7.254 1.00 93.12 344 GLN A O 1
ATOM 2673 N N . GLU A 1 345 ? -27.490 -2.727 8.607 1.00 94.88 345 GLU A N 1
ATOM 2674 C CA . GLU A 1 345 ? -26.242 -3.148 9.226 1.00 94.88 345 GLU A CA 1
ATOM 2675 C C . GLU A 1 345 ? -26.380 -4.488 9.958 1.00 94.88 345 GLU A C 1
ATOM 2677 O O . GLU A 1 345 ? -27.376 -4.753 10.626 1.00 94.88 345 GLU A O 1
ATOM 2682 N N . GLN A 1 346 ? -25.345 -5.318 9.857 1.00 96.31 346 GLN A N 1
ATOM 2683 C CA . GLN A 1 346 ? -25.208 -6.565 10.597 1.00 96.31 346 GLN A CA 1
ATOM 2684 C C . GLN A 1 346 ? -24.117 -6.401 11.653 1.00 96.31 346 GLN A C 1
ATOM 2686 O O . GLN A 1 346 ? -22.972 -6.080 11.319 1.00 96.31 346 GLN A O 1
ATOM 2691 N N . VAL A 1 347 ? -24.467 -6.651 12.916 1.00 96.06 347 VAL A N 1
ATOM 2692 C CA . VAL A 1 347 ? -23.556 -6.543 14.062 1.00 96.06 347 VAL A CA 1
ATOM 2693 C C . VAL A 1 347 ? -23.551 -7.858 14.838 1.00 96.06 347 VAL A C 1
ATOM 2695 O O . VAL A 1 347 ? -24.591 -8.338 15.281 1.00 96.06 347 VAL A O 1
ATOM 2698 N N . LYS A 1 348 ? -22.367 -8.442 15.025 1.00 96.06 348 LYS A N 1
ATOM 2699 C CA . LYS A 1 348 ? -22.130 -9.571 15.929 1.00 96.06 348 LYS A CA 1
ATOM 2700 C C . LYS A 1 348 ? -21.677 -9.033 17.282 1.00 96.06 348 LYS A C 1
ATOM 2702 O O . LYS A 1 348 ? -20.478 -8.865 17.504 1.00 96.06 348 LYS A O 1
ATOM 2707 N N . THR A 1 349 ? -22.632 -8.771 18.168 1.00 94.75 349 THR A N 1
ATOM 2708 C CA . THR A 1 349 ? -22.408 -8.103 19.461 1.00 94.75 349 THR A CA 1
ATOM 2709 C C . THR A 1 349 ? -21.297 -8.749 20.287 1.00 94.75 349 THR A C 1
ATOM 2711 O O . THR A 1 349 ? -20.388 -8.049 20.713 1.00 94.75 349 THR A O 1
ATOM 2714 N N . GLU A 1 350 ? -21.297 -10.077 20.442 1.00 95.69 350 GLU A N 1
ATOM 2715 C CA . GLU A 1 350 ? -20.279 -10.790 21.232 1.00 95.69 350 GLU A CA 1
ATOM 2716 C C . GLU A 1 350 ? -18.864 -10.627 20.651 1.00 95.69 350 GLU A C 1
ATOM 2718 O O . GLU A 1 350 ? -17.920 -10.300 21.366 1.00 95.69 350 GLU A O 1
ATOM 2723 N N . ALA A 1 351 ? -18.709 -10.789 19.333 1.00 96.00 351 ALA A N 1
ATOM 2724 C CA . ALA A 1 351 ? -17.413 -10.630 18.674 1.00 96.00 351 ALA A CA 1
ATOM 2725 C C . ALA A 1 351 ? -16.907 -9.179 18.741 1.00 96.00 351 ALA A C 1
ATOM 2727 O O . ALA A 1 351 ? -15.708 -8.948 18.897 1.00 96.00 351 ALA A O 1
ATOM 2728 N N . LEU A 1 352 ? -17.816 -8.204 18.636 1.00 95.75 352 LEU A N 1
ATOM 2729 C CA . LEU A 1 352 ? -17.488 -6.789 18.765 1.00 95.75 352 LEU A CA 1
ATOM 2730 C C . LEU A 1 352 ? -17.090 -6.422 20.205 1.00 95.75 352 LEU A C 1
ATOM 2732 O O . LEU A 1 352 ? -16.087 -5.737 20.391 1.00 95.75 352 LEU A O 1
ATOM 2736 N N . GLN A 1 353 ? -17.830 -6.908 21.204 1.00 95.44 353 GLN A N 1
ATOM 2737 C CA . GLN A 1 353 ? -17.525 -6.713 22.624 1.00 95.44 353 GLN A CA 1
ATOM 2738 C C . GLN A 1 353 ? -16.147 -7.288 22.968 1.00 95.44 353 GLN A C 1
ATOM 2740 O O . GLN A 1 353 ? -15.292 -6.562 23.467 1.00 95.44 353 GLN A O 1
ATOM 2745 N N . ASN A 1 354 ? -15.875 -8.536 22.570 1.00 97.06 354 ASN A N 1
ATOM 2746 C CA . ASN A 1 354 ? -14.577 -9.184 22.780 1.00 97.06 354 ASN A CA 1
ATOM 2747 C C . ASN A 1 354 ? -13.409 -8.405 22.149 1.00 97.06 354 ASN A C 1
ATOM 2749 O O . ASN A 1 354 ? -12.313 -8.370 22.708 1.00 97.06 354 ASN A O 1
ATOM 2753 N N . PHE A 1 355 ? -13.619 -7.782 20.982 1.00 97.56 355 PHE A N 1
ATOM 2754 C CA . PHE A 1 355 ? -12.602 -6.936 20.356 1.00 97.56 355 PHE A CA 1
ATOM 2755 C C . PHE A 1 355 ? -12.324 -5.672 21.181 1.00 97.56 355 PHE A C 1
ATOM 2757 O O . PHE A 1 355 ? -11.158 -5.346 21.405 1.00 97.56 355 PHE A O 1
ATOM 2764 N N . LEU A 1 356 ? -13.370 -4.972 21.635 1.00 95.56 356 LEU A N 1
ATOM 2765 C CA . LEU A 1 356 ? -13.229 -3.724 22.390 1.00 95.56 356 LEU A CA 1
ATOM 2766 C C . LEU A 1 356 ? -12.677 -3.948 23.805 1.00 95.56 356 LEU A C 1
ATOM 2768 O O . LEU A 1 356 ? -11.830 -3.172 24.239 1.00 95.56 356 LEU A O 1
ATOM 2772 N N . ASP A 1 357 ? -13.073 -5.025 24.485 1.00 95.31 357 ASP A N 1
ATOM 2773 C CA . ASP A 1 357 ? -12.558 -5.380 25.819 1.00 95.31 357 ASP A CA 1
ATOM 2774 C C . ASP A 1 357 ? -11.072 -5.765 25.797 1.00 95.31 357 ASP A C 1
ATOM 2776 O O . ASP A 1 357 ? -10.369 -5.648 26.799 1.00 95.31 357 ASP A O 1
ATOM 2780 N N . GLY A 1 358 ? -10.569 -6.201 24.639 1.00 96.38 358 GLY A N 1
ATOM 2781 C CA . GLY A 1 358 ? -9.148 -6.470 24.430 1.00 96.38 358 GLY A CA 1
ATOM 2782 C C . GLY A 1 358 ? -8.275 -5.213 24.321 1.00 96.38 358 GLY A C 1
ATOM 2783 O O . GLY A 1 358 ? -7.046 -5.333 24.335 1.00 96.38 358 GLY A O 1
ATOM 2784 N N . LEU A 1 359 ? -8.869 -4.021 24.191 1.00 96.81 359 LEU A N 1
ATOM 2785 C CA . LEU A 1 359 ? -8.137 -2.762 24.060 1.00 96.81 359 LEU A CA 1
ATOM 2786 C C . LEU A 1 359 ? -7.667 -2.244 25.425 1.00 96.81 359 LEU A C 1
ATOM 2788 O O . LEU A 1 359 ? -8.402 -2.247 26.410 1.00 96.81 359 LEU A O 1
ATOM 2792 N N . LYS A 1 360 ? -6.431 -1.740 25.475 1.00 96.94 360 LYS A N 1
ATOM 2793 C CA . LYS A 1 360 ? -5.832 -1.144 26.675 1.00 96.94 360 LYS A CA 1
ATOM 2794 C C . LYS A 1 360 ? -5.790 0.368 26.523 1.00 96.94 360 LYS A C 1
ATOM 2796 O O . LYS A 1 360 ? -5.232 0.856 25.550 1.00 96.94 360 LYS A O 1
ATOM 2801 N N . TRP A 1 361 ? -6.340 1.102 27.480 1.00 93.81 361 TRP A N 1
ATOM 2802 C CA . TRP A 1 361 ? -6.323 2.567 27.461 1.00 93.81 361 TRP A CA 1
ATOM 2803 C C . TRP A 1 361 ? -4.996 3.129 28.010 1.00 93.81 361 TRP A C 1
ATOM 2805 O O . TRP A 1 361 ? -4.376 2.454 28.835 1.00 93.81 361 TRP A O 1
ATOM 2815 N N . PRO A 1 362 ? -4.567 4.334 27.584 1.00 95.12 362 PRO A N 1
ATOM 2816 C CA . PRO A 1 362 ? -5.171 5.160 26.530 1.00 95.12 362 PRO A CA 1
ATOM 2817 C C . PRO A 1 362 ? -5.025 4.533 25.135 1.00 95.12 362 PRO A C 1
ATOM 2819 O O . PRO A 1 362 ? -4.144 3.705 24.904 1.00 95.12 362 PRO A O 1
ATOM 2822 N N . LEU A 1 363 ? -5.913 4.889 24.207 1.00 97.38 363 LEU A N 1
ATOM 2823 C CA . LEU A 1 363 ? -5.805 4.432 22.822 1.00 97.38 363 LEU A CA 1
ATOM 2824 C C . LEU A 1 363 ? -4.980 5.428 22.025 1.00 97.38 363 LEU A C 1
ATOM 2826 O O . LEU A 1 363 ? -5.232 6.628 22.077 1.00 97.38 363 LEU A O 1
ATOM 2830 N N . TYR A 1 364 ? -4.033 4.917 21.256 1.00 98.44 364 TYR A N 1
ATOM 2831 C CA . TYR A 1 364 ? -3.316 5.672 20.243 1.00 98.44 364 TYR A CA 1
ATOM 2832 C C . TYR A 1 364 ? -3.778 5.237 18.859 1.00 98.44 364 TYR A C 1
ATOM 2834 O O . TYR A 1 364 ? -4.204 4.099 18.676 1.00 98.44 364 TYR A O 1
ATOM 2842 N N . PHE A 1 365 ? -3.651 6.124 17.886 1.00 98.56 365 PHE A N 1
ATOM 2843 C CA . PHE A 1 365 ? -3.935 5.875 16.479 1.00 98.56 365 PHE A CA 1
ATOM 2844 C C . PHE A 1 365 ? -2.714 6.293 15.679 1.00 98.56 365 PHE A C 1
ATOM 2846 O O . PHE A 1 365 ? -2.145 7.341 15.978 1.00 98.56 365 PHE A O 1
ATOM 2853 N N . LEU A 1 366 ? -2.300 5.472 14.719 1.00 98.69 366 LEU A N 1
ATOM 2854 C CA . LEU A 1 366 ? -1.084 5.694 13.944 1.00 98.69 366 LEU A CA 1
ATOM 2855 C C . LEU A 1 366 ? -1.320 5.369 12.472 1.00 98.69 366 LEU A C 1
ATOM 2857 O O . LEU A 1 366 ? -1.805 4.284 12.155 1.00 98.69 366 LEU A O 1
ATOM 2861 N N . ASP A 1 367 ? -0.902 6.274 11.601 1.00 98.19 367 ASP A N 1
ATOM 2862 C CA . ASP A 1 367 ? -0.842 6.059 10.159 1.00 98.19 367 ASP A CA 1
ATOM 2863 C C . ASP A 1 367 ? 0.509 6.532 9.602 1.00 98.19 367 ASP A C 1
ATOM 2865 O O . ASP A 1 367 ? 1.163 7.398 10.193 1.00 98.19 367 ASP A O 1
ATOM 2869 N N . PHE A 1 368 ? 0.945 5.930 8.493 1.00 98.38 368 PHE A N 1
ATOM 2870 C CA . PHE A 1 368 ? 2.192 6.277 7.814 1.00 98.38 368 PHE A CA 1
ATOM 2871 C C . PHE A 1 368 ? 1.956 6.537 6.333 1.00 98.38 368 PHE A C 1
ATOM 2873 O O . PHE A 1 368 ? 1.429 5.680 5.628 1.00 98.38 368 PHE A O 1
ATOM 2880 N N . GLU A 1 369 ? 2.567 7.602 5.826 1.00 97.69 369 GLU A N 1
ATOM 2881 C CA . GLU A 1 369 ? 2.805 7.758 4.398 1.00 97.69 369 GLU A CA 1
ATOM 2882 C C . GLU A 1 369 ? 4.228 7.337 4.048 1.00 97.69 369 GLU A C 1
ATOM 2884 O O . GLU A 1 369 ? 5.216 7.729 4.685 1.00 97.69 369 GLU A O 1
ATOM 2889 N N . CYS A 1 370 ? 4.332 6.499 3.019 1.00 95.94 370 CYS A N 1
ATOM 2890 C CA . CYS A 1 370 ? 5.590 5.923 2.572 1.00 95.94 370 CYS A CA 1
ATOM 2891 C C . CYS A 1 370 ? 5.807 6.155 1.082 1.00 95.94 370 CYS A C 1
ATOM 2893 O O . CYS A 1 370 ? 4.871 6.120 0.285 1.00 95.94 370 CYS A O 1
ATOM 2895 N N . TYR A 1 371 ? 7.071 6.272 0.693 1.00 92.81 371 TYR A N 1
ATOM 2896 C CA . TYR A 1 371 ? 7.487 6.124 -0.694 1.00 92.81 371 TYR A CA 1
ATOM 2897 C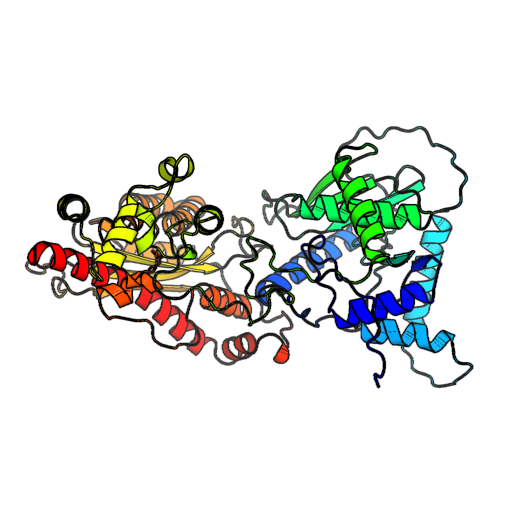 C . TYR A 1 371 ? 8.239 4.810 -0.888 1.00 92.81 371 TYR A C 1
ATOM 2899 O O . TYR A 1 371 ? 8.611 4.129 0.067 1.00 92.81 371 TYR A O 1
ATOM 2907 N N . LEU A 1 372 ? 8.428 4.437 -2.147 1.00 88.31 372 LEU A N 1
ATOM 2908 C CA . LEU A 1 372 ? 9.144 3.238 -2.557 1.00 88.31 372 LEU A CA 1
ATOM 2909 C C . LEU A 1 372 ? 9.865 3.507 -3.876 1.00 88.31 372 LEU A C 1
ATOM 2911 O O . LEU A 1 372 ? 9.318 4.154 -4.764 1.00 88.31 372 LEU A O 1
ATOM 2915 N N . GLU A 1 373 ? 11.087 3.000 -4.001 1.00 85.31 373 GLU A N 1
ATOM 2916 C CA . GLU A 1 373 ? 11.928 3.166 -5.190 1.00 85.31 373 GLU A CA 1
ATOM 2917 C C . GLU A 1 373 ? 12.482 1.809 -5.633 1.00 85.31 373 GLU A C 1
ATOM 2919 O O . GLU A 1 373 ? 12.852 0.967 -4.812 1.00 85.31 373 GLU A O 1
ATOM 2924 N N . ALA A 1 374 ? 12.591 1.601 -6.940 1.00 80.44 374 ALA A N 1
ATOM 2925 C CA . ALA A 1 374 ? 13.302 0.483 -7.543 1.00 80.44 374 ALA A CA 1
ATOM 2926 C C . ALA A 1 374 ? 14.814 0.592 -7.320 1.00 80.44 374 ALA A C 1
ATOM 2928 O O . ALA A 1 374 ? 15.483 -0.426 -7.172 1.00 80.44 374 ALA A O 1
ATOM 2929 N N . LEU A 1 375 ? 15.333 1.824 -7.305 1.00 79.31 375 LEU A N 1
ATOM 2930 C CA . LEU A 1 375 ? 16.729 2.160 -7.027 1.00 79.31 375 LEU A CA 1
ATOM 2931 C C . LEU A 1 375 ? 16.800 3.014 -5.749 1.00 79.31 375 LEU A C 1
ATOM 2933 O O . LEU A 1 375 ? 16.789 4.243 -5.845 1.00 79.31 375 LEU A O 1
ATOM 2937 N N . PRO A 1 376 ? 16.848 2.390 -4.557 1.00 80.38 376 PRO A N 1
ATOM 2938 C CA . PRO A 1 376 ? 16.753 3.106 -3.289 1.00 80.38 376 PRO A CA 1
ATOM 2939 C C . PRO A 1 376 ? 17.840 4.160 -3.087 1.00 80.38 376 PRO A C 1
ATOM 2941 O O . PRO A 1 376 ? 19.034 3.903 -3.295 1.00 80.38 376 PRO A O 1
ATOM 2944 N N . ARG A 1 377 ? 17.439 5.343 -2.604 1.00 79.00 377 ARG A N 1
ATOM 2945 C CA . ARG A 1 377 ? 18.366 6.440 -2.287 1.00 79.00 377 ARG A CA 1
ATOM 2946 C C . ARG A 1 377 ? 19.220 6.214 -1.035 1.00 79.00 377 ARG A C 1
ATOM 2948 O O . ARG A 1 377 ? 20.303 6.782 -0.919 1.00 79.00 377 ARG A O 1
ATOM 2955 N N . TRP A 1 378 ? 18.756 5.409 -0.091 1.00 83.81 378 TRP A N 1
ATOM 2956 C CA . TRP A 1 378 ? 19.381 5.332 1.228 1.00 83.81 378 TRP A CA 1
ATOM 2957 C C . TRP A 1 378 ? 20.054 3.997 1.474 1.00 83.81 378 TRP A C 1
ATOM 2959 O O . TRP A 1 378 ? 19.591 2.944 1.033 1.00 83.81 378 TRP A O 1
ATOM 2969 N N . ASN A 1 379 ? 21.149 4.041 2.229 1.00 77.31 379 ASN A N 1
ATOM 2970 C CA . ASN A 1 379 ? 21.813 2.827 2.676 1.00 77.31 379 ASN A CA 1
ATOM 2971 C C . ASN A 1 379 ? 20.860 2.005 3.558 1.00 77.31 379 ASN A C 1
ATOM 2973 O O . ASN A 1 379 ? 20.079 2.545 4.346 1.00 77.31 379 ASN A O 1
ATOM 2977 N N . GLY A 1 380 ? 20.920 0.684 3.392 1.00 79.31 380 GLY A N 1
ATOM 2978 C CA . GLY A 1 380 ? 20.072 -0.264 4.114 1.00 79.31 380 GLY A CA 1
ATOM 2979 C C . GLY A 1 380 ? 18.626 -0.366 3.615 1.00 79.31 380 GLY A C 1
ATOM 2980 O O . GLY A 1 380 ? 17.896 -1.209 4.122 1.00 79.31 380 GLY A O 1
ATOM 2981 N N . VAL A 1 381 ? 18.200 0.432 2.629 1.00 84.81 381 VAL A N 1
ATOM 2982 C CA . VAL A 1 381 ? 16.849 0.329 2.050 1.00 84.81 381 VAL A CA 1
ATOM 2983 C C . VAL A 1 381 ? 16.838 -0.678 0.911 1.00 84.81 381 VAL A C 1
ATOM 2985 O O . VAL A 1 381 ? 17.616 -0.558 -0.035 1.00 84.81 381 VAL A O 1
ATOM 2988 N N . GLY A 1 382 ? 15.940 -1.658 0.997 1.00 79.00 382 GLY A N 1
ATOM 2989 C CA . GLY A 1 382 ? 15.701 -2.619 -0.070 1.00 79.00 382 GLY A CA 1
ATOM 2990 C C . GLY A 1 382 ? 14.898 -2.034 -1.233 1.00 79.00 382 GLY A C 1
ATOM 2991 O O . GLY A 1 382 ? 14.196 -1.031 -1.119 1.00 79.00 382 GLY A O 1
ATOM 2992 N N . MET A 1 383 ? 14.969 -2.698 -2.382 1.00 79.94 383 MET A N 1
ATOM 2993 C CA . MET A 1 383 ? 14.168 -2.322 -3.548 1.00 79.94 383 MET A CA 1
ATOM 2994 C C . MET A 1 383 ? 12.676 -2.440 -3.261 1.00 79.94 383 MET A C 1
ATOM 2996 O O . MET A 1 383 ? 12.220 -3.449 -2.717 1.00 79.94 383 MET A O 1
ATOM 3000 N N . TRP A 1 384 ? 11.914 -1.438 -3.697 1.00 83.38 384 TRP A N 1
ATOM 3001 C CA . TRP A 1 384 ? 10.473 -1.333 -3.472 1.00 83.38 384 TRP A CA 1
ATOM 3002 C C . TRP A 1 384 ? 10.072 -1.446 -1.993 1.00 83.38 384 TRP A C 1
ATOM 3004 O O . TRP A 1 384 ? 8.928 -1.779 -1.682 1.00 83.38 384 TRP A O 1
ATOM 3014 N N . GLU A 1 385 ? 11.010 -1.191 -1.079 1.00 88.00 385 GLU A N 1
ATOM 3015 C CA . GLU A 1 385 ? 10.738 -1.122 0.348 1.00 88.00 385 GLU A CA 1
ATOM 3016 C C . GLU A 1 385 ? 9.934 0.142 0.650 1.00 88.00 385 GLU A C 1
ATOM 3018 O O . GLU A 1 385 ? 10.198 1.209 0.097 1.00 88.00 385 GLU A O 1
ATOM 3023 N N . HIS A 1 386 ? 8.948 0.014 1.536 1.00 93.19 386 HIS A N 1
ATOM 3024 C CA . HIS A 1 386 ? 8.201 1.157 2.037 1.00 93.19 386 HIS A CA 1
ATOM 3025 C C . HIS A 1 386 ? 9.068 1.948 3.012 1.00 93.19 386 HIS A C 1
ATOM 3027 O O . HIS A 1 386 ? 9.381 1.472 4.106 1.00 93.19 386 HIS A O 1
ATOM 3033 N N . VAL A 1 387 ? 9.435 3.160 2.611 1.00 94.75 387 VAL A N 1
ATOM 3034 C CA . VAL A 1 387 ? 10.203 4.093 3.426 1.00 94.75 387 VAL A CA 1
ATOM 3035 C C . VAL A 1 387 ? 9.266 5.187 3.935 1.00 94.75 387 VAL A C 1
ATOM 3037 O O . VAL A 1 387 ? 8.721 5.927 3.112 1.00 94.75 387 VAL A O 1
ATOM 3040 N N . PRO A 1 388 ? 9.061 5.312 5.260 1.00 97.12 388 PRO A N 1
ATOM 3041 C CA . PRO A 1 388 ? 8.167 6.321 5.804 1.00 97.12 388 PRO A CA 1
ATOM 3042 C C . PRO A 1 388 ? 8.778 7.706 5.629 1.00 97.12 388 PRO A C 1
ATOM 3044 O O . PRO A 1 388 ? 9.952 7.920 5.944 1.00 97.12 388 PRO A O 1
ATOM 3047 N N . PHE A 1 389 ? 7.966 8.641 5.148 1.00 97.50 389 PHE A N 1
ATOM 3048 C CA . PHE A 1 389 ? 8.311 10.060 5.105 1.00 97.50 389 PHE A CA 1
ATOM 3049 C C . PHE A 1 389 ? 7.370 10.912 5.949 1.00 97.50 389 PHE A C 1
ATOM 3051 O O . PHE A 1 389 ? 7.710 12.049 6.246 1.00 97.50 389 PHE A O 1
ATOM 3058 N N . LEU A 1 390 ? 6.216 10.384 6.349 1.00 98.31 390 LEU A N 1
ATOM 3059 C CA . LEU A 1 390 ? 5.295 11.056 7.251 1.00 98.31 390 LEU A CA 1
ATOM 3060 C C . LEU A 1 390 ? 4.618 10.020 8.152 1.00 98.31 390 LEU A C 1
ATOM 3062 O O . LEU A 1 390 ? 4.318 8.910 7.714 1.00 98.31 390 LEU A O 1
ATOM 3066 N N . TYR A 1 391 ? 4.383 10.393 9.406 1.00 98.56 391 TYR A N 1
ATOM 3067 C CA . TYR A 1 391 ? 3.382 9.745 10.249 1.00 98.56 391 TYR A CA 1
ATOM 3068 C C . TYR A 1 391 ? 2.477 10.790 10.886 1.00 98.56 391 TYR A C 1
ATOM 3070 O O . TYR A 1 391 ? 2.915 11.915 11.138 1.00 98.56 391 TYR A O 1
ATOM 3078 N N . SER A 1 392 ? 1.265 10.372 11.231 1.00 98.38 392 SER A N 1
ATOM 3079 C CA . SER A 1 392 ? 0.383 11.096 12.140 1.00 98.38 392 SER A CA 1
ATOM 3080 C C . SER A 1 392 ? 0.000 10.209 13.322 1.00 98.38 392 SER A C 1
ATOM 3082 O O . SER A 1 392 ? -0.132 8.990 13.190 1.00 98.38 392 SER A O 1
ATOM 3084 N N . ALA A 1 393 ? -0.105 10.814 14.506 1.00 98.44 393 ALA A N 1
ATOM 3085 C CA . ALA A 1 393 ? -0.432 10.127 15.744 1.00 98.44 393 ALA A CA 1
ATOM 3086 C C . ALA A 1 393 ? -1.455 10.907 16.577 1.00 98.44 393 ALA A C 1
ATOM 3088 O O . ALA A 1 393 ? -1.260 12.079 16.914 1.00 98.44 393 ALA A O 1
ATOM 3089 N N . TYR A 1 394 ? -2.521 10.215 16.976 1.00 97.69 394 TYR A N 1
ATOM 3090 C CA . TYR A 1 394 ? -3.561 10.734 17.866 1.00 97.69 394 TYR A CA 1
ATOM 3091 C C . TYR A 1 394 ? -3.681 9.872 19.121 1.00 97.69 394 TYR A C 1
ATOM 3093 O O . TYR A 1 394 ? -3.412 8.673 19.085 1.00 97.69 394 TYR A O 1
ATOM 3101 N N . ARG A 1 395 ? -4.129 10.473 20.222 1.00 95.81 395 ARG A N 1
ATOM 3102 C CA . ARG A 1 395 ? -4.447 9.811 21.490 1.00 95.81 395 ARG A CA 1
ATOM 3103 C C . ARG A 1 395 ? -5.905 10.055 21.852 1.00 95.81 395 ARG A C 1
ATOM 3105 O O . ARG A 1 395 ? -6.413 11.153 21.678 1.00 95.81 395 ARG A O 1
ATOM 3112 N N . MET A 1 396 ? -6.564 9.043 22.398 1.00 93.75 396 MET A N 1
ATOM 3113 C CA . MET A 1 396 ? -7.896 9.142 22.977 1.00 93.75 396 MET A CA 1
ATOM 3114 C C . MET A 1 396 ? -7.895 8.465 24.346 1.00 93.75 396 MET A C 1
ATOM 3116 O O . MET A 1 396 ? -7.613 7.268 24.464 1.00 93.75 396 MET A O 1
ATOM 3120 N N . ASP A 1 397 ? -8.214 9.234 25.383 1.00 90.69 397 ASP A N 1
ATOM 3121 C CA . ASP A 1 397 ? -8.353 8.711 26.740 1.00 90.69 397 ASP A CA 1
ATOM 3122 C C . ASP A 1 397 ? -9.725 8.072 26.958 1.00 90.69 397 ASP A C 1
ATOM 3124 O O . ASP A 1 397 ? -10.690 8.345 26.235 1.00 90.69 397 ASP A O 1
ATOM 3128 N N . ASN A 1 398 ? -9.803 7.202 27.969 1.00 84.25 398 ASN A N 1
ATOM 3129 C CA . ASN A 1 398 ? -11.010 6.438 28.256 1.00 84.25 398 ASN A CA 1
ATOM 3130 C C . ASN A 1 398 ? -12.186 7.396 28.523 1.00 84.25 398 ASN A C 1
ATOM 3132 O O . ASN A 1 398 ? -12.103 8.167 29.486 1.00 84.25 398 ASN A O 1
ATOM 3136 N N . PRO A 1 399 ? -13.294 7.314 27.754 1.00 74.56 399 PRO A N 1
ATOM 3137 C CA . PRO A 1 399 ? -14.468 8.169 27.932 1.00 74.56 399 PRO A CA 1
ATOM 3138 C C . PRO A 1 399 ? -15.043 8.168 29.358 1.00 74.56 399 PRO A C 1
ATOM 3140 O O . PRO A 1 399 ? -15.703 9.124 29.750 1.00 74.56 399 PRO A O 1
ATOM 3143 N N . GLY A 1 400 ? -14.828 7.091 30.124 1.00 67.31 400 GLY A N 1
ATOM 3144 C CA . GLY A 1 400 ? -15.298 6.944 31.506 1.00 67.31 400 GLY A CA 1
ATOM 3145 C C . GLY A 1 400 ? -14.313 7.399 32.590 1.00 67.31 400 GLY A C 1
ATOM 3146 O O . GLY A 1 400 ? -14.648 7.313 33.769 1.00 67.31 400 GLY A O 1
ATOM 3147 N N . SER A 1 401 ? -13.107 7.848 32.230 1.00 63.78 401 SER A N 1
ATOM 3148 C CA . SER A 1 401 ? -12.087 8.297 33.190 1.00 63.78 401 SER A CA 1
ATOM 3149 C C . SER A 1 401 ? -12.110 9.814 33.395 1.00 63.78 401 SER A C 1
ATOM 3151 O O . SER A 1 401 ? -12.409 10.571 32.471 1.00 63.78 401 SER A O 1
ATOM 3153 N N . ARG A 1 402 ? -11.770 10.281 34.607 1.00 59.03 402 ARG A N 1
ATOM 3154 C CA . ARG A 1 402 ? -11.333 11.674 34.781 1.00 59.03 402 ARG A CA 1
ATOM 3155 C C . ARG A 1 402 ? -9.968 11.798 34.115 1.00 59.03 402 ARG A C 1
ATOM 3157 O O . ARG A 1 402 ? -9.081 11.009 34.418 1.00 59.03 402 ARG A O 1
ATOM 3164 N N . SER A 1 403 ? -9.826 12.755 33.208 1.00 52.62 403 SER A N 1
ATOM 3165 C CA . SER A 1 403 ? -8.570 12.978 32.500 1.00 52.62 403 SER A CA 1
ATOM 3166 C C . SER A 1 403 ? -7.465 13.396 33.472 1.00 52.62 403 SER A C 1
ATOM 3168 O O . SER A 1 403 ? -7.516 14.487 34.037 1.00 52.62 403 SER A O 1
ATOM 3170 N N . GLU A 1 404 ? -6.479 12.523 33.680 1.00 57.38 404 GLU A N 1
ATOM 3171 C CA . GLU A 1 404 ? -5.227 12.854 34.380 1.00 57.38 404 GLU A CA 1
ATOM 3172 C C . GLU A 1 404 ? -4.205 13.516 33.434 1.00 57.38 404 GLU A C 1
ATOM 3174 O O . GLU A 1 404 ? -3.238 14.125 33.883 1.00 57.38 404 GLU A O 1
ATOM 3179 N N . SER A 1 405 ? -4.436 13.421 32.121 1.00 58.62 405 SER A N 1
ATOM 3180 C CA . SER A 1 405 ? -3.562 13.887 31.036 1.00 58.62 405 SER A CA 1
ATOM 3181 C C . SER A 1 405 ? -3.846 15.325 30.579 1.00 58.62 405 SER A C 1
ATOM 3183 O O . SER A 1 405 ? -3.027 15.908 29.873 1.00 58.62 405 SER A O 1
ATOM 3185 N N . GLY A 1 406 ? -5.002 15.889 30.951 1.00 58.16 406 GLY A N 1
ATOM 3186 C CA . GLY A 1 406 ? -5.485 17.192 30.478 1.00 58.16 406 GLY A CA 1
ATOM 3187 C C . GLY A 1 406 ? -6.323 17.147 29.190 1.00 58.16 406 GLY A C 1
ATOM 3188 O O . GLY A 1 406 ? -6.856 18.182 28.799 1.00 58.16 406 GLY A O 1
ATOM 3189 N N . PHE A 1 407 ? -6.489 15.975 28.564 1.00 60.62 407 PHE A N 1
ATOM 3190 C CA . PHE A 1 407 ? -7.276 15.777 27.337 1.00 60.62 407 PHE A CA 1
ATOM 3191 C C . PHE A 1 407 ? -8.773 15.558 27.593 1.00 60.62 407 PHE A C 1
ATOM 3193 O O . PHE A 1 407 ? -9.159 15.084 28.662 1.00 60.62 407 PHE A O 1
ATOM 3200 N N . SER A 1 408 ? -9.631 15.858 26.616 1.00 62.09 408 SER A N 1
ATOM 3201 C CA . SER A 1 408 ? -11.079 15.614 26.710 1.00 62.09 408 SER A CA 1
ATOM 3202 C C . SER A 1 408 ? -11.398 14.117 26.545 1.00 62.09 408 SER A C 1
ATOM 3204 O O . SER A 1 408 ? -11.216 13.581 25.448 1.00 62.09 408 SER A O 1
ATOM 3206 N N . PRO A 1 409 ? -11.912 13.413 27.581 1.00 64.81 409 PRO A N 1
ATOM 3207 C CA . PRO A 1 409 ? -12.194 11.979 27.498 1.00 64.81 409 PRO A CA 1
ATOM 3208 C C . PRO A 1 409 ? -13.093 11.622 26.307 1.00 64.81 409 PRO A C 1
ATOM 3210 O O . PRO A 1 409 ? -14.123 12.256 26.078 1.00 64.81 409 PRO A O 1
ATOM 3213 N N . GLY A 1 410 ? -12.714 10.594 25.544 1.00 71.94 410 GLY A N 1
ATOM 3214 C CA . GLY A 1 410 ? -13.461 10.146 24.363 1.00 71.94 410 GLY A CA 1
ATOM 3215 C C . GLY A 1 410 ? -13.334 11.017 23.107 1.00 71.94 410 GLY A C 1
ATOM 3216 O O . GLY A 1 410 ? -13.946 10.678 22.091 1.00 71.94 410 GLY A O 1
ATOM 3217 N N . SER A 1 411 ? -12.536 12.089 23.140 1.00 83.44 411 SER A N 1
ATOM 3218 C CA . SER A 1 411 ? -12.161 12.862 21.949 1.00 83.44 411 SER A CA 1
ATOM 3219 C C . SER A 1 411 ? -10.714 12.550 21.550 1.00 83.44 411 SER A C 1
ATOM 3221 O O . SER A 1 411 ? -9.851 12.494 22.425 1.00 83.44 411 SER A O 1
ATOM 3223 N N . PRO A 1 412 ? -10.426 12.306 20.260 1.00 89.38 412 PRO A N 1
ATOM 3224 C CA . PRO A 1 412 ? -9.057 12.122 19.800 1.00 89.38 412 PRO A CA 1
ATOM 3225 C C . PRO A 1 412 ? -8.314 13.458 19.739 1.00 89.38 412 PRO A C 1
ATOM 3227 O O . PRO A 1 412 ? -8.802 14.420 19.150 1.00 89.38 412 PRO A O 1
ATOM 3230 N N . GLU A 1 413 ? -7.101 13.491 20.277 1.00 92.75 413 GLU A N 1
ATOM 3231 C CA . GLU A 1 413 ? -6.217 14.655 20.266 1.00 92.75 413 GLU A CA 1
ATOM 3232 C C . GLU A 1 413 ? -4.890 14.318 19.589 1.00 92.75 413 GLU A C 1
ATOM 3234 O O . GLU A 1 413 ? -4.333 13.237 19.793 1.00 92.75 413 GLU A O 1
ATOM 3239 N N . LYS A 1 414 ? -4.391 15.229 18.747 1.00 95.88 414 LYS A N 1
ATOM 3240 C CA . LYS A 1 414 ? -3.142 15.019 18.011 1.00 95.88 414 LYS A CA 1
ATOM 3241 C C . LYS A 1 414 ? -1.971 15.085 18.988 1.00 95.88 414 LYS A C 1
ATOM 3243 O O . LYS A 1 414 ? -1.778 16.101 19.650 1.00 95.88 414 LYS A O 1
ATOM 3248 N N . VAL A 1 415 ? -1.189 14.013 19.064 1.00 96.81 415 VAL A N 1
ATOM 3249 C CA . VAL A 1 415 ? -0.009 13.921 19.944 1.00 96.81 415 VAL A CA 1
ATOM 3250 C C . VAL A 1 415 ? 1.303 13.980 19.178 1.00 96.81 415 VAL A C 1
ATOM 3252 O O . VAL A 1 415 ? 2.335 14.266 19.775 1.00 96.81 415 VAL A O 1
ATOM 3255 N N . GLY A 1 416 ? 1.273 13.733 17.866 1.00 96.75 416 GLY A N 1
ATOM 3256 C CA . GLY A 1 416 ? 2.479 13.702 17.054 1.00 96.75 416 GLY A CA 1
ATOM 3257 C C . GLY A 1 416 ? 2.213 13.781 15.559 1.00 96.75 416 GLY A C 1
ATOM 3258 O O . GLY A 1 416 ? 1.187 13.317 15.067 1.00 96.75 416 GLY A O 1
ATOM 3259 N N . SER A 1 417 ? 3.159 14.378 14.842 1.00 97.56 417 SER A N 1
ATOM 3260 C CA . SER A 1 417 ? 3.286 14.322 13.386 1.00 97.56 417 SER A CA 1
ATOM 3261 C C . SER A 1 417 ? 4.713 14.691 13.022 1.00 97.56 417 SER A C 1
ATOM 3263 O O . SER A 1 417 ? 5.280 15.613 13.615 1.00 97.56 417 SER A O 1
ATOM 3265 N N . TYR A 1 418 ? 5.300 13.987 12.062 1.00 98.25 418 TYR A N 1
ATOM 3266 C CA . TYR A 1 418 ? 6.647 14.292 11.590 1.00 98.25 418 TYR A CA 1
ATOM 3267 C C . TYR A 1 418 ? 6.756 14.017 10.095 1.00 98.25 418 TYR A C 1
ATOM 3269 O O . TYR A 1 418 ? 6.654 12.864 9.683 1.00 98.25 418 TYR A O 1
ATOM 3277 N N . LEU A 1 419 ? 7.002 15.067 9.308 1.00 97.75 419 LEU A N 1
ATOM 3278 C CA . LEU A 1 419 ? 7.222 15.001 7.865 1.00 97.75 419 LEU A CA 1
ATOM 3279 C C . LEU A 1 419 ? 8.714 15.178 7.545 1.00 97.75 419 LEU A C 1
ATOM 3281 O O . LEU A 1 419 ? 9.347 16.150 7.957 1.00 97.75 419 LEU A O 1
ATOM 3285 N N . ILE A 1 420 ? 9.275 14.247 6.779 1.00 96.88 420 ILE A N 1
ATOM 3286 C CA . ILE A 1 420 ? 10.623 14.320 6.217 1.00 96.88 420 ILE A CA 1
ATOM 3287 C C . ILE A 1 420 ? 10.519 14.979 4.847 1.00 96.88 420 ILE A C 1
ATOM 3289 O O . ILE A 1 420 ? 10.071 14.348 3.894 1.00 96.88 420 ILE A O 1
ATOM 3293 N N . GLU A 1 421 ? 10.964 16.224 4.715 1.00 94.75 421 GLU A N 1
ATOM 3294 C CA . GLU A 1 421 ? 11.137 16.837 3.393 1.00 94.75 421 GLU A CA 1
ATOM 3295 C C . GLU A 1 421 ? 12.256 16.108 2.611 1.00 94.75 421 GLU A C 1
ATOM 3297 O O . GLU A 1 421 ? 13.237 15.670 3.222 1.00 94.75 421 GLU A O 1
ATOM 3302 N N . PRO A 1 422 ? 12.152 15.957 1.277 1.00 90.81 422 PRO A N 1
ATOM 3303 C CA . PRO A 1 422 ? 13.211 15.368 0.465 1.00 90.81 422 PRO A CA 1
ATOM 3304 C C . PRO A 1 422 ? 14.552 16.089 0.624 1.00 90.81 422 PRO A C 1
ATOM 3306 O O . PRO A 1 422 ? 14.613 17.316 0.620 1.00 90.81 422 PRO A O 1
ATOM 3309 N N . GLY A 1 423 ? 15.641 15.323 0.689 1.00 86.69 423 GLY A N 1
ATOM 3310 C CA . GLY A 1 423 ? 17.003 15.862 0.700 1.00 86.69 423 GLY A CA 1
ATOM 3311 C C . GLY A 1 423 ? 17.963 15.011 1.519 1.00 86.69 423 GLY A C 1
ATOM 3312 O O . GLY A 1 423 ? 18.925 14.479 0.969 1.00 86.69 423 GLY A O 1
ATOM 3313 N N . GLU A 1 424 ? 17.662 14.827 2.804 1.00 87.62 424 GLU A N 1
ATOM 3314 C CA . GLU A 1 424 ? 18.486 14.077 3.761 1.00 87.62 424 GLU A CA 1
ATOM 3315 C C . GLU A 1 424 ? 17.725 12.895 4.377 1.00 87.62 424 GLU A C 1
ATOM 3317 O O . GLU A 1 424 ? 16.497 12.903 4.486 1.00 87.62 424 GLU A O 1
ATOM 3322 N N . ASP A 1 425 ? 18.459 11.866 4.808 1.00 90.75 425 ASP A N 1
ATOM 3323 C CA . ASP A 1 425 ? 17.877 10.708 5.487 1.00 90.75 425 ASP A CA 1
ATOM 3324 C C . ASP A 1 425 ? 17.580 11.024 6.958 1.00 90.75 425 ASP A C 1
ATOM 3326 O O . ASP A 1 425 ? 18.428 10.851 7.835 1.00 90.75 425 ASP A O 1
ATOM 3330 N N . ARG A 1 426 ? 16.353 11.468 7.240 1.00 94.94 426 ARG A N 1
ATOM 3331 C CA . ARG A 1 426 ? 15.911 11.844 8.595 1.00 94.94 426 ARG A CA 1
ATOM 3332 C C . ARG A 1 426 ? 15.059 10.776 9.283 1.00 94.94 426 ARG A C 1
ATOM 3334 O O . ARG A 1 426 ? 14.325 11.065 10.226 1.00 94.94 426 ARG A O 1
ATOM 3341 N N . ARG A 1 427 ? 15.166 9.509 8.864 1.00 94.75 427 ARG A N 1
ATOM 3342 C CA . ARG A 1 427 ? 14.400 8.397 9.469 1.00 94.75 427 ARG A CA 1
ATOM 3343 C C . ARG A 1 427 ? 14.732 8.168 10.941 1.00 94.75 427 ARG A C 1
ATOM 3345 O O . ARG A 1 427 ? 13.870 7.727 11.696 1.00 94.75 427 ARG A O 1
ATOM 3352 N N . GLY A 1 428 ? 15.963 8.480 11.350 1.00 96.81 428 GLY A N 1
ATOM 3353 C CA . GLY A 1 428 ? 16.364 8.459 12.758 1.00 96.81 428 GLY A CA 1
ATOM 3354 C C . GLY A 1 428 ? 15.538 9.425 13.608 1.00 96.81 428 GLY A C 1
ATOM 3355 O O . GLY A 1 428 ? 15.036 9.037 14.657 1.00 96.81 428 GLY A O 1
ATOM 3356 N N . GLU A 1 429 ? 15.335 10.646 13.117 1.00 97.75 429 GLU A N 1
ATOM 3357 C CA . GLU A 1 429 ? 14.550 11.670 13.809 1.00 97.75 429 GLU A CA 1
ATOM 3358 C C . GLU A 1 429 ? 13.055 11.360 13.814 1.00 97.75 429 GLU A C 1
ATOM 3360 O O . GLU A 1 429 ? 12.400 11.522 14.842 1.00 97.75 429 GLU A O 1
ATOM 3365 N N . LEU A 1 430 ? 12.528 10.851 12.694 1.00 97.94 430 LEU A N 1
ATOM 3366 C CA . LEU A 1 430 ? 11.153 10.358 12.620 1.00 97.94 430 LEU A CA 1
ATOM 3367 C C . LEU A 1 430 ? 10.916 9.268 13.673 1.00 97.94 430 LEU A C 1
ATOM 3369 O O . LEU A 1 430 ? 9.908 9.303 14.374 1.00 97.94 430 LEU A O 1
ATOM 3373 N N . ALA A 1 431 ? 11.853 8.327 13.831 1.00 98.31 431 ALA A N 1
ATOM 3374 C CA . ALA A 1 431 ? 11.756 7.279 14.844 1.00 98.31 431 ALA A CA 1
ATOM 3375 C C . ALA A 1 431 ? 11.830 7.830 16.280 1.00 98.31 431 ALA A C 1
ATOM 3377 O O . ALA A 1 431 ? 11.078 7.372 17.140 1.00 98.31 431 ALA A O 1
ATOM 3378 N N . ASP A 1 432 ? 12.699 8.809 16.544 1.00 98.56 432 ASP A N 1
ATOM 3379 C CA . ASP A 1 432 ? 12.806 9.451 17.861 1.00 98.56 432 ASP A CA 1
ATOM 3380 C C . ASP A 1 432 ? 11.510 10.193 18.228 1.00 98.56 432 ASP A C 1
ATOM 3382 O O . ASP A 1 432 ? 11.018 10.074 19.354 1.00 98.56 432 ASP A O 1
ATOM 3386 N N . ALA A 1 433 ? 10.920 10.911 17.267 1.00 98.50 433 ALA A N 1
ATOM 3387 C CA . ALA A 1 433 ? 9.637 11.581 17.434 1.00 98.50 433 ALA A CA 1
ATOM 3388 C C . ALA A 1 433 ? 8.508 10.573 17.696 1.00 98.50 433 ALA A C 1
ATOM 3390 O O . ALA A 1 433 ? 7.766 10.715 18.667 1.00 98.50 433 ALA A O 1
ATOM 3391 N N . LEU A 1 434 ? 8.458 9.491 16.918 1.00 98.19 434 LEU A N 1
ATOM 3392 C CA . LEU A 1 434 ? 7.455 8.442 17.055 1.00 98.19 434 LEU A CA 1
ATOM 3393 C C . LEU A 1 434 ? 7.487 7.762 18.436 1.00 98.19 434 LEU A C 1
ATOM 3395 O O . LEU A 1 434 ? 6.440 7.552 19.050 1.00 98.19 434 LEU A O 1
ATOM 3399 N N . ILE A 1 435 ? 8.682 7.427 18.940 1.00 98.56 435 ILE A N 1
ATOM 3400 C CA . ILE A 1 435 ? 8.864 6.813 20.269 1.00 98.56 435 ILE A CA 1
ATOM 3401 C C . ILE A 1 435 ? 8.378 7.749 21.376 1.00 98.56 435 ILE A C 1
ATOM 3403 O O . ILE A 1 435 ? 7.718 7.302 22.315 1.00 98.56 435 ILE A O 1
ATOM 3407 N N . ARG A 1 436 ? 8.692 9.042 21.269 1.00 98.19 436 ARG A N 1
ATOM 3408 C CA . ARG A 1 436 ? 8.249 10.053 22.231 1.00 98.19 436 ARG A CA 1
ATOM 3409 C C . ARG A 1 436 ? 6.725 10.202 22.221 1.00 98.19 436 ARG A C 1
ATOM 3411 O O . ARG A 1 436 ? 6.116 10.174 23.286 1.00 98.19 436 ARG A O 1
ATOM 3418 N N . ASP A 1 437 ? 6.122 10.337 21.043 1.00 98.12 437 ASP A N 1
ATOM 3419 C CA . ASP A 1 437 ? 4.710 10.712 20.907 1.00 98.12 437 ASP A CA 1
ATOM 3420 C C . ASP A 1 437 ? 3.751 9.561 21.282 1.00 98.12 437 ASP A C 1
ATOM 3422 O O . ASP A 1 437 ? 2.680 9.796 21.843 1.00 98.12 437 ASP A O 1
ATOM 3426 N N . LEU A 1 438 ? 4.138 8.301 21.034 1.00 97.88 438 LEU A N 1
ATOM 3427 C CA . LEU A 1 438 ? 3.316 7.115 21.339 1.00 97.88 438 LEU A CA 1
ATOM 3428 C C . LEU A 1 438 ? 3.497 6.572 22.767 1.00 97.88 438 LEU A C 1
ATOM 3430 O O . LEU A 1 438 ? 2.761 5.663 23.180 1.00 97.88 438 LEU A O 1
ATOM 3434 N N . GLY A 1 439 ? 4.473 7.090 23.519 1.00 94.81 439 GLY A N 1
ATOM 3435 C CA . GLY A 1 439 ? 4.749 6.702 24.903 1.00 94.81 439 GLY A CA 1
ATOM 3436 C C . GLY A 1 439 ? 4.991 5.198 25.097 1.00 94.81 439 GLY A C 1
ATOM 3437 O O . GLY A 1 439 ? 5.422 4.487 24.189 1.00 94.81 439 GLY A O 1
ATOM 3438 N N . SER A 1 440 ? 4.689 4.684 26.294 1.00 95.06 440 SER A N 1
ATOM 3439 C CA . SER A 1 440 ? 4.989 3.296 26.697 1.00 95.06 440 SER A CA 1
ATOM 3440 C C . SER A 1 440 ? 3.767 2.431 27.049 1.00 95.06 440 SER A C 1
ATOM 3442 O O . SER A 1 440 ? 3.930 1.229 27.264 1.00 95.06 440 SER A O 1
ATOM 3444 N N . GLU A 1 441 ? 2.550 2.983 27.065 1.00 95.00 441 GLU A N 1
ATOM 3445 C CA . GLU A 1 441 ? 1.345 2.320 27.595 1.00 95.00 441 GLU A CA 1
ATOM 3446 C C . GLU A 1 441 ? 0.125 2.379 26.667 1.00 95.00 441 GLU A C 1
ATOM 3448 O O . GLU A 1 441 ? 0.030 3.236 25.800 1.00 95.00 441 GLU A O 1
ATOM 3453 N N . GLY A 1 442 ? -0.844 1.483 26.856 1.00 97.12 442 GLY A N 1
ATOM 3454 C CA . GLY A 1 442 ? -2.071 1.460 26.054 1.00 97.12 442 GLY A CA 1
ATOM 3455 C C . GLY A 1 442 ? -1.930 0.766 24.692 1.00 97.12 442 GLY A C 1
ATOM 3456 O O . GLY A 1 442 ? -0.870 0.249 24.332 1.00 97.12 442 GLY A O 1
ATOM 3457 N N . SER A 1 443 ? -3.020 0.696 23.939 1.00 98.56 443 SER A N 1
ATOM 3458 C CA . SER A 1 443 ? -3.097 0.058 22.622 1.00 98.56 443 SER A CA 1
ATOM 3459 C C . SER A 1 443 ? -2.862 1.076 21.513 1.00 98.56 443 SER A C 1
ATOM 3461 O O . SER A 1 443 ? -3.366 2.191 21.583 1.00 98.56 443 SER A O 1
ATOM 3463 N N . ILE A 1 444 ? -2.137 0.678 20.467 1.00 98.81 444 ILE A N 1
ATOM 3464 C CA . ILE A 1 444 ? -1.889 1.508 19.282 1.00 98.81 444 ILE A CA 1
ATOM 3465 C C . ILE A 1 444 ? -2.679 0.909 18.124 1.00 98.81 444 ILE A C 1
ATOM 3467 O O . ILE A 1 444 ? -2.354 -0.169 17.630 1.00 98.81 444 ILE A O 1
ATOM 3471 N N . LEU A 1 445 ? -3.753 1.573 17.727 1.00 98.75 445 LEU A N 1
ATOM 3472 C CA . LEU A 1 445 ? -4.627 1.135 16.659 1.00 98.75 445 LEU A CA 1
ATOM 3473 C C . LEU A 1 445 ? -4.100 1.626 15.313 1.00 98.75 445 LEU A C 1
ATOM 3475 O O . LEU A 1 445 ? -3.782 2.798 15.133 1.00 98.75 445 LEU A O 1
ATOM 3479 N N . VAL A 1 446 ? -4.042 0.692 14.375 1.00 98.69 446 VAL A N 1
ATOM 3480 C CA . VAL A 1 446 ? -3.679 0.910 12.971 1.00 98.69 446 VAL A CA 1
ATOM 3481 C C . VAL A 1 446 ? -4.732 0.234 12.094 1.00 98.69 446 VAL A C 1
ATOM 3483 O O . VAL A 1 446 ? -5.379 -0.727 12.535 1.00 98.69 446 VAL A O 1
ATOM 3486 N N . TYR A 1 447 ? -4.931 0.699 10.861 1.00 97.69 447 TYR A N 1
ATOM 3487 C CA . TYR A 1 447 ? -5.960 0.152 9.975 1.00 97.69 447 TYR A CA 1
ATOM 3488 C C . TYR A 1 447 ? -5.366 -0.779 8.912 1.00 97.69 447 TYR A C 1
ATOM 3490 O O . TYR A 1 447 ? -5.119 -0.388 7.776 1.00 97.69 447 TYR A O 1
ATOM 3498 N N . GLY A 1 448 ? -5.214 -2.061 9.252 1.00 95.69 448 GLY A N 1
ATOM 3499 C CA . GLY A 1 448 ? -4.518 -3.028 8.402 1.00 95.69 448 GLY A CA 1
ATOM 3500 C C . GLY A 1 448 ? -3.069 -3.239 8.836 1.00 95.69 448 GLY A C 1
ATOM 3501 O O . GLY A 1 448 ? -2.141 -3.058 8.056 1.00 95.69 448 GLY A O 1
ATOM 3502 N N . ILE A 1 449 ? -2.906 -3.761 10.054 1.00 97.06 449 ILE A N 1
ATOM 3503 C CA . ILE A 1 449 ? -1.651 -3.873 10.829 1.00 97.06 449 ILE A CA 1
ATOM 3504 C C . ILE A 1 449 ? -0.396 -4.361 10.102 1.00 97.06 449 ILE A C 1
ATOM 3506 O O . ILE A 1 449 ? 0.716 -4.162 10.586 1.00 97.06 449 ILE A O 1
ATOM 3510 N N . HIS A 1 450 ? -0.526 -5.093 8.999 1.00 97.06 450 HIS A N 1
ATOM 3511 C CA . HIS A 1 450 ? 0.628 -5.650 8.306 1.00 97.06 450 HIS A CA 1
ATOM 3512 C C . HIS A 1 450 ? 1.544 -4.568 7.736 1.00 97.06 450 HIS A C 1
ATOM 3514 O O . HIS A 1 450 ? 2.758 -4.773 7.739 1.00 97.06 450 HIS A O 1
ATOM 3520 N N . PHE A 1 451 ? 0.979 -3.452 7.275 1.00 95.56 451 PHE A N 1
ATOM 3521 C CA . PHE A 1 451 ? 1.733 -2.373 6.654 1.00 95.56 451 PHE A CA 1
ATOM 3522 C C . PHE A 1 451 ? 2.569 -1.608 7.686 1.00 95.56 451 PHE A C 1
ATOM 3524 O O . PHE A 1 451 ? 3.799 -1.653 7.633 1.00 95.56 451 PHE A O 1
ATOM 3531 N N . GLU A 1 452 ? 1.933 -1.021 8.698 1.00 97.75 452 GLU A N 1
ATOM 3532 C CA . GLU A 1 452 ? 2.595 -0.202 9.721 1.00 97.75 452 GLU A CA 1
ATOM 3533 C C . GLU A 1 452 ? 3.587 -1.049 10.519 1.00 97.75 452 GLU A C 1
ATOM 3535 O O . GLU A 1 452 ? 4.711 -0.634 10.801 1.00 97.75 452 GLU A O 1
ATOM 3540 N N . LYS A 1 453 ? 3.229 -2.305 10.816 1.00 98.25 453 LYS A N 1
ATOM 3541 C CA . LYS A 1 453 ? 4.142 -3.244 11.476 1.00 98.25 453 LYS A CA 1
ATOM 3542 C C . LYS A 1 453 ? 5.364 -3.567 10.623 1.00 98.25 453 LYS A C 1
ATOM 3544 O O . LYS A 1 453 ? 6.436 -3.794 11.185 1.00 98.25 453 LYS A O 1
ATOM 3549 N N . ALA A 1 454 ? 5.228 -3.647 9.299 1.00 97.06 454 ALA A N 1
ATOM 3550 C CA . ALA A 1 454 ? 6.368 -3.860 8.412 1.00 97.06 454 ALA A CA 1
ATOM 3551 C C . ALA A 1 454 ? 7.292 -2.636 8.406 1.00 97.06 454 ALA A C 1
ATOM 3553 O O . ALA A 1 454 ? 8.498 -2.811 8.585 1.00 97.06 454 ALA A O 1
ATOM 3554 N N . VAL A 1 455 ? 6.728 -1.429 8.304 1.00 97.50 455 VAL A N 1
ATOM 3555 C CA . VAL A 1 455 ? 7.458 -0.152 8.386 1.00 97.50 455 VAL A CA 1
ATOM 3556 C C . VAL A 1 455 ? 8.246 -0.059 9.695 1.00 97.50 455 VAL A C 1
ATOM 3558 O O . VAL A 1 455 ? 9.469 0.081 9.679 1.00 97.50 455 VAL A O 1
ATOM 3561 N N . LEU A 1 456 ? 7.582 -0.258 10.836 1.00 98.38 456 LEU A N 1
ATOM 3562 C CA . LEU A 1 456 ? 8.211 -0.216 12.161 1.00 98.38 456 LEU A CA 1
ATOM 3563 C C . LEU A 1 456 ? 9.324 -1.255 12.317 1.00 98.38 456 LEU A C 1
ATOM 3565 O O . LEU A 1 456 ? 10.377 -0.963 12.881 1.00 98.38 456 LEU A O 1
ATOM 3569 N N . ARG A 1 457 ? 9.124 -2.473 11.798 1.00 97.56 457 ARG A N 1
ATOM 3570 C CA . ARG A 1 457 ? 10.158 -3.518 11.814 1.00 97.56 457 ARG A CA 1
ATOM 3571 C C . ARG A 1 457 ? 11.362 -3.144 10.964 1.00 97.56 457 ARG A C 1
ATOM 3573 O O . ARG A 1 457 ? 12.479 -3.474 11.360 1.00 97.56 457 ARG A O 1
ATOM 3580 N N . ARG A 1 458 ? 11.163 -2.486 9.815 1.00 95.19 458 ARG A N 1
ATOM 3581 C CA . ARG A 1 458 ? 12.294 -2.021 9.003 1.00 95.19 458 ARG A CA 1
ATOM 3582 C C . ARG A 1 458 ? 13.042 -0.904 9.705 1.00 95.19 458 ARG A C 1
ATOM 3584 O O . ARG A 1 458 ? 14.253 -1.037 9.855 1.00 95.19 458 ARG A O 1
ATOM 3591 N N . LEU A 1 459 ? 12.347 0.092 10.259 1.00 96.50 459 LEU A N 1
ATOM 3592 C CA . LEU A 1 459 ? 12.979 1.120 11.093 1.00 96.50 459 LEU A CA 1
ATOM 3593 C C . LEU A 1 459 ? 13.786 0.496 12.243 1.00 96.50 459 LEU A C 1
ATOM 3595 O O . LEU A 1 459 ? 14.954 0.828 12.415 1.00 96.50 459 LEU A O 1
ATOM 3599 N N . ALA A 1 460 ? 13.221 -0.477 12.965 1.00 96.69 460 ALA A N 1
ATOM 3600 C CA . ALA A 1 460 ? 13.904 -1.156 14.069 1.00 96.69 460 ALA A CA 1
ATOM 3601 C C . ALA A 1 460 ? 15.132 -1.956 13.611 1.00 96.69 460 ALA A C 1
ATOM 3603 O O . ALA A 1 460 ? 16.105 -2.072 14.351 1.00 96.69 460 ALA A O 1
ATOM 3604 N N . SER A 1 461 ? 15.094 -2.513 12.396 1.00 94.06 461 SER A N 1
ATOM 3605 C CA . SER A 1 461 ? 16.228 -3.238 11.820 1.00 94.06 461 SER A CA 1
ATOM 3606 C C . SER A 1 461 ? 17.361 -2.332 11.342 1.00 94.06 461 SER A C 1
ATOM 3608 O O . SER A 1 461 ? 18.497 -2.788 11.306 1.00 94.06 461 SER A O 1
ATOM 3610 N N . LEU A 1 462 ? 17.048 -1.085 10.979 1.00 91.50 462 LEU A N 1
ATOM 3611 C CA . LEU A 1 462 ? 18.002 -0.104 10.457 1.00 91.50 462 LEU A CA 1
ATOM 3612 C C . LEU A 1 462 ? 18.601 0.783 11.551 1.00 91.50 462 LEU A C 1
ATOM 3614 O O . LEU A 1 462 ? 19.723 1.260 11.418 1.00 91.50 462 LEU A O 1
ATOM 3618 N N . LEU A 1 463 ? 17.843 1.027 12.620 1.00 94.25 463 LEU A N 1
ATOM 3619 C CA . LEU A 1 463 ? 18.173 1.987 13.665 1.00 94.25 463 LEU A CA 1
ATOM 3620 C C . LEU A 1 463 ? 18.418 1.263 14.990 1.00 94.25 463 LEU A C 1
ATOM 3622 O O . LEU A 1 463 ? 17.571 1.281 15.884 1.00 94.25 463 LEU A O 1
ATOM 3626 N N . ASP A 1 464 ? 19.592 0.646 15.135 1.00 92.88 464 ASP A N 1
ATOM 3627 C CA . ASP A 1 464 ? 19.926 -0.190 16.298 1.00 92.88 464 ASP A CA 1
ATOM 3628 C C . ASP A 1 464 ? 19.716 0.517 17.644 1.00 92.88 464 ASP A C 1
ATOM 3630 O O . ASP A 1 464 ? 19.180 -0.080 18.578 1.00 92.88 464 ASP A O 1
ATOM 3634 N N . THR A 1 465 ? 20.042 1.811 17.738 1.00 96.19 465 THR A N 1
ATOM 3635 C CA . THR A 1 465 ? 19.849 2.598 18.969 1.00 96.19 465 THR A CA 1
ATOM 3636 C C . THR A 1 465 ? 18.377 2.860 19.311 1.00 96.19 465 THR A C 1
ATOM 3638 O O . THR A 1 465 ? 18.062 3.074 20.479 1.00 96.19 465 THR A O 1
ATOM 3641 N N . ARG A 1 466 ? 17.462 2.801 18.329 1.00 97.06 466 ARG A N 1
ATOM 3642 C CA . ARG A 1 466 ? 16.004 2.980 18.506 1.00 97.06 466 ARG A CA 1
ATOM 3643 C C . ARG A 1 466 ? 15.226 1.663 18.541 1.00 97.06 466 ARG A C 1
ATOM 3645 O O . ARG A 1 466 ? 14.044 1.666 18.887 1.00 97.06 466 ARG A O 1
ATOM 3652 N N . ARG A 1 467 ? 15.872 0.535 18.223 1.00 97.69 467 ARG A N 1
ATOM 3653 C CA . ARG A 1 467 ? 15.256 -0.796 18.090 1.00 97.69 467 ARG A CA 1
ATOM 3654 C C . ARG A 1 467 ? 14.303 -1.131 19.236 1.00 97.69 467 ARG A C 1
ATOM 3656 O O . ARG A 1 467 ? 13.150 -1.457 18.985 1.00 97.69 467 ARG A O 1
ATOM 3663 N N . LYS A 1 468 ? 14.757 -0.986 20.486 1.00 97.88 468 LYS A N 1
ATOM 3664 C CA . LYS A 1 468 ? 13.962 -1.329 21.677 1.00 97.88 468 LYS A CA 1
ATOM 3665 C C . LYS A 1 468 ? 12.664 -0.515 21.779 1.00 97.88 468 LYS A C 1
ATOM 3667 O O . LYS A 1 468 ? 11.626 -1.081 22.107 1.00 97.88 468 LYS A O 1
ATOM 3672 N N . GLY A 1 469 ? 12.710 0.790 21.500 1.00 98.12 469 GLY A N 1
ATOM 3673 C CA . GLY A 1 469 ? 11.519 1.649 21.535 1.00 98.12 469 GLY A CA 1
ATOM 3674 C C . GLY A 1 469 ? 10.525 1.294 20.426 1.00 98.12 469 GLY A C 1
ATOM 3675 O O . GLY A 1 469 ? 9.329 1.158 20.672 1.00 98.12 469 GLY A O 1
ATOM 3676 N N . LEU A 1 470 ? 11.027 1.034 19.217 1.00 98.50 470 LEU A N 1
ATOM 3677 C CA . LEU A 1 470 ? 10.199 0.608 18.085 1.00 98.50 470 LEU A CA 1
ATOM 3678 C C . LEU A 1 470 ? 9.574 -0.779 18.306 1.00 98.50 470 LEU A C 1
ATOM 3680 O O . LEU A 1 470 ? 8.410 -0.994 17.976 1.00 98.50 470 LEU A O 1
ATOM 3684 N N . GLU A 1 471 ? 10.303 -1.718 18.910 1.00 98.31 471 GLU A N 1
ATOM 3685 C CA . GLU A 1 471 ? 9.770 -3.031 19.287 1.00 98.31 471 GLU A CA 1
ATOM 3686 C C . GLU A 1 471 ? 8.633 -2.913 20.311 1.00 98.31 471 GLU A C 1
ATOM 3688 O O . GLU A 1 471 ? 7.610 -3.585 20.164 1.00 98.31 471 GLU A O 1
ATOM 3693 N N . GLN A 1 472 ? 8.746 -2.013 21.293 1.00 98.00 472 GLN A N 1
ATOM 3694 C CA . GLN A 1 472 ? 7.664 -1.739 22.246 1.00 98.00 472 GLN A CA 1
ATOM 3695 C C . GLN A 1 472 ? 6.397 -1.215 21.555 1.00 98.00 472 GLN A C 1
ATOM 3697 O O . GLN A 1 472 ? 5.301 -1.686 21.867 1.00 98.00 472 GLN A O 1
ATOM 3702 N N . ILE A 1 473 ? 6.538 -0.312 20.579 1.00 98.62 473 ILE A N 1
ATOM 3703 C CA . ILE A 1 473 ? 5.420 0.146 19.737 1.00 98.62 473 ILE A CA 1
ATOM 3704 C C . ILE A 1 473 ? 4.802 -1.046 18.994 1.00 98.62 473 ILE A C 1
ATOM 3706 O O . ILE A 1 473 ? 3.594 -1.265 19.072 1.00 98.62 473 ILE A O 1
ATOM 3710 N N . ILE A 1 474 ? 5.622 -1.876 18.337 1.00 98.56 474 ILE A N 1
ATOM 3711 C CA . ILE A 1 474 ? 5.165 -3.056 17.582 1.00 98.56 474 ILE A CA 1
ATOM 3712 C C . ILE A 1 474 ? 4.348 -4.020 18.458 1.00 98.56 474 ILE A C 1
ATOM 3714 O O . ILE A 1 474 ? 3.372 -4.606 17.980 1.00 98.56 474 ILE A O 1
ATOM 3718 N N . HIS A 1 475 ? 4.734 -4.207 19.722 1.00 98.25 475 HIS A N 1
ATOM 3719 C CA . HIS A 1 475 ? 4.035 -5.085 20.665 1.00 98.25 475 HIS A CA 1
ATOM 3720 C C . HIS A 1 475 ? 2.666 -4.555 21.109 1.00 98.25 475 HIS A C 1
ATOM 3722 O O . HIS A 1 475 ? 1.826 -5.348 21.534 1.00 98.25 475 HIS A O 1
ATOM 3728 N N . ARG A 1 476 ? 2.429 -3.245 20.996 1.00 98.50 476 ARG A N 1
ATOM 3729 C CA . ARG A 1 476 ? 1.170 -2.580 21.364 1.00 98.50 476 ARG A CA 1
ATOM 3730 C C . ARG A 1 476 ? 0.188 -2.438 20.197 1.00 98.50 476 ARG A C 1
ATOM 3732 O O . ARG A 1 476 ? -0.947 -2.021 20.428 1.00 98.50 476 ARG A O 1
ATOM 3739 N N . LEU A 1 477 ? 0.600 -2.785 18.972 1.00 98.75 477 LEU A N 1
ATOM 3740 C CA . LEU A 1 477 ? -0.239 -2.653 17.780 1.00 98.75 477 LEU A CA 1
ATOM 3741 C C . LEU A 1 477 ? -1.484 -3.550 17.838 1.00 98.75 477 LEU A C 1
ATOM 3743 O O . LEU A 1 477 ? -1.391 -4.763 18.051 1.00 98.75 477 LEU A O 1
ATOM 3747 N N . VAL A 1 478 ? -2.639 -2.962 17.538 1.00 98.75 478 VAL A N 1
ATOM 3748 C CA . VAL A 1 478 ? -3.929 -3.636 17.373 1.00 98.75 478 VAL A CA 1
ATOM 3749 C C . VAL A 1 478 ? -4.515 -3.263 16.013 1.00 98.75 478 VAL A C 1
ATOM 3751 O O . VAL A 1 478 ? -4.545 -2.100 15.629 1.00 98.75 478 VAL A O 1
ATOM 3754 N N . ASP A 1 479 ? -4.987 -4.264 15.273 1.00 98.44 479 ASP A N 1
ATOM 3755 C CA . ASP A 1 479 ? -5.573 -4.059 13.948 1.00 98.44 479 ASP A CA 1
ATOM 3756 C C . ASP A 1 479 ? -7.053 -3.669 14.045 1.00 98.44 479 ASP A C 1
ATOM 3758 O O . ASP A 1 479 ? -7.901 -4.520 14.341 1.00 98.44 479 ASP A O 1
ATOM 3762 N N . LEU A 1 480 ? -7.374 -2.406 13.761 1.00 98.38 480 LEU A N 1
ATOM 3763 C CA . LEU A 1 480 ? -8.747 -1.899 13.747 1.00 98.38 480 LEU A CA 1
ATOM 3764 C C . LEU A 1 480 ? -9.547 -2.384 12.529 1.00 98.38 480 LEU A C 1
ATOM 3766 O O . LEU A 1 480 ? -10.773 -2.298 12.524 1.00 98.38 480 LEU A O 1
ATOM 3770 N N . GLN A 1 481 ? -8.900 -2.952 11.509 1.00 97.62 481 GLN A N 1
ATOM 3771 C CA . GLN A 1 481 ? -9.617 -3.526 10.372 1.00 97.62 481 GLN A CA 1
ATOM 3772 C C . GLN A 1 481 ? -10.329 -4.842 10.741 1.00 97.62 481 GLN A C 1
ATOM 3774 O O . GLN A 1 481 ? -11.286 -5.226 10.066 1.00 97.62 481 GLN A O 1
ATOM 3779 N N . LYS A 1 482 ? -9.918 -5.532 11.818 1.00 97.12 482 LYS A N 1
ATOM 3780 C CA . LYS A 1 482 ? -10.423 -6.869 12.195 1.00 97.12 482 LYS A CA 1
ATOM 3781 C C . LYS A 1 482 ? -11.953 -6.984 12.284 1.00 97.12 482 LYS A C 1
ATOM 3783 O O . LYS A 1 482 ? -12.485 -7.880 11.622 1.00 97.12 482 LYS A O 1
ATOM 3788 N N . PRO A 1 483 ? -12.689 -6.097 12.992 1.00 96.94 483 PRO A N 1
ATOM 3789 C CA . PRO A 1 483 ? -14.152 -6.179 13.059 1.00 96.94 483 PRO A CA 1
ATOM 3790 C C . PRO A 1 483 ? -14.829 -6.149 11.681 1.00 96.94 483 PRO A C 1
ATOM 3792 O O . PRO A 1 483 ? -15.878 -6.766 11.488 1.00 96.94 483 PRO A O 1
ATOM 3795 N N . PHE A 1 484 ? -14.205 -5.482 10.708 1.00 97.19 484 PHE A N 1
ATOM 3796 C CA . PHE A 1 484 ? -14.694 -5.365 9.335 1.00 97.19 484 PHE A CA 1
ATOM 3797 C C . PHE A 1 484 ? -14.165 -6.474 8.426 1.00 97.19 484 PHE A C 1
ATOM 3799 O O . PHE A 1 484 ? -14.851 -6.868 7.497 1.00 97.19 484 PHE A O 1
ATOM 3806 N N . ALA A 1 485 ? -12.976 -7.023 8.664 1.00 94.06 485 ALA A N 1
ATOM 3807 C CA . ALA A 1 485 ? -12.466 -8.156 7.891 1.00 94.06 485 ALA A CA 1
ATOM 3808 C C . ALA A 1 485 ? -13.271 -9.444 8.150 1.00 94.06 485 ALA A C 1
ATOM 3810 O O . ALA A 1 485 ? -13.412 -10.285 7.260 1.00 94.06 485 ALA A O 1
ATOM 3811 N N . GLU A 1 486 ? -13.819 -9.586 9.358 1.00 92.81 486 GLU A N 1
ATOM 3812 C CA . GLU A 1 486 ? -14.601 -10.750 9.800 1.00 92.81 486 GLU A CA 1
ATOM 3813 C C . GLU A 1 486 ? -16.124 -10.550 9.679 1.00 92.81 486 GLU A C 1
ATOM 3815 O O . GLU A 1 486 ? -16.908 -11.463 9.976 1.00 92.81 486 GLU A O 1
ATOM 3820 N N . PHE A 1 487 ? -16.548 -9.358 9.237 1.00 96.19 487 PHE A N 1
ATOM 3821 C CA . PHE A 1 487 ? -17.942 -8.897 9.261 1.00 96.19 487 PHE A CA 1
ATOM 3822 C C . PHE A 1 487 ? -18.601 -9.131 10.624 1.00 96.19 487 PHE A C 1
ATOM 3824 O O . PHE A 1 487 ? -19.736 -9.595 10.720 1.00 96.19 487 PHE A O 1
ATOM 3831 N N . SER A 1 488 ? -17.867 -8.821 11.693 1.00 95.94 488 SER A N 1
ATOM 3832 C CA . SER A 1 488 ? -18.456 -8.590 13.013 1.00 95.94 488 SER A CA 1
ATOM 3833 C C . SER A 1 488 ? -19.255 -7.290 13.014 1.00 95.94 488 SER A C 1
ATOM 3835 O O . SER A 1 488 ? -20.241 -7.187 13.733 1.00 95.94 488 SER A O 1
ATOM 3837 N N . VAL A 1 489 ? -18.876 -6.341 12.156 1.00 97.00 489 VAL A N 1
ATOM 3838 C CA . VAL A 1 489 ? -19.671 -5.171 11.784 1.00 97.00 489 VAL A CA 1
ATOM 3839 C C . VAL A 1 489 ? -19.637 -5.035 10.261 1.00 97.00 489 VAL A C 1
ATOM 3841 O O . VAL A 1 489 ? -18.557 -4.997 9.666 1.00 97.00 489 VAL A O 1
ATOM 3844 N N . TYR A 1 490 ? -20.804 -5.022 9.616 1.00 97.25 490 TYR A N 1
ATOM 3845 C CA . TYR A 1 490 ? -20.919 -4.876 8.164 1.00 97.25 490 TYR A CA 1
ATOM 3846 C C . TYR A 1 490 ? -22.191 -4.130 7.766 1.00 97.25 490 TYR A C 1
ATOM 3848 O O . TYR A 1 490 ? -23.298 -4.566 8.078 1.00 97.25 490 TYR A O 1
ATOM 3856 N N . HIS A 1 491 ? -22.038 -3.062 6.990 1.00 95.62 491 HIS A N 1
ATOM 3857 C CA . HIS A 1 491 ? -23.147 -2.339 6.369 1.00 95.62 491 HIS A CA 1
ATOM 3858 C C . HIS A 1 491 ? -23.247 -2.666 4.864 1.00 95.62 491 HIS A C 1
ATOM 3860 O O . HIS A 1 491 ? -22.205 -2.766 4.208 1.00 95.62 491 HIS A O 1
ATOM 3866 N N . PRO A 1 492 ? -24.450 -2.801 4.267 1.00 94.38 492 PRO A N 1
ATOM 3867 C CA . PRO A 1 492 ? -24.598 -3.100 2.834 1.00 94.38 492 PRO A CA 1
ATOM 3868 C C . PRO A 1 492 ? -23.873 -2.096 1.918 1.00 94.38 492 PRO A C 1
ATOM 3870 O O . PRO A 1 492 ? -23.237 -2.510 0.946 1.00 94.38 492 PRO A O 1
ATOM 3873 N N . ASP A 1 493 ? -23.849 -0.810 2.285 1.00 93.25 493 ASP A N 1
ATOM 3874 C CA . ASP A 1 493 ? -23.150 0.249 1.530 1.00 93.25 493 ASP A CA 1
ATOM 3875 C C . ASP A 1 493 ? -21.629 0.059 1.435 1.00 93.25 493 ASP A C 1
ATOM 3877 O O . ASP A 1 493 ? -20.996 0.587 0.519 1.00 93.25 493 ASP A O 1
ATOM 3881 N N . GLN A 1 494 ? -21.028 -0.773 2.297 1.00 93.94 494 GLN A N 1
ATOM 3882 C CA . GLN A 1 494 ? -19.630 -1.175 2.130 1.00 93.94 494 GLN A CA 1
ATOM 3883 C C . GLN A 1 494 ? -19.401 -1.928 0.811 1.00 93.94 494 GLN A C 1
ATOM 3885 O O . GLN A 1 494 ? -18.284 -1.948 0.289 1.00 93.94 494 GLN A O 1
ATOM 3890 N N . GLY A 1 495 ? -20.427 -2.593 0.264 1.00 91.44 495 GLY A N 1
ATOM 3891 C CA . GLY A 1 495 ? -20.345 -3.341 -0.991 1.00 91.44 495 GLY A CA 1
ATOM 3892 C C . GLY A 1 495 ? -19.192 -4.348 -1.008 1.00 91.44 495 GLY A C 1
ATOM 3893 O O . GLY A 1 495 ? -18.455 -4.414 -1.992 1.00 91.44 495 GLY A O 1
ATOM 3894 N N . GLY A 1 496 ? -18.984 -5.043 0.115 1.00 92.00 496 GLY A N 1
ATOM 3895 C CA . GLY A 1 496 ? -17.908 -6.019 0.316 1.00 92.00 496 GLY A CA 1
ATOM 3896 C C . GLY A 1 496 ? -16.500 -5.454 0.456 1.00 92.00 496 GLY A C 1
ATOM 3897 O O . GLY A 1 496 ? -15.551 -6.236 0.546 1.00 92.00 496 GLY A O 1
ATOM 3898 N N . LYS A 1 497 ? -16.328 -4.133 0.483 1.00 93.56 497 LYS A N 1
ATOM 3899 C CA . LYS A 1 497 ? -15.041 -3.495 0.766 1.00 93.56 497 LYS A CA 1
ATOM 3900 C C . LYS A 1 497 ? -14.874 -3.277 2.270 1.00 93.56 497 LYS A C 1
ATOM 3902 O O . LYS A 1 497 ? -15.843 -3.153 3.015 1.00 93.56 497 LYS A O 1
ATOM 3907 N N . ILE A 1 498 ? -13.616 -3.254 2.695 1.00 95.62 498 ILE A N 1
ATOM 3908 C CA . ILE A 1 498 ? -13.210 -3.104 4.100 1.00 95.62 498 ILE A CA 1
ATOM 3909 C C . ILE A 1 498 ? -12.088 -2.073 4.255 1.00 95.62 498 ILE A C 1
ATOM 3911 O O . ILE A 1 498 ? -11.362 -2.118 5.233 1.00 95.62 498 ILE A O 1
ATOM 3915 N N . SER A 1 499 ? -11.867 -1.211 3.257 1.00 94.00 499 SER A N 1
ATOM 3916 C CA . SER A 1 499 ? -10.889 -0.128 3.387 1.00 94.00 499 SER A CA 1
ATOM 3917 C C . SER A 1 499 ? -11.451 0.979 4.273 1.00 94.00 499 SER A C 1
ATOM 3919 O O . SER A 1 499 ? -12.666 1.197 4.269 1.00 94.00 499 SER A O 1
ATOM 3921 N N . LEU A 1 500 ? -10.577 1.723 4.956 1.00 94.12 500 LEU A N 1
ATOM 3922 C CA . LEU A 1 500 ? -10.979 2.842 5.809 1.00 94.12 500 LEU A CA 1
ATOM 3923 C C . LEU A 1 500 ? -11.805 3.867 5.020 1.00 94.12 500 LEU A C 1
ATOM 3925 O O . LEU A 1 500 ? -12.926 4.171 5.416 1.00 94.12 500 LEU A O 1
ATOM 3929 N N . LYS A 1 501 ? -11.349 4.223 3.809 1.00 90.88 501 LYS A N 1
ATOM 3930 C CA . LYS A 1 501 ? -12.072 5.088 2.858 1.00 90.88 501 LYS A CA 1
ATOM 3931 C C . LYS A 1 501 ? -13.497 4.641 2.518 1.00 90.88 501 LYS A C 1
ATOM 3933 O O . LYS A 1 501 ? -14.321 5.457 2.125 1.00 90.88 501 LYS A O 1
ATOM 3938 N N . THR A 1 502 ? -13.802 3.350 2.655 1.00 92.44 502 THR A N 1
ATOM 3939 C CA . THR A 1 502 ? -15.176 2.850 2.497 1.00 92.44 502 THR A CA 1
ATOM 3940 C C . THR A 1 502 ? -15.915 2.818 3.834 1.00 92.44 502 THR A C 1
ATOM 3942 O O . THR A 1 502 ? -17.064 3.233 3.914 1.00 92.44 502 THR A O 1
ATOM 3945 N N . VAL A 1 503 ? -15.288 2.278 4.878 1.00 94.88 503 VAL A N 1
ATOM 3946 C CA . VAL A 1 503 ? -15.953 1.971 6.151 1.00 94.88 503 VAL A CA 1
ATOM 3947 C C . VAL A 1 503 ? -16.235 3.232 6.966 1.00 94.88 503 VAL A C 1
ATOM 3949 O O . VAL A 1 503 ? -17.318 3.351 7.536 1.00 94.88 503 VAL A O 1
ATOM 3952 N N . LEU A 1 504 ? -15.292 4.174 7.002 1.00 93.69 504 LEU A N 1
ATOM 3953 C CA . LEU A 1 504 ? -15.394 5.408 7.775 1.00 93.69 504 LEU A CA 1
ATOM 3954 C C . LEU A 1 504 ? -16.669 6.207 7.436 1.00 93.69 504 LEU A C 1
ATOM 3956 O O . LEU A 1 504 ? -17.516 6.333 8.324 1.00 93.69 504 LEU A O 1
ATOM 3960 N N . PRO A 1 505 ? -16.904 6.643 6.179 1.00 92.75 505 PRO A N 1
ATOM 3961 C CA . PRO A 1 505 ? -18.099 7.424 5.849 1.00 92.75 505 PRO A CA 1
ATOM 3962 C C . PRO A 1 505 ? -19.397 6.655 6.081 1.00 92.75 505 PRO A C 1
ATOM 3964 O O . PRO A 1 505 ? -20.390 7.241 6.511 1.00 92.75 505 PRO A O 1
ATOM 3967 N N . VAL A 1 506 ? -19.384 5.339 5.863 1.00 92.69 506 VAL A N 1
ATOM 3968 C CA . VAL A 1 506 ? -20.564 4.490 6.050 1.00 92.69 506 VAL A CA 1
ATOM 3969 C C . VAL A 1 506 ? -20.978 4.407 7.523 1.00 92.69 506 VAL A C 1
ATOM 3971 O O . VAL A 1 506 ? -22.170 4.419 7.822 1.00 92.69 506 VAL A O 1
ATOM 3974 N N . LEU A 1 507 ? -20.026 4.345 8.459 1.00 90.31 507 LEU A N 1
ATOM 3975 C CA . LEU A 1 507 ? -20.337 4.112 9.875 1.00 90.31 507 LEU A CA 1
ATOM 3976 C C . LEU A 1 507 ? -20.348 5.369 10.742 1.00 90.31 507 LEU A C 1
ATOM 3978 O O . LEU A 1 507 ? -20.963 5.337 11.813 1.00 90.31 507 LEU A O 1
ATOM 3982 N N . THR A 1 508 ? -19.685 6.443 10.312 1.00 87.75 508 THR A N 1
ATOM 3983 C CA . THR A 1 508 ? -19.503 7.656 11.122 1.00 87.75 508 THR A CA 1
ATOM 3984 C C . THR A 1 508 ? -20.069 8.916 10.467 1.00 87.75 508 THR A C 1
ATOM 3986 O O . THR A 1 508 ? -20.237 9.915 11.157 1.00 87.75 508 THR A O 1
ATOM 3989 N N . ARG A 1 509 ? -20.393 8.880 9.163 1.00 80.06 509 ARG A N 1
ATOM 3990 C CA . ARG A 1 509 ? -20.702 10.056 8.323 1.00 80.06 509 ARG A CA 1
ATOM 3991 C C . ARG A 1 509 ? -19.558 11.074 8.201 1.00 80.06 509 ARG A C 1
ATOM 3993 O O . ARG A 1 509 ? -19.759 12.111 7.579 1.00 80.06 509 ARG A O 1
ATOM 4000 N N . HIS A 1 510 ? -18.373 10.776 8.735 1.00 78.81 510 HIS A N 1
ATOM 4001 C CA . HIS A 1 510 ? -17.156 11.522 8.432 1.00 78.81 510 HIS A CA 1
ATOM 4002 C C . HIS A 1 510 ? -16.565 10.990 7.127 1.00 78.81 510 HIS A C 1
ATOM 4004 O O . HIS A 1 510 ? -16.404 9.782 6.957 1.00 78.81 510 HIS A O 1
ATOM 4010 N N . GLY A 1 511 ? -16.299 11.888 6.188 1.00 72.62 511 GLY A N 1
ATOM 4011 C CA . GLY A 1 511 ? -15.745 11.562 4.880 1.00 72.62 511 GLY A CA 1
ATOM 4012 C C . GLY A 1 511 ? -14.362 12.161 4.681 1.00 72.62 511 GLY A C 1
ATOM 4013 O O . GLY A 1 511 ? -13.810 12.794 5.574 1.00 72.62 511 GLY A O 1
ATOM 4014 N N . TYR A 1 512 ? -13.842 11.955 3.479 1.00 73.94 512 TYR A N 1
ATOM 4015 C CA . TYR A 1 512 ? -12.646 12.622 2.981 1.00 73.94 512 TYR A CA 1
ATOM 4016 C C . TYR A 1 512 ? -13.104 13.841 2.185 1.00 73.94 512 TYR A C 1
ATOM 4018 O O . TYR A 1 512 ? -14.107 13.745 1.470 1.00 73.94 512 TYR A O 1
ATOM 4026 N N . GLU A 1 513 ? -12.398 14.958 2.312 1.00 68.81 513 GLU A N 1
ATOM 4027 C CA . GLU A 1 513 ? -12.610 16.124 1.453 1.00 68.81 513 GLU A CA 1
ATOM 4028 C C . GLU A 1 513 ? -12.031 15.869 0.048 1.00 68.81 513 GLU A C 1
ATOM 4030 O O . GLU A 1 513 ? -11.182 14.992 -0.145 1.00 68.81 513 GLU A O 1
ATOM 4035 N N . ASP A 1 514 ? -12.520 16.609 -0.951 1.00 62.44 514 ASP A N 1
ATOM 4036 C CA . ASP A 1 514 ? -12.034 16.531 -2.336 1.00 62.44 514 ASP A CA 1
ATOM 4037 C C . ASP A 1 514 ? -10.722 17.329 -2.501 1.00 62.44 514 ASP A C 1
ATOM 4039 O O . ASP A 1 514 ? -10.664 18.342 -3.202 1.00 62.44 514 ASP A O 1
ATOM 4043 N N . ASP A 1 515 ? -9.655 16.862 -1.851 1.00 73.69 515 ASP A N 1
ATOM 4044 C CA . ASP A 1 515 ? -8.301 17.411 -1.984 1.00 73.69 515 ASP A CA 1
ATOM 4045 C C . ASP A 1 515 ? -7.512 16.773 -3.138 1.00 73.69 515 ASP A C 1
ATOM 4047 O O . ASP A 1 515 ? -7.841 15.700 -3.654 1.00 73.69 515 ASP A O 1
ATOM 4051 N N . LYS A 1 516 ? -6.421 17.432 -3.562 1.00 79.06 516 LYS A N 1
ATOM 4052 C CA . LYS A 1 516 ? -5.512 16.886 -4.590 1.00 79.06 516 LYS A CA 1
ATOM 4053 C C . LYS A 1 516 ? -4.790 15.626 -4.109 1.00 79.06 516 LYS A C 1
ATOM 4055 O O . LYS A 1 516 ? -4.535 14.742 -4.925 1.00 79.06 516 LYS A O 1
ATOM 4060 N N . VAL A 1 517 ? -4.486 15.539 -2.813 1.00 81.88 517 VAL A N 1
ATOM 4061 C CA . VAL A 1 517 ? -3.995 14.317 -2.167 1.00 81.88 517 VAL A CA 1
ATOM 4062 C C . VAL A 1 517 ? -5.195 13.571 -1.595 1.00 81.88 517 VAL A C 1
ATOM 4064 O O . VAL A 1 517 ? -5.676 13.874 -0.511 1.00 81.88 517 VAL A O 1
ATOM 4067 N N . SER A 1 518 ? -5.699 12.591 -2.344 1.00 84.50 518 SER A N 1
ATOM 4068 C CA . SER A 1 518 ? -6.928 11.865 -1.983 1.00 84.50 518 SER A CA 1
ATOM 4069 C C . SER A 1 518 ? -6.690 10.383 -1.672 1.00 84.50 518 SER A C 1
ATOM 4071 O O . SER A 1 518 ? -7.632 9.620 -1.403 1.00 84.50 518 SER A O 1
ATOM 4073 N N . SER A 1 519 ? -5.435 9.949 -1.785 1.00 86.50 519 SER A N 1
ATOM 4074 C CA . SER A 1 519 ? -4.987 8.580 -1.583 1.00 86.50 519 SER A CA 1
ATOM 4075 C C . SER A 1 519 ? -3.495 8.529 -1.256 1.00 86.50 519 SER A C 1
ATOM 4077 O O . SER A 1 519 ? -2.725 9.359 -1.741 1.00 86.50 519 SER A O 1
ATOM 4079 N N . GLY A 1 520 ? -3.059 7.466 -0.576 1.00 85.81 520 GLY A N 1
ATOM 4080 C CA . GLY A 1 520 ? -1.627 7.197 -0.380 1.00 85.81 520 GLY A CA 1
ATOM 4081 C C . GLY A 1 520 ? -0.829 7.058 -1.691 1.00 85.81 520 GLY A C 1
ATOM 4082 O O . GLY A 1 520 ? 0.380 7.260 -1.719 1.00 85.81 520 GLY A O 1
ATOM 4083 N N . SER A 1 521 ? -1.484 6.768 -2.828 1.00 86.62 521 SER A N 1
ATOM 4084 C CA . SER A 1 521 ? -0.814 6.814 -4.139 1.00 86.62 521 SER A CA 1
ATOM 4085 C C . SER A 1 521 ? -0.508 8.245 -4.585 1.00 86.62 521 SER A C 1
ATOM 4087 O O . SER A 1 521 ? 0.565 8.476 -5.135 1.00 86.62 521 SER A O 1
ATOM 4089 N N . ASP A 1 522 ? -1.406 9.199 -4.332 1.00 88.75 522 ASP A N 1
ATOM 4090 C CA . ASP A 1 522 ? -1.192 10.617 -4.652 1.00 88.75 522 ASP A CA 1
ATOM 4091 C C . ASP A 1 522 ? -0.109 11.220 -3.746 1.00 88.75 522 ASP A C 1
ATOM 4093 O O . ASP A 1 522 ? 0.754 11.964 -4.222 1.00 88.75 522 ASP A O 1
ATOM 4097 N N . ALA A 1 523 ? -0.118 10.846 -2.460 1.00 91.94 523 ALA A N 1
ATOM 4098 C CA . ALA A 1 523 ? 0.902 11.205 -1.478 1.00 91.94 523 ALA A CA 1
ATOM 4099 C C . ALA A 1 523 ? 2.285 10.698 -1.909 1.00 91.94 523 ALA A C 1
ATOM 4101 O O . ALA A 1 523 ? 3.225 11.476 -2.073 1.00 91.94 523 ALA A O 1
ATOM 4102 N N . PHE A 1 524 ? 2.389 9.400 -2.196 1.00 91.81 524 PHE A N 1
ATOM 4103 C CA . PHE A 1 524 ? 3.612 8.790 -2.701 1.00 91.81 524 PHE A CA 1
ATOM 4104 C C . PHE A 1 524 ? 4.114 9.453 -3.992 1.00 91.81 524 PHE A C 1
ATOM 4106 O O . PHE A 1 524 ? 5.282 9.833 -4.074 1.00 91.81 524 PHE A O 1
ATOM 4113 N N . ILE A 1 525 ? 3.255 9.593 -5.007 1.00 88.88 525 ILE A N 1
ATOM 4114 C CA . ILE A 1 525 ? 3.646 10.137 -6.316 1.00 88.88 525 ILE A CA 1
ATOM 4115 C C . ILE A 1 525 ? 4.104 11.594 -6.187 1.00 88.88 525 ILE A C 1
ATOM 4117 O O . ILE A 1 525 ? 5.106 11.970 -6.794 1.00 88.88 525 ILE A O 1
ATOM 4121 N N . GLY A 1 526 ? 3.410 12.405 -5.385 1.00 91.88 526 GLY A N 1
ATOM 4122 C CA . GLY A 1 526 ? 3.812 13.786 -5.135 1.00 91.88 526 GLY A CA 1
ATOM 4123 C C . GLY A 1 526 ? 5.172 13.858 -4.444 1.00 91.88 526 GLY A C 1
ATOM 4124 O O . GLY A 1 526 ? 6.083 14.522 -4.938 1.00 91.88 526 GLY A O 1
ATOM 4125 N N . TYR A 1 527 ? 5.364 13.077 -3.378 1.00 94.38 527 TYR A N 1
ATOM 4126 C CA . TYR A 1 527 ? 6.649 13.000 -2.683 1.00 94.38 527 TYR A CA 1
ATOM 4127 C C . TYR A 1 527 ? 7.778 12.567 -3.625 1.00 94.38 527 TYR A C 1
ATOM 4129 O O . TYR A 1 527 ? 8.859 13.157 -3.645 1.00 94.38 527 TYR A O 1
ATOM 4137 N N . TYR A 1 528 ? 7.503 11.584 -4.481 1.00 90.56 528 TYR A N 1
ATOM 4138 C CA . TYR A 1 528 ? 8.432 11.113 -5.496 1.00 90.56 528 TYR A CA 1
ATOM 4139 C C . TYR A 1 528 ? 8.843 12.222 -6.483 1.00 90.56 528 TYR A C 1
ATOM 4141 O O . TYR A 1 528 ? 10.026 12.350 -6.800 1.00 90.56 528 TYR A O 1
ATOM 4149 N N . TYR A 1 529 ? 7.911 13.066 -6.943 1.00 90.50 529 TYR A N 1
ATOM 4150 C CA . TYR A 1 529 ? 8.239 14.191 -7.830 1.00 90.50 529 TYR A CA 1
ATOM 4151 C C . TYR A 1 529 ? 9.138 15.244 -7.183 1.00 90.50 529 TYR A C 1
ATOM 4153 O O . TYR A 1 529 ? 9.918 15.878 -7.899 1.00 90.50 529 TYR A O 1
ATOM 4161 N N . LEU A 1 530 ? 9.045 15.412 -5.863 1.00 92.94 530 LEU A N 1
ATOM 4162 C CA . LEU A 1 530 ? 9.921 16.294 -5.091 1.00 92.94 530 LEU A CA 1
ATOM 4163 C C . LEU A 1 530 ? 11.291 15.665 -4.825 1.00 92.94 530 LEU A C 1
ATOM 4165 O O . LEU A 1 530 ? 12.291 16.376 -4.815 1.00 92.94 530 LEU A O 1
ATOM 4169 N N . MET A 1 531 ? 11.365 14.341 -4.657 1.00 90.94 531 MET A N 1
ATOM 4170 C CA . MET A 1 531 ? 12.645 13.628 -4.568 1.00 90.94 531 MET A CA 1
ATOM 4171 C C . MET A 1 531 ? 13.432 13.650 -5.884 1.00 90.94 531 MET A C 1
ATOM 4173 O O . MET A 1 531 ? 14.662 13.559 -5.860 1.00 90.94 531 MET A O 1
ATOM 4177 N N . HIS A 1 532 ? 12.728 13.739 -7.014 1.00 86.06 532 HIS A N 1
ATOM 4178 C CA . HIS A 1 532 ? 13.297 13.666 -8.358 1.00 86.06 532 HIS A CA 1
ATOM 4179 C C . HIS A 1 532 ? 12.958 14.893 -9.216 1.00 86.06 532 HIS A C 1
ATOM 4181 O O . HIS A 1 532 ? 12.251 14.770 -10.229 1.00 86.06 532 HIS A O 1
ATOM 4187 N N . PRO A 1 533 ? 13.430 16.096 -8.839 1.00 86.12 533 PRO A N 1
ATOM 4188 C CA . PRO A 1 533 ? 13.201 17.303 -9.628 1.00 86.12 533 PRO A CA 1
ATOM 4189 C C . PRO A 1 533 ? 13.867 17.231 -11.010 1.00 86.12 533 PRO A C 1
ATOM 4191 O O . PRO A 1 533 ? 13.381 17.852 -11.952 1.00 86.12 533 PRO A O 1
ATOM 4194 N N . GLU A 1 534 ? 14.932 16.437 -11.156 1.00 80.62 534 GLU A N 1
ATOM 4195 C CA . GLU A 1 534 ? 15.667 16.230 -12.406 1.00 80.62 534 GLU A CA 1
ATOM 4196 C C . GLU A 1 534 ? 14.885 15.432 -13.452 1.00 80.62 534 GLU A C 1
ATOM 4198 O O . GLU A 1 534 ? 15.219 15.477 -14.636 1.00 80.62 534 GLU A O 1
ATOM 4203 N N . LEU A 1 535 ? 13.856 14.683 -13.038 1.00 75.25 535 LEU A N 1
ATOM 4204 C CA . LEU A 1 535 ? 13.100 13.866 -13.972 1.00 75.25 535 LEU A CA 1
ATOM 4205 C C . LEU A 1 535 ? 12.201 14.741 -14.863 1.00 75.25 535 LEU A C 1
ATOM 4207 O O . LEU A 1 535 ? 11.370 15.504 -14.346 1.00 75.25 535 LEU A O 1
ATOM 4211 N N . PRO A 1 536 ? 12.302 14.602 -16.197 1.00 69.69 536 PRO A N 1
ATOM 4212 C CA . PRO A 1 536 ? 11.442 15.310 -17.133 1.00 69.69 536 PRO A CA 1
ATOM 4213 C C . PRO A 1 536 ? 10.020 14.751 -17.047 1.00 69.69 536 PRO A C 1
ATOM 4215 O O . PRO A 1 536 ? 9.764 13.594 -17.379 1.00 69.69 536 PRO A O 1
ATOM 4218 N N . VAL A 1 537 ? 9.086 15.585 -16.597 1.00 71.31 537 VAL A N 1
ATOM 4219 C CA . VAL A 1 537 ? 7.657 15.259 -16.573 1.00 71.31 537 VAL A CA 1
ATOM 4220 C C . VAL A 1 537 ? 6.928 16.334 -17.372 1.00 71.31 537 VAL A C 1
ATOM 4222 O O . VAL A 1 537 ? 6.630 17.394 -16.819 1.00 71.31 537 VAL A O 1
ATOM 4225 N N . PRO A 1 538 ? 6.700 16.118 -18.682 1.00 67.19 538 PRO A N 1
ATOM 4226 C CA . PRO A 1 538 ? 5.887 17.019 -19.485 1.00 67.19 538 PRO A CA 1
ATOM 4227 C C . PRO A 1 538 ? 4.515 17.235 -18.844 1.00 67.19 538 PRO A C 1
ATOM 4229 O O . PRO A 1 538 ? 3.896 16.291 -18.356 1.00 67.19 538 PRO A O 1
ATOM 4232 N N . GLU A 1 539 ? 4.005 18.464 -18.896 1.00 66.31 539 GLU A N 1
ATOM 4233 C CA . GLU A 1 539 ? 2.692 18.804 -18.329 1.00 66.31 539 GLU A CA 1
ATOM 4234 C C . GLU A 1 539 ? 1.562 17.942 -18.915 1.00 66.31 539 GLU A C 1
ATOM 4236 O O . GLU A 1 539 ? 0.640 17.545 -18.207 1.00 66.31 539 GLU A O 1
ATOM 4241 N N . SER A 1 540 ? 1.680 17.567 -20.191 1.00 66.38 540 SER A N 1
ATOM 4242 C CA . SER A 1 540 ? 0.735 16.682 -20.879 1.00 66.38 540 SER A CA 1
ATOM 4243 C C . SER A 1 540 ? 0.679 15.259 -20.312 1.00 66.38 540 SER A C 1
ATOM 4245 O O . SER A 1 540 ? -0.286 14.538 -20.563 1.00 66.38 540 SER A O 1
ATOM 4247 N N . TRP A 1 541 ? 1.697 14.823 -19.569 1.00 68.44 541 TRP A N 1
ATOM 4248 C CA . TRP A 1 541 ? 1.759 13.476 -19.005 1.00 68.44 541 TRP A CA 1
ATOM 4249 C C . TRP A 1 541 ? 1.073 13.366 -17.659 1.00 68.44 541 TRP A C 1
ATOM 4251 O O . TRP A 1 541 ? 0.445 12.339 -17.367 1.00 68.44 541 TRP A O 1
ATOM 4261 N N . ASP A 1 542 ? 1.300 14.384 -16.831 1.00 76.88 542 ASP A N 1
ATOM 4262 C CA . ASP A 1 542 ? 0.833 14.438 -15.460 1.00 76.88 542 ASP A CA 1
ATOM 4263 C C . ASP A 1 542 ? 0.853 15.878 -14.915 1.00 76.88 542 ASP A C 1
ATOM 4265 O O . ASP A 1 542 ? 1.863 16.327 -14.361 1.00 76.88 542 ASP A O 1
ATOM 4269 N N . PRO A 1 543 ? -0.268 16.611 -15.028 1.00 82.81 543 PRO A N 1
ATOM 4270 C CA . PRO A 1 543 ? -0.396 17.953 -14.461 1.00 82.81 543 PRO A CA 1
ATOM 4271 C C . PRO A 1 543 ? -0.140 18.002 -12.946 1.00 82.81 543 PRO A C 1
ATOM 4273 O O . PRO A 1 543 ? 0.212 19.055 -12.412 1.00 82.81 543 PRO A O 1
ATOM 4276 N N . TYR A 1 544 ? -0.282 16.872 -12.240 1.00 86.44 544 TYR A N 1
ATOM 4277 C CA . TYR A 1 544 ? -0.018 16.785 -10.805 1.00 86.44 544 TYR A CA 1
ATOM 4278 C C . TYR A 1 544 ? 1.462 17.021 -10.475 1.00 86.44 544 TYR A C 1
ATOM 4280 O O . TYR A 1 544 ? 1.772 17.637 -9.460 1.00 86.44 544 TYR A O 1
ATOM 4288 N N . ALA A 1 545 ? 2.387 16.625 -11.356 1.00 85.94 545 ALA A N 1
ATOM 4289 C CA . ALA A 1 545 ? 3.816 16.858 -11.148 1.00 85.94 545 ALA A CA 1
ATOM 4290 C C . ALA A 1 545 ? 4.160 18.351 -11.093 1.00 85.94 545 ALA A C 1
ATOM 4292 O O . ALA A 1 545 ? 4.949 18.777 -10.250 1.00 85.94 545 ALA A O 1
ATOM 4293 N N . ARG A 1 546 ? 3.544 19.149 -11.973 1.00 85.25 546 ARG A N 1
ATOM 4294 C CA . ARG A 1 546 ? 3.695 20.607 -11.991 1.00 85.25 546 ARG A CA 1
ATOM 4295 C C . ARG A 1 546 ? 3.160 21.220 -10.702 1.00 85.25 546 ARG A C 1
ATOM 4297 O O . ARG A 1 546 ? 3.890 21.940 -10.033 1.00 85.25 546 ARG A O 1
ATOM 4304 N N . TYR A 1 547 ? 1.928 20.862 -10.341 1.00 90.25 547 TYR A N 1
ATOM 4305 C CA . TYR A 1 547 ? 1.277 21.304 -9.110 1.00 90.25 547 TYR A CA 1
ATOM 4306 C C . TYR A 1 547 ? 2.168 21.096 -7.874 1.00 90.25 547 TYR A C 1
ATOM 4308 O O . TYR A 1 547 ? 2.408 22.031 -7.114 1.00 90.25 547 TYR A O 1
ATOM 4316 N N . VAL A 1 548 ? 2.711 19.887 -7.718 1.00 91.62 548 VAL A N 1
ATOM 4317 C CA . VAL A 1 548 ? 3.561 19.537 -6.576 1.00 91.62 548 VAL A CA 1
ATOM 4318 C C . VAL A 1 548 ? 4.884 20.311 -6.582 1.00 91.62 548 VAL A C 1
ATOM 4320 O O . VAL A 1 548 ? 5.343 20.745 -5.530 1.00 91.62 548 VAL A O 1
ATOM 4323 N N . ARG A 1 549 ? 5.508 20.502 -7.752 1.00 89.94 549 ARG A N 1
ATOM 4324 C CA . ARG A 1 549 ? 6.806 21.190 -7.877 1.00 89.94 549 ARG A CA 1
ATOM 4325 C C . ARG A 1 549 ? 6.709 22.709 -7.718 1.00 89.94 549 ARG A C 1
ATOM 4327 O O . ARG A 1 549 ? 7.655 23.310 -7.221 1.00 89.94 549 ARG A O 1
ATOM 4334 N N . GLU A 1 550 ? 5.607 23.323 -8.148 1.00 91.50 550 GLU A N 1
ATOM 4335 C CA . GLU A 1 550 ? 5.391 24.774 -8.041 1.00 91.50 550 GLU A CA 1
ATOM 4336 C C . GLU A 1 550 ? 5.087 25.212 -6.601 1.00 91.50 550 GLU A C 1
ATOM 4338 O O . GLU A 1 550 ? 5.550 26.272 -6.182 1.00 91.50 550 GLU A O 1
ATOM 4343 N N . ASP A 1 551 ? 4.361 24.396 -5.829 1.00 93.88 551 ASP A N 1
ATOM 4344 C CA . ASP A 1 551 ? 4.074 24.671 -4.415 1.00 93.88 551 ASP A CA 1
ATOM 4345 C C . ASP A 1 551 ? 4.234 23.416 -3.529 1.00 93.88 551 ASP A C 1
ATOM 4347 O O . ASP A 1 551 ? 3.247 22.824 -3.071 1.00 93.88 551 ASP A O 1
ATOM 4351 N N . PRO A 1 552 ? 5.485 23.017 -3.216 1.00 94.88 552 PRO A N 1
ATOM 4352 C CA . PRO A 1 552 ? 5.747 21.873 -2.343 1.00 94.88 552 PRO A CA 1
ATOM 4353 C C . PRO A 1 552 ? 5.137 22.041 -0.947 1.00 94.88 552 PRO A C 1
ATOM 4355 O O . PRO A 1 552 ? 4.717 21.070 -0.325 1.00 94.88 552 PRO A O 1
ATOM 4358 N N . ARG A 1 553 ? 5.047 23.282 -0.446 1.00 95.62 553 ARG A N 1
ATOM 4359 C CA . ARG A 1 553 ? 4.496 23.580 0.885 1.00 95.62 553 ARG A CA 1
ATOM 4360 C C . ARG A 1 553 ? 3.007 23.285 0.950 1.00 95.62 553 ARG A C 1
ATOM 4362 O O . ARG A 1 553 ? 2.532 22.815 1.982 1.00 95.62 553 ARG A O 1
ATOM 4369 N N . ARG A 1 554 ? 2.266 23.568 -0.119 1.00 94.88 554 ARG A N 1
ATOM 4370 C CA . ARG A 1 554 ? 0.862 23.177 -0.222 1.00 94.88 554 ARG A CA 1
ATOM 4371 C C . ARG A 1 554 ? 0.706 21.667 -0.300 1.00 94.88 554 ARG A C 1
ATOM 4373 O O . ARG A 1 554 ? -0.100 21.138 0.458 1.00 94.88 554 ARG A O 1
ATOM 4380 N N . PHE A 1 555 ? 1.510 20.990 -1.118 1.00 95.31 555 PHE A N 1
ATOM 4381 C CA . PHE A 1 555 ? 1.516 19.527 -1.160 1.00 95.31 555 PHE A CA 1
ATOM 4382 C C . PHE A 1 555 ? 1.756 18.917 0.233 1.00 95.31 555 PHE A C 1
ATOM 4384 O O . PHE A 1 555 ? 1.008 18.029 0.633 1.00 95.31 555 PHE A O 1
ATOM 4391 N N . TYR A 1 556 ? 2.724 19.430 1.006 1.00 96.12 556 TYR A N 1
ATOM 4392 C CA . TYR A 1 556 ? 2.985 18.950 2.369 1.00 96.12 556 TYR A CA 1
ATOM 4393 C C . TYR A 1 556 ? 1.778 19.102 3.300 1.00 96.12 556 TYR A C 1
ATOM 4395 O O . TYR A 1 556 ? 1.424 18.152 3.988 1.00 96.12 556 TYR A O 1
ATOM 4403 N N . ARG A 1 557 ? 1.091 20.251 3.275 1.00 95.25 557 ARG A N 1
ATOM 4404 C CA . ARG A 1 557 ? -0.123 20.442 4.088 1.00 95.25 557 ARG A CA 1
ATOM 4405 C C . ARG A 1 557 ? -1.241 19.474 3.703 1.00 95.25 557 ARG A C 1
ATOM 4407 O O . ARG A 1 557 ? -1.941 18.980 4.579 1.00 95.25 557 ARG A O 1
ATOM 4414 N N . GLU A 1 558 ? -1.413 19.210 2.410 1.00 95.00 558 GLU A N 1
ATOM 4415 C CA . GLU A 1 558 ? -2.451 18.299 1.916 1.00 95.00 558 GLU A CA 1
ATOM 4416 C C . GLU A 1 558 ? -2.137 16.835 2.260 1.00 95.00 558 GLU A C 1
ATOM 4418 O O . GLU A 1 558 ? -3.033 16.111 2.683 1.00 95.00 558 GLU A O 1
ATOM 4423 N N . VAL A 1 559 ? -0.874 16.394 2.169 1.00 95.69 559 VAL A N 1
ATOM 4424 C CA . VAL A 1 559 ? -0.495 15.032 2.596 1.00 95.69 559 VAL A CA 1
ATOM 4425 C C . VAL A 1 559 ? -0.560 14.858 4.116 1.00 95.69 559 VAL A C 1
ATOM 4427 O O . VAL A 1 559 ? -1.006 13.813 4.584 1.00 95.69 559 VAL A O 1
ATOM 4430 N N . GLU A 1 560 ? -0.199 15.882 4.895 1.00 95.81 560 GLU A N 1
ATOM 4431 C CA . GLU A 1 560 ? -0.397 15.883 6.350 1.00 95.81 560 GLU A CA 1
ATOM 4432 C C . GLU A 1 560 ? -1.882 15.807 6.715 1.00 95.81 560 GLU A C 1
ATOM 4434 O O . GLU A 1 560 ? -2.258 15.003 7.563 1.00 95.81 560 GLU A O 1
ATOM 4439 N N . SER A 1 561 ? -2.738 16.582 6.043 1.00 94.31 561 SER A N 1
ATOM 4440 C CA . SER A 1 561 ? -4.188 16.559 6.265 1.00 94.31 561 SER A CA 1
ATOM 4441 C C . SER A 1 561 ? -4.823 15.219 5.877 1.00 94.31 561 SER A C 1
ATOM 4443 O O . SER A 1 561 ? -5.679 14.704 6.605 1.00 94.31 561 SER A O 1
ATOM 4445 N N . TYR A 1 562 ? -4.370 14.617 4.774 1.00 94.12 562 TYR A N 1
ATOM 4446 C CA . TYR A 1 562 ? -4.782 13.279 4.356 1.00 94.12 562 TYR A CA 1
ATOM 4447 C C . TYR A 1 562 ? -4.418 12.224 5.415 1.00 94.12 562 TYR A C 1
ATOM 4449 O O . TYR A 1 562 ? -5.295 11.490 5.875 1.00 94.12 562 TYR A O 1
ATOM 4457 N N . CYS A 1 563 ? -3.158 12.201 5.864 1.00 96.00 563 CYS A N 1
ATOM 4458 C CA . CYS A 1 563 ? -2.677 11.254 6.877 1.00 96.00 563 CYS A CA 1
ATOM 4459 C C . CYS A 1 563 ? -3.354 11.478 8.243 1.00 96.00 563 CYS A C 1
ATOM 4461 O O . CYS A 1 563 ? -3.723 10.525 8.936 1.00 96.00 563 CYS A O 1
ATOM 4463 N N . ASP A 1 564 ? -3.607 12.736 8.620 1.00 94.56 564 ASP A N 1
ATOM 4464 C CA . ASP A 1 564 ? -4.411 13.068 9.798 1.00 94.56 564 ASP A CA 1
ATOM 4465 C C . ASP A 1 564 ? -5.822 12.486 9.673 1.00 94.56 564 ASP A C 1
ATOM 4467 O O . ASP A 1 564 ? -6.301 11.867 10.620 1.00 94.56 564 ASP A O 1
ATOM 4471 N N . THR A 1 565 ? -6.468 12.625 8.511 1.00 93.25 565 THR A N 1
ATOM 4472 C CA . THR A 1 565 ? -7.821 12.104 8.250 1.00 93.25 565 THR A CA 1
ATOM 4473 C C . THR A 1 565 ? -7.904 10.592 8.392 1.00 93.25 565 THR A C 1
ATOM 4475 O O . THR A 1 565 ? -8.825 10.094 9.050 1.00 93.25 565 THR A O 1
ATOM 4478 N N . ASP A 1 566 ? -6.924 9.859 7.865 1.00 94.12 566 ASP A N 1
ATOM 4479 C CA . ASP A 1 566 ? -6.819 8.416 8.090 1.00 94.12 566 ASP A CA 1
ATOM 4480 C C . ASP A 1 566 ? -6.607 8.104 9.587 1.00 94.12 566 ASP A C 1
ATOM 4482 O O . ASP A 1 566 ? -7.276 7.229 10.150 1.00 94.12 566 ASP A O 1
ATOM 4486 N N . THR A 1 567 ? -5.779 8.885 10.285 1.00 96.06 567 THR A N 1
ATOM 4487 C CA . THR A 1 567 ? -5.449 8.651 11.699 1.00 96.06 567 THR A CA 1
ATOM 4488 C C . THR A 1 567 ? -6.602 8.950 12.659 1.00 96.06 567 THR A C 1
ATOM 4490 O O . THR A 1 567 ? -7.027 8.072 13.415 1.00 96.06 567 THR A O 1
ATOM 4493 N N . TYR A 1 568 ? -7.149 10.169 12.658 1.00 93.31 568 TYR A N 1
ATOM 4494 C CA . TYR A 1 568 ? -8.262 10.528 13.543 1.00 93.31 568 TYR A CA 1
ATOM 4495 C C . TYR A 1 568 ? -9.564 9.830 13.113 1.00 93.31 568 TYR A C 1
ATOM 4497 O O . TYR A 1 568 ? -10.435 9.568 13.949 1.00 93.31 568 TYR A O 1
ATOM 4505 N N . GLY A 1 569 ? -9.702 9.468 11.831 1.00 94.25 569 GLY A N 1
ATOM 4506 C CA . GLY A 1 569 ? -10.817 8.673 11.317 1.00 94.25 569 GLY A CA 1
ATOM 4507 C C . GLY A 1 569 ? -10.953 7.332 12.041 1.00 94.25 569 GLY A C 1
ATOM 4508 O O . GLY A 1 569 ? -12.063 6.922 12.394 1.00 94.25 569 GLY A O 1
ATOM 4509 N N . MET A 1 570 ? -9.833 6.682 12.371 1.00 96.88 570 MET A N 1
ATOM 4510 C CA . MET A 1 570 ? -9.835 5.469 13.195 1.00 96.88 570 MET A CA 1
ATOM 4511 C C . MET A 1 570 ? -10.433 5.697 14.591 1.00 96.88 570 MET A C 1
ATOM 4513 O O . MET A 1 570 ? -11.152 4.833 15.097 1.00 96.88 570 MET A O 1
ATOM 4517 N N . ALA A 1 571 ? -10.207 6.858 15.205 1.00 94.12 571 ALA A N 1
ATOM 4518 C CA . ALA A 1 571 ? -10.790 7.178 16.504 1.00 94.12 571 ALA A CA 1
ATOM 4519 C C . ALA A 1 571 ? -12.311 7.360 16.429 1.00 94.12 571 ALA A C 1
ATOM 4521 O O . ALA A 1 571 ? -13.047 6.789 17.240 1.00 94.12 571 ALA A O 1
ATOM 4522 N N . TYR A 1 572 ? -12.807 8.065 15.405 1.00 92.81 572 TYR A N 1
ATOM 4523 C CA . TYR A 1 572 ? -14.248 8.142 15.141 1.00 92.81 572 TYR A CA 1
ATOM 4524 C C . TYR A 1 572 ? -14.856 6.764 14.903 1.00 92.81 572 TYR A C 1
ATOM 4526 O O . TYR A 1 572 ? -15.969 6.488 15.356 1.00 92.81 572 TYR A O 1
ATOM 4534 N N . LEU A 1 573 ? -14.122 5.879 14.232 1.00 94.88 573 LEU A N 1
ATOM 4535 C CA . LEU A 1 573 ? -14.559 4.516 13.992 1.00 94.88 573 LEU A CA 1
ATOM 4536 C C . LEU A 1 573 ? -14.669 3.718 15.297 1.00 94.88 573 LEU A C 1
ATOM 4538 O O . LEU A 1 573 ? -15.690 3.071 15.514 1.00 94.88 573 LEU A O 1
ATOM 4542 N N . VAL A 1 574 ? -13.694 3.819 16.207 1.00 95.31 574 VAL A N 1
ATOM 4543 C CA . VAL A 1 574 ? -13.782 3.216 17.552 1.00 95.31 574 VAL A CA 1
ATOM 4544 C C . VAL A 1 574 ? -14.989 3.749 18.323 1.00 95.31 574 VAL A C 1
ATOM 4546 O O . VAL A 1 574 ? -15.763 2.958 18.862 1.00 95.31 574 VAL A O 1
ATOM 4549 N N . ASN A 1 575 ? -15.216 5.063 18.324 1.00 92.06 575 ASN A N 1
ATOM 4550 C CA . ASN A 1 575 ? -16.393 5.657 18.964 1.00 92.06 575 ASN A CA 1
ATOM 4551 C C . ASN A 1 575 ? -17.702 5.123 18.359 1.00 92.06 575 ASN A C 1
ATOM 4553 O O . ASN A 1 575 ? -18.649 4.791 19.078 1.00 92.06 575 ASN A O 1
ATOM 4557 N N . ALA A 1 576 ? -17.756 4.971 17.036 1.00 92.12 576 ALA A N 1
ATOM 4558 C CA . ALA A 1 576 ? -18.903 4.404 16.340 1.00 92.12 576 ALA A CA 1
ATOM 4559 C C . ALA A 1 576 ? -19.126 2.917 16.669 1.00 92.12 576 ALA A C 1
ATOM 4561 O O . ALA A 1 576 ? -20.279 2.481 16.730 1.00 92.12 576 ALA A O 1
ATOM 4562 N N . LEU A 1 577 ? -18.061 2.149 16.907 1.00 93.69 577 LEU A N 1
ATOM 4563 C CA . LEU A 1 577 ? -18.128 0.763 17.375 1.00 93.69 577 LEU A CA 1
ATOM 4564 C C . LEU A 1 577 ? -18.642 0.678 18.822 1.00 93.69 577 LEU A C 1
ATOM 4566 O O . LEU A 1 577 ? -19.585 -0.066 19.084 1.00 93.69 577 LEU A O 1
ATOM 4570 N N . ILE A 1 578 ? -18.107 1.492 19.739 1.00 91.88 578 ILE A N 1
ATOM 4571 C CA . ILE A 1 578 ? -18.564 1.568 21.140 1.00 91.88 578 ILE A CA 1
ATOM 4572 C C . ILE A 1 578 ? -20.061 1.904 21.205 1.00 91.88 578 ILE A C 1
ATOM 4574 O O . ILE A 1 578 ? -20.821 1.282 21.946 1.00 91.88 578 ILE A O 1
ATOM 4578 N N . ASN A 1 579 ? -20.516 2.864 20.397 1.00 89.56 579 ASN A N 1
ATOM 4579 C CA . ASN A 1 579 ? -21.916 3.288 20.381 1.00 89.56 579 ASN A CA 1
ATOM 4580 C C . ASN A 1 579 ? -22.887 2.205 19.885 1.00 89.56 579 ASN A C 1
ATOM 4582 O O . ASN A 1 579 ? -24.067 2.261 20.230 1.00 89.56 579 ASN A O 1
ATOM 4586 N N . ARG A 1 580 ? -22.425 1.226 19.099 1.00 89.31 580 ARG A N 1
ATOM 4587 C CA . ARG A 1 580 ? -23.258 0.099 18.644 1.00 89.31 580 ARG A CA 1
ATOM 4588 C C . ARG A 1 580 ? -23.554 -0.890 19.764 1.00 89.31 580 ARG A C 1
ATOM 4590 O O . ARG A 1 580 ? -24.667 -1.394 19.817 1.00 89.31 580 ARG A O 1
ATOM 4597 N N . LEU A 1 581 ? -22.617 -1.089 20.692 1.00 86.69 581 LEU A N 1
ATOM 4598 C CA . LEU A 1 581 ? -22.833 -1.937 21.870 1.00 86.69 581 LEU A CA 1
ATOM 4599 C C . LEU A 1 581 ? -23.733 -1.291 22.927 1.00 86.69 581 LEU A C 1
ATOM 4601 O O . LEU A 1 581 ? -24.313 -1.995 23.735 1.00 86.69 581 LEU A O 1
ATOM 4605 N N . LYS A 1 582 ? -23.874 0.041 22.924 1.00 77.69 582 LYS A N 1
ATOM 4606 C CA . LYS A 1 582 ? -24.797 0.751 23.831 1.00 77.69 582 LYS A CA 1
ATOM 4607 C C . LYS A 1 582 ? -26.254 0.747 23.355 1.00 77.69 582 LYS A C 1
ATOM 4609 O O . LYS A 1 582 ? -27.138 1.110 24.124 1.00 77.69 582 LYS A O 1
ATOM 4614 N N . LYS A 1 583 ? -26.488 0.464 22.069 1.00 62.44 583 LYS A N 1
ATOM 4615 C CA . LYS A 1 583 ? -27.813 0.528 21.424 1.00 62.44 583 LYS A CA 1
ATOM 4616 C C . LYS A 1 583 ? -28.488 -0.837 21.272 1.00 62.44 583 LYS A C 1
ATOM 4618 O O . LYS A 1 583 ? -29.691 -0.856 21.020 1.00 62.44 583 LYS A O 1
ATOM 4623 N N . GLY A 1 584 ? -27.721 -1.923 21.344 1.00 50.19 584 GLY A N 1
ATOM 4624 C CA . GLY A 1 584 ? -28.223 -3.298 21.413 1.00 50.19 584 GLY A CA 1
ATOM 4625 C C . GLY A 1 584 ? -28.244 -3.767 22.853 1.00 50.19 584 GLY A C 1
ATOM 4626 O O . GLY A 1 584 ? -29.120 -4.602 23.156 1.00 50.19 584 GLY A O 1
#

Foldseek 3Di:
DDDDDDFFADQPPVLDPPDRQARVLRVVVLVVLVVPQAKDWFAADPADDDDDHQLDDAPVVVLQVVVQLVVVVVLCCVLAPQAQEGDRHDSVRSVVVVVVVVDDDDDDDDPRPPVRVVSVCSVVVLVVVLPLDPDFDFDDDDPPDPDDPPPSFYKYAQIWMRHRSDIQGFGIWTQDPRSFIATEAEDLDQDDDLSVLLSQVVNQVRCVNNSTDYFWYKYKYAHQVDFVPDSPRIDIDIDGDDDPSPDVVSVVVVVVVVVQSVDTDDQPPDDQPPPDPSDPNVDPPPDDQDQFFLVLAAVCRCVSVVCVVVVNGGLLCLVVDDPPSVVVDDPVSVLLNVQSVVLWKDAQLVVLVVQLVPWFPFEKFKDFQFAAHSNDPDGLDGHRRTATQKMWMWTAGDLPDDDPPPDHHLAIDTQDMGGHAADDDCLVVVLVRVLVSVDQGIAYEYAPLVNVLSNLVSSLVVPVVSVVSSVSNSVRYDHLLVCVVVPNIDHSQLSNPSGLQRVLCVQQVDHDDPDCCQDSVSLRVLSVLSNCVVRDDPCVSPVSSVVCVVCVVVSVVRSRVNNVCSGSSSSSVSVSSVVVSVVD

Radius of gyration: 29.29 Å; chains: 1; bounding box: 68×53×90 Å

Sequence (584 aa):
MSSDTYPGIRCIDDLFTGWRCPRQLAERLTRRAEEFPGSYWLQASPGTYIEKPSGAGSTHQFLEKTRVLNEFRKILRERYPGIVEVYPGPYQDLLDATARESGGSGSGGSKQGHGIQELESATLELLSQWGASPHTEALHGTPDSPEFSESTEPGILNGVMISRGRILFLDLIQRGAYGGLSITLLKAASKVKDGYVREAAWLSQGLTAAGYQVDDVNVLYLNKDYPRNSSEIFSIQRQKKGHKFMKADIAAEVQRIEAALGSPPYRIESIPGCRSSSCPFCGSENPLPGPGDISRLHRSGGLASKLRAQGITRVKDLHLVKPPLKQKIKPYHWIQHQAELQGQEQVKTEALQNFLDGLKWPLYFLDFECYLEALPRWNGVGMWEHVPFLYSAYRMDNPGSRSESGFSPGSPEKVGSYLIEPGEDRRGELADALIRDLGSEGSILVYGIHFEKAVLRRLASLLDTRRKGLEQIIHRLVDLQKPFAEFSVYHPDQGGKISLKTVLPVLTRHGYEDDKVSSGSDAFIGYYYLMHPELPVPESWDPYARYVREDPRRFYREVESYCDTDTYGMAYLVNALINRLKKG

pLDDT: mean 70.95, std 24.07, range [22.89, 98.81]

Secondary structure (DSSP, 8-state):
------------TTT-SS----HHHHHHHHHHHHH--SEEEPP----------TT-S-HHHHHHHHHHHHHHHHHHHHHSTT-EE-----HHHHHHHHHHTTS-------TTSHHHHHHHHHHHHHHHHTT-SS-----------SS--------EEEEEEEETTEEEEEEEEEE-TTSSEEEEEEESSSS--HHHHHHHHHHHHHHHHTT--EEEEEEEEE-TT--TTSS--EEEE--BSSSSS--HHHHHHHHHHHHHHTSPPP-----TT---TT-TTT-TTSPPPPTTBGGGSTT-TTHHHHHHTTT--BGGGGGGPPTTGGGG--HHHHHHHHHHHHTS-EE-HHHHHHHHHT--SSEEEEEEEEE--SS-SSTTPPTT--EEEEEEEEEE--TTS--SSSS-TTS-EEEEEEE--TTS--HHHHHHHHHHHH-SSSEEEESSTHHHHHHHHHHHHH-TTTHHHHHHHHHHEEETTHHHHTTSEE-GGGTT---HHHHHHHHHS------S--SHHHHHHHHHHHH-TTS---TTT-HHHHHHHH-HHHHHHHHHHHHHHHHHHHHHHHHHHHHHHTT-